Protein AF-0000000086880775 (afdb_homodimer)

Foldseek 3Di:
DPPPPPDPDAADEDDPVQWFKFWDDKAKDKAAWDKDDKFFWLWKKKKAWQAAKKWKQWPNDIDIDHHQKIFIHGGPTIMMMGRHDPGIIMIIMITMATRPQFDDDDPCRTIPDPVDGDPVSRGHFYDYPLADTLNVGGMARADPVLVVLSVVLNVLVVVVDPPSRVSNSVSVSVNVVRSRQRLQVPVPPCPPLQVVQVVVVLVVCLVQLQDPDDLCVSCVSSVHDSVVSQVVNCRRGVDGPVVSSLVSLLVQLLCCLLPHPDDLCVSCNRSRHNDSVVSQVSNCVVVVHGSVVSSVVSVVD/DPPPPPDPDAADEDAPVQWFKFWDDKAKDKAAWDKDDKFFWLWKKKKAWQAAKKWKQWPNDIDIDHHQKIFIHGGPTIMMMGRHDPGIIMIIMITMATRPQFDDDDPCRTIPDPVDGDPVSRGHFYDYPPADTLNVGGMARADPVLVVLSVVLNVLVVVVDPPSRVSNSVSVSVNVVRSRQVLQAPVCVCVPLQVVQVVVVLVVCLVQLQDPDDLCVSCVSSVHDSVVSQVVNCRRGVDGPVVSSLVSLLVQLLCCLLPHPDDLCVSCNRSRHNDSVVSQVSNCVVVVHGSVVSSVVSVVD

Radius of gyration: 26.54 Å; Cα contacts (8 Å, |Δi|>4): 1117; chains: 2; bounding box: 69×69×61 Å

Solvent-accessible surface area (backbone atoms only — not comparable to full-atom values): 31309 Å² total; per-residue (Å²): 128,80,70,78,84,72,74,54,47,44,75,38,82,40,60,60,77,65,56,34,45,36,72,76,44,48,39,76,45,75,37,55,55,45,72,50,74,74,42,33,27,22,34,30,33,44,43,31,28,69,37,47,31,32,36,37,40,41,89,94,36,78,44,78,34,46,51,54,24,30,36,50,44,50,13,57,36,59,34,28,47,27,28,63,23,84,77,43,17,31,33,39,42,36,30,30,40,36,59,55,78,73,78,74,63,51,50,73,54,38,40,58,46,86,90,64,69,60,79,87,57,46,38,45,43,69,25,44,87,90,50,80,48,71,67,77,62,33,68,44,70,63,50,72,67,52,50,49,43,53,53,51,36,25,49,40,63,47,52,50,55,93,59,30,60,33,44,38,29,17,40,49,34,44,47,52,42,48,58,70,45,29,54,38,60,56,47,55,78,77,32,41,83,54,41,59,50,46,53,53,48,50,52,50,43,68,75,42,43,41,53,88,83,38,66,63,56,53,10,55,75,64,72,42,53,51,65,57,35,43,51,48,35,27,55,26,61,61,44,47,61,68,58,51,52,48,43,47,17,51,23,45,30,54,50,41,45,60,74,46,85,66,50,70,57,54,36,20,38,64,18,43,26,84,44,53,68,57,33,41,51,50,42,20,71,73,63,64,33,40,60,67,57,48,27,51,35,53,71,72,102,127,78,70,80,81,71,74,53,48,44,74,38,83,40,58,59,76,66,55,35,43,36,71,77,43,47,40,75,45,76,36,56,56,44,73,51,73,73,44,32,27,22,32,29,33,44,43,31,28,70,36,47,31,34,37,37,41,39,90,94,35,80,44,76,35,46,51,54,25,30,37,49,44,49,12,58,37,59,34,28,46,26,28,63,22,83,77,42,16,30,32,38,42,37,30,30,40,35,59,55,79,73,80,75,60,50,52,72,52,38,41,58,47,84,91,64,69,60,80,87,56,46,37,46,43,68,25,44,86,93,49,80,50,69,66,79,62,32,68,44,71,63,51,73,68,52,50,49,42,53,53,50,35,27,48,40,65,50,52,50,56,91,58,29,61,31,44,38,29,17,41,47,34,44,47,53,43,49,59,69,46,31,61,20,58,58,48,47,77,71,36,38,83,56,40,60,49,46,53,53,47,50,52,49,42,68,76,41,41,40,53,88,83,38,64,62,56,51,8,55,75,65,72,41,52,52,66,56,34,44,52,48,35,26,45,28,64,59,43,46,59,67,58,49,52,50,42,48,16,50,24,45,31,53,50,41,46,60,72,46,85,65,51,71,57,54,38,21,39,64,18,43,26,84,43,51,68,58,30,42,52,53,43,20,68,76,63,66,35,41,59,67,57,48,29,51,34,55,71,71,102

Secondary structure (DSSP, 8-state):
-------SSPEEE--GGG---EEEEEEEEEE-SEEPPPB-BSSEEEEEEEESEEEEEETTEEEEEETT-EEEEPTT--EEEEE-SSS-EEEEEEEEESSS----SSGGGTB--GGG--GGGPPPEEE-TTS--GGGS-EE---HHHHHHHHHHHHHHHH--TTHHHHHHHHHHHHHHHHHHGGGT-TTTT--HHHHHHHHHHHHHHH-TTS---HHHHHHHTT--HHHHHHHHHHHHSS-HHHHHHHHHHHHHHHHHHH----HHHHHHHHT---HHHHHHHHHHHHSS-HHHHHHHHHH-/-------SSEEEE--GGG---EEEEEEEEEE-SEEPPPB-BSSEEEEEEEESEEEEEETTEEEEEETT-EEEEPTT--EEEEE-SSS-EEEEEEEEESSS----SSGGGTB--GGG--GGGPPEEEE-TTS--GGGS-EE---HHHHHHHHHHHHHHHH--TTHHHHHHHHHHHHHHHHHHGGGT-TTTT--HHHHHHHHHHHHHHH-TTS---HHHHHHHTT--HHHHHHHHHHHHSS-HHHHHHHHHHHHHHHHHHH----HHHHHHHHT---HHHHHHHHHHHHSS-HHHHHHHHHH-

Nearest PDB structures (foldseek):
  3lsg-assembly1_A  TM=9.256E-01  e=5.173E-08  Fusobacterium nucleatum subsp. nucleatum
  6swi-assembly1_A  TM=9.341E-01  e=2.905E-07  Geobacillus stearothermophilus
  3w6v-assembly1_A  TM=9.641E-01  e=1.830E-06  Streptomyces griseus
  6a55-assembly1_B  TM=7.209E-01  e=1.221E-05  Candidatus Pelagibacter ubique HTCC1062
  4e2g-assembly2_D  TM=6.888E-01  e=7.708E-06  Sphaerobacter thermophilus DSM 20745

Sequence (602 aa):
MSLPQTDYPVKRTASFREWSPTVHYAQFQTLPPGKLPRRRLYDFELLYVCEGEAATYMHDTRYTLKAGQLIMLPSGVYHQNEAVSHPKTRFIGIHFDFFNELTIQTEADMVVNEDHVQLHKFAAEACAEGMTPLSANPVYTPSSAAVQLMEQLVHEFTMRPPGYELICKALMLQLLTYLLRSPYLSSSRHVSVHGDKLRELMKQIEAAPSEPWTNSGIAKHLNLSVDHMAKLFKQMVGIPPNEYIQSIRLSEARKLLRETDCSIEVVGIRSGYPDIHYFSRTFRKHEGISPREYRKLSRMLMSLPQTDYPVKRTASFREWSPTVHYAQFQTLPPGKLPRRRLYDFELLYVCEGEAATYMHDTRYTLKAGQLIMLPSGVYHQNEAVSHPKTRFIGIHFDFFNELTIQTEADMVVNEDHVQLHKFAAEACAEGMTPLSANPVYTPSSAAVQLMEQLVHEFTMRPPGYELICKALMLQLLTYLLRSPYLSSSRHVSVHGDKLRELMKQIEAAPSEPWTNSGIAKHLNLSVDHMAKLFKQMVGIPPNEYIQSIRLSEARKLLRETDCSIEVVGIRSGYPDIHYFSRTFRKHEGISPREYRKLSRML

Structure (mmCIF, N/CA/C/O backbone):
data_AF-0000000086880775-model_v1
#
loop_
_entity.id
_entity.type
_entity.pdbx_description
1 polymer 'AraC family transcriptional regulator'
#
loop_
_atom_site.group_PDB
_atom_site.id
_atom_site.type_symbol
_atom_site.label_atom_id
_atom_site.label_alt_id
_atom_site.label_comp_id
_atom_site.label_asym_id
_atom_site.label_entity_id
_atom_site.label_seq_id
_atom_site.pdbx_PDB_ins_code
_atom_site.Cartn_x
_atom_site.Cartn_y
_atom_site.Cartn_z
_atom_site.occupancy
_atom_site.B_iso_or_equiv
_atom_site.auth_seq_id
_atom_site.auth_comp_id
_atom_site.auth_asym_id
_atom_site.auth_atom_id
_atom_site.pdbx_PDB_model_num
ATOM 1 N N . MET A 1 1 ? 27.578 7.055 34.844 1 25.88 1 MET A N 1
ATOM 2 C CA . MET A 1 1 ? 27.438 5.742 34.219 1 25.88 1 MET A CA 1
ATOM 3 C C . MET A 1 1 ? 27.047 5.879 32.75 1 25.88 1 MET A C 1
ATOM 5 O O . MET A 1 1 ? 26.094 6.578 32.406 1 25.88 1 MET A O 1
ATOM 9 N N . SER A 1 2 ? 27.922 5.789 31.766 1 33.81 2 SER A N 1
ATOM 10 C CA . SER A 1 2 ? 27.75 5.988 30.328 1 33.81 2 SER A CA 1
ATOM 11 C C . SER A 1 2 ? 26.5 5.277 29.812 1 33.81 2 SER A C 1
ATOM 13 O O . SER A 1 2 ? 26.234 4.133 30.188 1 33.81 2 SER A O 1
ATOM 15 N N . LEU A 1 3 ? 25.391 5.879 29.703 1 37 3 LEU A N 1
ATOM 16 C CA . LEU A 1 3 ? 24.188 5.215 29.234 1 37 3 LEU A CA 1
ATOM 17 C C . LEU A 1 3 ? 24.531 4.113 28.234 1 37 3 LEU A C 1
ATOM 19 O O . LEU A 1 3 ? 25.469 4.258 27.438 1 37 3 LEU A O 1
ATOM 23 N N . PRO A 1 4 ? 24.375 2.877 28.484 1 39.31 4 PRO A N 1
ATOM 24 C CA . PRO A 1 4 ? 24.688 1.813 27.531 1 39.31 4 PRO A CA 1
ATOM 25 C C . PRO A 1 4 ? 24.438 2.229 26.078 1 39.31 4 PRO A C 1
ATOM 27 O O . PRO A 1 4 ? 23.484 2.945 25.797 1 39.31 4 PRO A O 1
ATOM 30 N N . GLN A 1 5 ? 25.391 2.621 25.203 1 46.09 5 GLN A N 1
ATOM 31 C CA . GLN A 1 5 ? 25.344 2.984 23.781 1 46.09 5 GLN A CA 1
ATOM 32 C C . GLN A 1 5 ? 24.375 2.104 23.016 1 46.09 5 GLN A C 1
ATOM 34 O O . GLN A 1 5 ? 24.703 0.972 22.656 1 46.09 5 GLN A O 1
ATOM 39 N N . THR A 1 6 ? 23.094 1.891 23.359 1 56.53 6 THR A N 1
ATOM 40 C CA . THR A 1 6 ? 22.094 1.073 22.656 1 56.53 6 THR A CA 1
ATOM 41 C C . THR A 1 6 ? 22.125 1.341 21.156 1 56.53 6 THR A C 1
ATOM 43 O O . THR A 1 6 ? 22.203 2.494 20.734 1 56.53 6 THR A O 1
ATOM 46 N N . ASP A 1 7 ? 22.484 0.365 20.328 1 83.94 7 ASP A N 1
ATOM 47 C CA . ASP A 1 7 ? 22.641 0.375 18.875 1 83.94 7 ASP A CA 1
ATOM 48 C C . ASP A 1 7 ? 21.328 0.708 18.172 1 83.94 7 ASP A C 1
ATOM 50 O O . ASP A 1 7 ? 20.312 0.045 18.406 1 83.94 7 ASP A O 1
ATOM 54 N N . TYR A 1 8 ? 21.109 1.874 17.953 1 92.94 8 TYR A N 1
ATOM 55 C CA . TYR A 1 8 ? 19.984 2.346 17.172 1 92.94 8 TYR A CA 1
ATOM 56 C C . TYR A 1 8 ? 20.328 2.396 15.688 1 92.94 8 TYR A C 1
ATOM 58 O O . TYR A 1 8 ? 21.484 2.631 15.32 1 92.94 8 TYR A O 1
ATOM 66 N N . PRO A 1 9 ? 19.297 2.174 14.828 1 96.44 9 PRO A N 1
ATOM 67 C CA . PRO A 1 9 ? 17.891 1.896 15.172 1 96.44 9 PRO A CA 1
ATOM 68 C C . PRO A 1 9 ? 17.688 0.475 15.695 1 96.44 9 PRO A C 1
ATOM 70 O O . PRO A 1 9 ? 18.469 -0.424 15.375 1 96.44 9 PRO A O 1
ATOM 73 N N . VAL A 1 10 ? 16.688 0.302 16.531 1 96.25 10 VAL A N 1
ATOM 74 C CA . VAL A 1 10 ? 16.234 -1.044 16.875 1 96.25 10 VAL A CA 1
ATOM 75 C C . VAL A 1 10 ? 15.797 -1.773 15.602 1 96.25 10 VAL A C 1
ATOM 77 O O . VAL A 1 10 ? 15.133 -1.194 14.734 1 96.25 10 VAL A O 1
ATOM 80 N N . LYS A 1 11 ? 16.297 -3.016 15.492 1 96.12 11 LYS A N 1
ATOM 81 C CA . LYS A 1 11 ? 15.953 -3.793 14.305 1 96.12 11 LYS A CA 1
ATOM 82 C C . LYS A 1 11 ? 15.023 -4.953 14.656 1 96.12 11 LYS A C 1
ATOM 84 O O . LYS A 1 11 ? 15.18 -5.586 15.695 1 96.12 11 LYS A O 1
ATOM 89 N N . ARG A 1 12 ? 14.008 -5.18 13.867 1 96.81 12 ARG A N 1
ATOM 90 C CA . ARG A 1 12 ? 13.094 -6.312 13.992 1 96.81 12 ARG A CA 1
ATOM 91 C C . ARG A 1 12 ? 13.078 -7.141 12.711 1 96.81 12 ARG A C 1
ATOM 93 O O . ARG A 1 12 ? 12.703 -6.645 11.648 1 96.81 12 ARG A O 1
ATOM 100 N N . THR A 1 13 ? 13.562 -8.359 12.82 1 95.75 13 THR A N 1
ATOM 101 C CA . THR A 1 13 ? 13.43 -9.281 11.695 1 95.75 13 THR A CA 1
ATOM 102 C C . THR A 1 13 ? 11.977 -9.68 11.492 1 95.75 13 THR A C 1
ATOM 104 O O . THR A 1 13 ? 11.312 -10.133 12.422 1 95.75 13 THR A O 1
ATOM 107 N N . ALA A 1 14 ? 11.469 -9.375 10.305 1 95.5 14 ALA A N 1
ATOM 108 C CA . ALA A 1 14 ? 10.062 -9.633 9.992 1 95.5 14 ALA A CA 1
ATOM 109 C C . ALA A 1 14 ? 9.883 -9.984 8.523 1 95.5 14 ALA A C 1
ATOM 111 O O . ALA A 1 14 ? 10.578 -9.445 7.66 1 95.5 14 ALA A O 1
ATOM 112 N N . SER A 1 15 ? 8.922 -10.969 8.258 1 93.38 15 SER A N 1
ATOM 113 C CA . SER A 1 15 ? 8.539 -11.211 6.871 1 93.38 15 SER A CA 1
ATOM 114 C C . SER A 1 15 ? 7.867 -9.984 6.266 1 93.38 15 SER A C 1
ATOM 116 O O . SER A 1 15 ? 7.328 -9.141 6.988 1 93.38 15 SER A O 1
ATOM 118 N N . PHE A 1 16 ? 7.926 -9.883 5.004 1 94.12 16 PHE A N 1
ATOM 119 C CA . PHE A 1 16 ? 7.344 -8.742 4.312 1 94.12 16 PHE A CA 1
ATOM 120 C C . PHE A 1 16 ? 5.859 -8.617 4.633 1 94.12 16 PHE A C 1
ATOM 122 O O . PHE A 1 16 ? 5.34 -7.504 4.762 1 94.12 16 PHE A O 1
ATOM 129 N N . ARG A 1 17 ? 5.164 -9.711 4.871 1 92.81 17 ARG A N 1
ATOM 130 C CA . ARG A 1 17 ? 3.729 -9.703 5.137 1 92.81 17 ARG A CA 1
ATOM 131 C C . ARG A 1 17 ? 3.416 -9 6.453 1 92.81 17 ARG A C 1
ATOM 133 O O . ARG A 1 17 ? 2.295 -8.531 6.66 1 92.81 17 ARG A O 1
ATOM 140 N N . GLU A 1 18 ? 4.418 -8.906 7.293 1 95.19 18 GLU A N 1
ATOM 141 C CA . GLU A 1 18 ? 4.219 -8.328 8.617 1 95.19 18 GLU A CA 1
ATOM 142 C C . GLU A 1 18 ? 4.367 -6.809 8.578 1 95.19 18 GLU A C 1
ATOM 144 O O . GLU A 1 18 ? 4 -6.121 9.539 1 95.19 18 GLU A O 1
ATOM 149 N N . TRP A 1 19 ? 5.004 -6.312 7.543 1 97.56 19 TRP A N 1
ATOM 150 C CA . TRP A 1 19 ? 5.176 -4.867 7.457 1 97.56 19 TRP A CA 1
ATOM 151 C C . TRP A 1 19 ? 3.832 -4.164 7.309 1 97.56 19 TRP A C 1
ATOM 153 O O . TRP 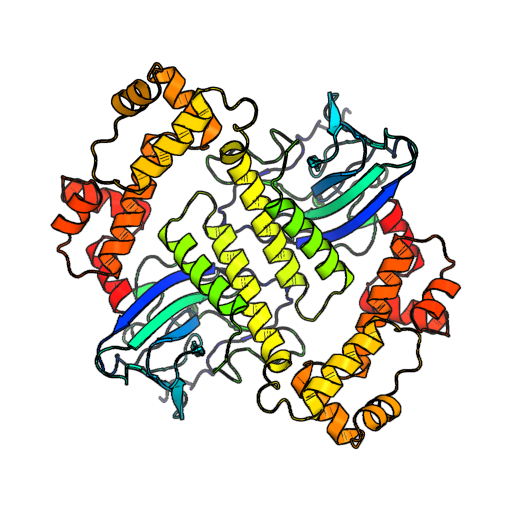A 1 19 ? 3.008 -4.555 6.48 1 97.56 19 TRP A O 1
ATOM 163 N N . SER A 1 20 ? 3.52 -3.207 8.094 1 97.75 20 SER A N 1
ATOM 164 C CA . SER A 1 20 ? 2.311 -2.389 8.078 1 97.75 20 SER A CA 1
ATOM 165 C C . SER A 1 20 ? 2.607 -0.957 8.508 1 97.75 20 SER A C 1
ATOM 167 O O . SER A 1 20 ? 2.174 -0.525 9.578 1 97.75 20 SER A O 1
ATOM 169 N N . PRO A 1 21 ? 3.314 -0.238 7.625 1 98.25 21 PRO A N 1
ATOM 170 C CA . PRO A 1 21 ? 3.766 1.093 8.039 1 98.25 21 PRO A CA 1
ATOM 171 C C . PRO A 1 21 ? 2.613 2.078 8.219 1 98.25 21 PRO A C 1
ATOM 173 O O . PRO A 1 21 ? 1.558 1.918 7.602 1 98.25 21 PRO A O 1
ATOM 176 N N . THR A 1 22 ? 2.82 3.008 9.062 1 97.56 22 THR A N 1
ATOM 177 C CA . THR A 1 22 ? 1.953 4.168 9.234 1 97.56 22 THR A CA 1
ATOM 178 C C . THR A 1 22 ? 2.719 5.461 8.977 1 97.56 22 THR A C 1
ATOM 180 O O . THR A 1 22 ? 3.83 5.645 9.477 1 97.56 22 THR A O 1
ATOM 183 N N . VAL A 1 23 ? 2.146 6.289 8.117 1 96.88 23 VAL A N 1
ATOM 184 C CA . VAL A 1 23 ? 2.721 7.605 7.871 1 96.88 23 VAL A CA 1
ATOM 185 C C . VAL A 1 23 ? 2.227 8.594 8.93 1 96.88 23 VAL A C 1
ATOM 187 O O . VAL A 1 23 ? 1.02 8.75 9.125 1 96.88 23 VAL A O 1
ATOM 190 N N . HIS A 1 24 ? 3.139 9.219 9.609 1 94.19 24 HIS A N 1
ATOM 191 C CA . HIS A 1 24 ? 2.809 10.117 10.711 1 94.19 24 HIS A CA 1
ATOM 192 C C . HIS A 1 24 ? 2.734 11.562 10.242 1 94.19 24 HIS A C 1
ATOM 194 O O . HIS A 1 24 ? 1.984 12.367 10.805 1 94.19 24 HIS A O 1
ATOM 200 N N . TYR A 1 25 ? 3.564 11.852 9.312 1 91.5 25 TYR A N 1
ATOM 201 C CA . TYR A 1 25 ? 3.654 13.203 8.781 1 91.5 25 TYR A CA 1
ATOM 202 C C . TYR A 1 25 ? 4.262 13.203 7.387 1 91.5 25 TYR A C 1
ATOM 204 O O . TYR A 1 25 ? 5.152 12.406 7.09 1 91.5 25 TYR A O 1
ATOM 212 N N . ALA A 1 26 ? 3.781 14.047 6.488 1 93.12 26 ALA A N 1
ATOM 213 C CA . ALA A 1 26 ? 4.309 14.211 5.137 1 93.12 26 ALA A CA 1
ATOM 214 C C . ALA A 1 26 ? 4.066 15.633 4.625 1 93.12 26 ALA A C 1
ATOM 216 O O . ALA A 1 26 ? 2.932 16.109 4.613 1 93.12 26 ALA A O 1
ATOM 217 N N . GLN A 1 27 ? 5.172 16.266 4.219 1 89.94 27 GLN A N 1
ATOM 218 C CA . GLN A 1 27 ? 4.988 17.641 3.783 1 89.94 27 GLN A CA 1
ATOM 219 C C . GLN A 1 27 ? 6.164 18.109 2.926 1 89.94 27 GLN A C 1
ATOM 221 O O . GLN A 1 27 ? 7.25 17.531 2.986 1 89.94 27 GLN A O 1
ATOM 226 N N . PHE A 1 28 ? 5.855 19.172 2.168 1 90.06 28 PHE A N 1
ATOM 227 C CA . PHE A 1 28 ? 6.914 19.984 1.576 1 90.06 28 PHE A CA 1
ATOM 228 C C . PHE A 1 28 ? 7.438 21 2.578 1 90.06 28 PHE A C 1
ATOM 230 O O . PHE A 1 28 ? 6.684 21.5 3.422 1 90.06 28 PHE A O 1
ATOM 237 N N . GLN A 1 29 ? 8.695 21.25 2.488 1 87.5 29 GLN A N 1
ATOM 238 C CA . GLN A 1 29 ? 9.289 22.281 3.33 1 87.5 29 GLN A CA 1
ATOM 239 C C . GLN A 1 29 ? 10.32 23.094 2.559 1 87.5 29 GLN A C 1
ATOM 241 O O . GLN A 1 29 ? 11.086 22.547 1.767 1 87.5 29 GLN A O 1
ATOM 246 N N . THR A 1 30 ? 10.305 24.328 2.771 1 88.94 30 THR A N 1
ATOM 247 C CA . THR A 1 30 ? 11.312 25.234 2.248 1 88.94 30 THR A CA 1
ATOM 248 C C . THR A 1 30 ? 12.047 25.938 3.387 1 88.94 30 THR A C 1
ATOM 250 O O . THR A 1 30 ? 11.414 26.562 4.242 1 88.94 30 THR A O 1
ATOM 253 N N . LEU A 1 31 ? 13.312 25.828 3.406 1 89.75 31 LEU A N 1
ATOM 254 C CA . LEU A 1 31 ? 14.102 26.391 4.504 1 89.75 31 LEU A CA 1
ATOM 255 C C . LEU A 1 31 ? 15.188 27.312 3.979 1 89.75 31 LEU A C 1
ATOM 257 O O . LEU A 1 31 ? 15.805 27.031 2.953 1 89.75 31 LEU A O 1
ATOM 261 N N . PRO A 1 32 ? 15.352 28.438 4.668 1 91.75 32 PRO A N 1
ATOM 262 C CA . PRO A 1 32 ? 16.562 29.219 4.387 1 91.75 32 PRO A CA 1
ATOM 263 C C . PRO A 1 32 ? 17.844 28.516 4.836 1 91.75 32 PRO A C 1
ATOM 265 O O . PRO A 1 32 ? 17.781 27.531 5.566 1 91.75 32 PRO A O 1
ATOM 268 N N . PRO A 1 33 ? 18.969 29 4.324 1 96.12 33 PRO A N 1
ATOM 269 C CA . PRO A 1 33 ? 20.219 28.359 4.742 1 96.12 33 PRO A CA 1
ATOM 270 C C . PRO A 1 33 ? 20.391 28.359 6.262 1 96.12 33 PRO A C 1
ATOM 272 O O . PRO A 1 33 ? 20.047 29.344 6.922 1 96.12 33 PRO A O 1
ATOM 275 N N . GLY A 1 34 ? 20.844 27.203 6.824 1 95.69 34 GLY A N 1
ATOM 276 C CA . GLY A 1 34 ? 21.078 27.109 8.258 1 95.69 34 GLY A CA 1
ATOM 277 C C . GLY A 1 34 ? 20.984 25.688 8.773 1 95.69 34 GLY A C 1
ATOM 278 O O . GLY A 1 34 ? 20.562 24.781 8.055 1 95.69 34 GLY A O 1
ATOM 279 N N . LYS A 1 35 ? 21.484 25.531 10 1 95.19 35 LYS A N 1
ATOM 280 C CA . LYS A 1 35 ? 21.438 24.234 10.664 1 95.19 35 LYS A CA 1
ATOM 281 C C . LYS A 1 35 ? 20.203 24.109 11.547 1 95.19 35 LYS A C 1
ATOM 283 O O . LYS A 1 35 ? 19.812 25.062 12.227 1 95.19 35 LYS A O 1
ATOM 288 N N . LEU A 1 36 ? 19.562 23.031 11.422 1 92.94 36 LEU A N 1
ATOM 289 C CA . LEU A 1 36 ? 18.5 22.688 12.359 1 92.94 36 LEU A CA 1
ATOM 290 C C . LEU A 1 36 ? 19.062 22.078 13.633 1 92.94 36 LEU A C 1
ATOM 292 O O . LEU A 1 36 ? 20.219 21.625 13.648 1 92.94 36 LEU A O 1
ATOM 296 N N . PRO A 1 37 ? 18.344 22.062 14.68 1 91.88 37 PRO A N 1
ATOM 297 C CA . PRO A 1 37 ? 18.828 21.453 15.914 1 91.88 37 PRO A CA 1
ATOM 298 C C . PRO A 1 37 ? 19.125 19.969 15.766 1 91.88 37 PRO A C 1
ATOM 300 O O . PRO A 1 37 ? 18.391 19.266 15.055 1 91.88 37 PRO A O 1
ATOM 303 N N . ARG A 1 38 ? 20.203 19.562 16.453 1 95.06 38 ARG A N 1
ATOM 304 C CA . ARG A 1 38 ? 20.453 18.125 16.562 1 95.06 38 ARG A CA 1
ATOM 305 C C . ARG A 1 38 ? 19.312 17.422 17.312 1 95.06 38 ARG A C 1
ATOM 307 O O . ARG A 1 38 ? 18.844 17.922 18.328 1 95.06 38 ARG A O 1
ATOM 314 N N . ARG A 1 39 ? 18.859 16.297 16.797 1 94.25 39 ARG A N 1
ATOM 315 C CA . ARG A 1 39 ? 17.703 15.625 17.391 1 94.25 39 ARG A CA 1
ATOM 316 C C . ARG A 1 39 ? 17.734 14.125 17.109 1 94.25 39 ARG A C 1
ATOM 318 O O . ARG A 1 39 ? 18.594 13.641 16.375 1 94.25 39 ARG A O 1
ATOM 325 N N . ARG A 1 40 ? 16.891 13.406 17.828 1 95 40 ARG A N 1
ATOM 326 C CA . ARG A 1 40 ? 16.516 12.031 17.531 1 95 40 ARG A CA 1
ATOM 327 C C . ARG A 1 40 ? 15 11.898 17.375 1 95 40 ARG A C 1
ATOM 329 O O . ARG A 1 40 ? 14.242 12.703 17.922 1 95 40 ARG A O 1
ATOM 336 N N . LEU A 1 41 ? 14.641 10.977 16.625 1 96 41 LEU A N 1
ATOM 337 C CA . LEU A 1 41 ? 13.227 10.703 16.391 1 96 41 LEU A CA 1
ATOM 338 C C . LEU A 1 41 ? 12.812 9.367 16.984 1 96 41 LEU A C 1
ATOM 340 O O . LEU A 1 41 ? 13.625 8.438 17.062 1 96 41 LEU A O 1
ATOM 344 N N . TYR A 1 42 ? 11.586 9.281 17.406 1 96.62 42 TYR A N 1
ATOM 345 C CA . TYR A 1 42 ? 11.031 7.988 17.812 1 96.62 42 TYR A CA 1
ATOM 346 C C . TYR A 1 42 ? 10.664 7.156 16.594 1 96.62 42 TYR A C 1
ATOM 348 O O . TYR A 1 42 ? 10.617 5.926 16.672 1 96.62 42 TYR A O 1
ATOM 356 N N . ASP A 1 43 ? 10.328 7.812 15.5 1 97.12 43 ASP A N 1
ATOM 357 C CA . ASP A 1 43 ? 10.008 7.137 14.242 1 97.12 43 ASP A CA 1
ATOM 358 C C . ASP A 1 43 ? 11.109 7.344 13.211 1 97.12 43 ASP A C 1
ATOM 360 O O . ASP A 1 43 ? 12.273 7.551 13.57 1 97.12 43 ASP A O 1
ATOM 364 N N . PHE A 1 44 ? 10.875 7.059 11.914 1 97.88 44 PHE A N 1
ATOM 365 C CA . PHE A 1 44 ? 11.797 7.219 10.797 1 97.88 44 PHE A CA 1
ATOM 366 C C . PHE A 1 44 ? 11.398 8.406 9.93 1 97.88 44 PHE A C 1
ATOM 368 O O . PHE A 1 44 ? 10.242 8.82 9.938 1 97.88 44 PHE A O 1
ATOM 375 N N . GLU A 1 45 ? 12.391 8.898 9.211 1 97.56 45 GLU A N 1
ATOM 376 C CA . GLU A 1 45 ? 12.094 9.984 8.281 1 97.56 45 GLU A CA 1
ATOM 377 C C . GLU A 1 45 ? 12.789 9.758 6.938 1 97.56 45 GLU A C 1
ATOM 379 O O . GLU A 1 45 ? 13.969 9.406 6.895 1 97.56 45 GLU A O 1
ATOM 384 N N . LEU A 1 46 ? 12.078 9.828 5.871 1 98.25 46 LEU A N 1
ATOM 385 C CA . LEU A 1 46 ? 12.648 10.039 4.543 1 98.25 46 LEU A CA 1
ATOM 386 C C . LEU A 1 46 ? 12.711 11.523 4.207 1 98.25 46 LEU A C 1
ATOM 388 O O . LEU A 1 46 ? 11.68 12.203 4.176 1 98.25 46 LEU A O 1
ATOM 392 N N . LEU A 1 47 ? 13.875 12.047 4.016 1 97.94 47 LEU A N 1
ATOM 393 C CA . LEU A 1 47 ? 14.086 13.453 3.684 1 97.94 47 LEU A CA 1
ATOM 394 C C . LEU A 1 47 ? 14.648 13.594 2.271 1 97.94 47 LEU A C 1
ATOM 396 O O . LEU A 1 47 ? 15.789 13.203 2.012 1 97.94 47 LEU A O 1
ATOM 400 N N . TYR A 1 48 ? 13.844 14.109 1.388 1 98.38 48 TYR A N 1
ATOM 401 C CA . TYR A 1 48 ? 14.188 14.258 -0.023 1 98.38 48 TYR A CA 1
ATOM 402 C C . TYR A 1 48 ? 14.477 15.719 -0.363 1 98.38 48 TYR A C 1
ATOM 404 O O . TYR A 1 48 ? 13.695 16.609 -0.027 1 98.38 48 TYR A O 1
ATOM 412 N N . VAL A 1 49 ? 15.609 16 -1.062 1 98.19 49 VAL A N 1
ATOM 413 C CA . VAL A 1 49 ? 15.961 17.344 -1.499 1 98.19 49 VAL A CA 1
ATOM 414 C C . VAL A 1 49 ? 15.367 17.609 -2.883 1 98.19 49 VAL A C 1
ATOM 416 O O . VAL A 1 49 ? 15.867 17.094 -3.885 1 98.19 49 VAL A O 1
ATOM 419 N N . CYS A 1 50 ? 14.359 18.438 -2.891 1 97.19 50 CYS A N 1
ATOM 420 C CA . CYS A 1 50 ? 13.703 18.781 -4.148 1 97.19 50 CYS A CA 1
ATOM 421 C C . CYS A 1 50 ? 14.523 19.797 -4.938 1 97.19 50 CYS A C 1
ATOM 423 O O . CYS A 1 50 ? 14.625 19.703 -6.16 1 97.19 50 CYS A O 1
ATOM 425 N N . GLU A 1 51 ? 14.977 20.75 -4.23 1 97.31 51 GLU A N 1
ATOM 426 C CA . GLU A 1 51 ? 15.758 21.844 -4.793 1 97.31 51 GLU A CA 1
ATOM 427 C C . GLU A 1 51 ? 16.875 22.266 -3.844 1 97.31 51 GLU A C 1
ATOM 429 O O . GLU A 1 51 ? 16.688 22.297 -2.627 1 97.31 51 GLU A O 1
ATOM 434 N N . GLY A 1 52 ? 18.062 22.562 -4.48 1 97.75 52 GLY A N 1
ATOM 435 C CA . GLY A 1 52 ? 19.188 23.016 -3.684 1 97.75 52 GLY A CA 1
ATOM 436 C C . GLY A 1 52 ? 20.047 21.891 -3.162 1 97.75 52 GLY A C 1
ATOM 437 O O . GLY A 1 52 ? 20.188 20.859 -3.812 1 97.75 52 GLY A O 1
ATOM 438 N N . GLU A 1 53 ? 20.766 22.266 -2.062 1 98.12 53 GLU A N 1
ATOM 439 C CA . GLU A 1 53 ? 21.703 21.344 -1.422 1 98.12 53 GLU A CA 1
ATOM 440 C C . GLU A 1 53 ? 21.484 21.297 0.089 1 98.12 53 GLU A C 1
ATOM 442 O O . GLU A 1 53 ? 21.156 22.328 0.697 1 98.12 53 GLU A O 1
ATOM 447 N N . ALA A 1 54 ? 21.656 20.125 0.617 1 98.12 54 ALA A N 1
ATOM 448 C CA . ALA A 1 54 ? 21.531 19.953 2.061 1 98.12 54 ALA A CA 1
ATOM 449 C C . ALA A 1 54 ? 22.656 19.062 2.6 1 98.12 54 ALA A C 1
ATOM 451 O O . ALA A 1 54 ? 23.438 18.5 1.829 1 98.12 54 ALA A O 1
ATOM 452 N N . ALA A 1 55 ? 22.828 19.078 3.861 1 98.38 55 ALA A N 1
ATOM 453 C CA . ALA A 1 55 ? 23.734 18.172 4.543 1 98.38 55 ALA A CA 1
ATOM 454 C C . ALA A 1 55 ? 23.094 17.578 5.793 1 98.38 55 ALA A C 1
ATOM 456 O O . ALA A 1 55 ? 22.266 18.219 6.434 1 98.38 55 ALA A O 1
ATOM 457 N N . THR A 1 56 ? 23.406 16.375 6.074 1 98.25 56 THR A N 1
ATOM 458 C CA . THR A 1 56 ? 23 15.719 7.305 1 98.25 56 THR A CA 1
ATOM 459 C C . THR A 1 56 ? 24.203 15.164 8.055 1 98.25 56 THR A C 1
ATOM 461 O O . THR A 1 56 ? 25.047 14.484 7.465 1 98.25 56 THR A O 1
ATOM 464 N N . TYR A 1 57 ? 24.312 15.547 9.297 1 97.81 57 TYR A N 1
ATOM 465 C CA . TYR A 1 57 ? 25.328 15 10.18 1 97.81 57 TYR A CA 1
ATOM 466 C C . TYR A 1 57 ? 24.781 13.852 11.016 1 97.81 57 TYR A C 1
ATOM 468 O O . TYR A 1 57 ? 23.875 14.039 11.82 1 97.81 57 TYR A O 1
ATOM 476 N N . MET A 1 58 ? 25.297 12.695 10.789 1 96.5 58 MET A N 1
ATOM 477 C CA . MET A 1 58 ? 24.828 11.461 11.414 1 96.5 58 MET A CA 1
ATOM 478 C C . MET A 1 58 ? 25.953 10.445 11.523 1 96.5 58 MET A C 1
ATOM 480 O O . MET A 1 58 ? 26.734 10.266 10.578 1 96.5 58 MET A O 1
ATOM 484 N N . HIS A 1 59 ? 26.094 9.719 12.68 1 92.25 59 HIS A N 1
ATOM 485 C CA . HIS A 1 59 ? 27.172 8.766 12.922 1 92.25 59 HIS A CA 1
ATOM 486 C C . HIS A 1 59 ? 28.531 9.391 12.656 1 92.25 59 HIS A C 1
ATOM 488 O O . HIS A 1 59 ? 29.375 8.789 11.984 1 92.25 59 HIS A O 1
ATOM 494 N N . ASP A 1 60 ? 28.703 10.562 13.008 1 89.69 60 ASP A N 1
ATOM 495 C CA . ASP A 1 60 ? 29.953 11.297 12.867 1 89.69 60 ASP A CA 1
ATOM 496 C C . ASP A 1 60 ? 30.344 11.445 11.398 1 89.69 60 ASP A C 1
ATOM 498 O O . ASP A 1 60 ? 31.531 11.492 11.078 1 89.69 60 ASP A O 1
ATOM 502 N N . THR A 1 61 ? 29.438 11.312 10.555 1 95.81 61 THR A N 1
ATOM 503 C CA . THR A 1 61 ? 29.625 11.477 9.117 1 95.81 61 THR A CA 1
ATOM 504 C C . THR A 1 61 ? 28.75 12.602 8.578 1 95.81 61 THR A C 1
ATOM 506 O O . THR A 1 61 ? 27.594 12.75 8.984 1 95.81 61 THR A O 1
ATOM 509 N N . ARG A 1 62 ? 29.344 13.359 7.688 1 97.44 62 ARG A N 1
ATOM 510 C CA . ARG A 1 62 ? 28.594 14.383 6.973 1 97.44 62 ARG A CA 1
ATOM 511 C C . ARG A 1 62 ? 28.109 13.859 5.617 1 97.44 62 ARG A C 1
ATOM 513 O O . ARG A 1 62 ? 28.922 13.586 4.734 1 97.44 62 ARG A O 1
ATOM 520 N N . TYR A 1 63 ? 26.844 13.781 5.406 1 97.75 63 TYR A N 1
ATOM 521 C CA . TYR A 1 63 ? 26.234 13.398 4.133 1 97.75 63 TYR A CA 1
ATOM 522 C C . TYR A 1 63 ? 25.781 14.633 3.352 1 97.75 63 TYR A C 1
ATOM 524 O O . TYR A 1 63 ? 24.891 15.359 3.787 1 97.75 63 TYR A O 1
ATOM 532 N N . THR A 1 64 ? 26.406 14.836 2.287 1 97.88 64 THR A N 1
ATOM 533 C CA . THR A 1 64 ? 25.953 15.898 1.401 1 97.88 64 THR A CA 1
ATOM 534 C C . THR A 1 64 ? 24.859 15.398 0.473 1 97.88 64 THR A C 1
ATOM 536 O O . THR A 1 64 ? 24.984 14.336 -0.147 1 97.88 64 THR A O 1
ATOM 539 N N . LEU A 1 65 ? 23.781 16.141 0.415 1 97.94 65 LEU A N 1
ATOM 540 C CA . LEU A 1 65 ? 22.641 15.781 -0.414 1 97.94 65 LEU A CA 1
ATOM 541 C C . LEU A 1 65 ? 22.375 16.844 -1.476 1 97.94 65 LEU A C 1
ATOM 543 O O . LEU A 1 65 ? 22.109 18 -1.147 1 97.94 65 LEU A O 1
ATOM 547 N N . LYS A 1 66 ? 22.438 16.422 -2.695 1 97.5 66 LYS A N 1
ATOM 548 C CA . LYS A 1 66 ? 22.062 17.297 -3.807 1 97.5 66 LYS A CA 1
ATOM 549 C C . LYS A 1 66 ? 20.594 17.109 -4.18 1 97.5 66 LYS A C 1
ATOM 551 O O . LYS A 1 66 ? 19.969 16.141 -3.762 1 97.5 66 LYS A O 1
ATOM 556 N N . ALA A 1 67 ? 20.078 18.109 -4.969 1 97.69 67 ALA A N 1
ATOM 557 C CA . ALA A 1 67 ? 18.734 17.953 -5.484 1 97.69 67 ALA A CA 1
ATOM 558 C C . ALA A 1 67 ? 18.547 16.594 -6.148 1 97.69 67 ALA A C 1
ATOM 560 O O . ALA A 1 67 ? 19.406 16.156 -6.922 1 97.69 67 ALA A O 1
ATOM 561 N N . GLY A 1 68 ? 17.484 15.93 -5.742 1 97.38 68 GLY A N 1
ATOM 562 C CA . GLY A 1 68 ? 17.234 14.617 -6.312 1 97.38 68 GLY A CA 1
ATOM 563 C C . GLY A 1 68 ? 17.688 13.477 -5.418 1 97.38 68 GLY A C 1
ATOM 564 O O . GLY A 1 68 ? 17.438 12.305 -5.727 1 97.38 68 GLY A O 1
ATOM 565 N N . GLN A 1 69 ? 18.312 13.766 -4.348 1 97.12 69 GLN A N 1
ATOM 566 C CA . GLN A 1 69 ? 18.766 12.719 -3.434 1 97.12 69 GLN A CA 1
ATOM 567 C C . GLN A 1 69 ? 17.906 12.68 -2.172 1 97.12 69 GLN A C 1
ATOM 569 O O . GLN A 1 69 ? 17.281 13.68 -1.815 1 97.12 69 GLN A O 1
ATOM 574 N N . LEU A 1 70 ? 17.859 11.453 -1.581 1 97.31 70 LEU A N 1
ATOM 575 C CA . LEU A 1 70 ? 17.031 11.133 -0.42 1 97.31 70 LEU A CA 1
ATOM 576 C C . LEU A 1 70 ? 17.875 10.492 0.682 1 97.31 70 LEU A C 1
ATOM 578 O O . LEU A 1 70 ? 18.734 9.656 0.407 1 97.31 70 LEU A O 1
ATOM 582 N N . ILE A 1 71 ? 17.672 10.945 1.925 1 97.81 71 ILE A N 1
ATOM 583 C CA . ILE A 1 71 ? 18.344 10.281 3.033 1 97.81 71 ILE A CA 1
ATOM 584 C C . ILE A 1 71 ? 17.312 9.695 3.992 1 97.81 71 ILE A C 1
ATOM 586 O O . ILE A 1 71 ? 16.281 10.328 4.266 1 97.81 71 ILE A O 1
ATOM 590 N N . MET A 1 72 ? 17.516 8.484 4.414 1 97.69 72 MET A N 1
ATOM 591 C CA . MET A 1 72 ? 16.688 7.871 5.453 1 97.69 72 MET A CA 1
ATOM 592 C C . MET A 1 72 ? 17.281 8.125 6.836 1 97.69 72 MET A C 1
ATOM 594 O O . MET A 1 72 ? 18.438 7.766 7.105 1 97.69 72 MET A O 1
ATOM 598 N N . LEU A 1 73 ? 16.547 8.758 7.707 1 97.94 73 LEU A N 1
ATOM 599 C CA . LEU A 1 73 ? 16.938 9.023 9.086 1 97.94 73 LEU A CA 1
ATOM 600 C C . LEU A 1 73 ? 16.312 8.008 10.039 1 97.94 73 LEU A C 1
ATOM 602 O O . LEU A 1 73 ? 15.094 7.973 10.195 1 97.94 73 LEU A O 1
ATOM 606 N N . PRO A 1 74 ? 17.125 7.242 10.695 1 98.06 74 PRO A N 1
ATOM 607 C CA . PRO A 1 74 ? 16.594 6.129 11.484 1 98.06 74 PRO A CA 1
ATOM 608 C C . PRO A 1 74 ? 16.125 6.562 12.875 1 98.06 74 PRO A C 1
ATOM 610 O O . PRO A 1 74 ? 16.656 7.523 13.438 1 98.06 74 PRO A O 1
ATOM 613 N N . SER A 1 75 ? 15.141 5.84 13.375 1 97.94 75 SER A N 1
ATOM 614 C CA . SER A 1 75 ? 14.664 5.996 14.75 1 97.94 75 SER A CA 1
ATOM 615 C C . SER A 1 75 ? 15.805 5.844 15.75 1 97.94 75 SER A C 1
ATOM 617 O O . SER A 1 75 ? 16.625 4.93 15.625 1 97.94 75 SER A O 1
ATOM 619 N N . GLY A 1 76 ? 15.883 6.758 16.641 1 97.06 76 GLY A N 1
ATOM 620 C CA . GLY A 1 76 ? 16.797 6.641 17.766 1 97.06 76 GLY A CA 1
ATOM 621 C C . GLY A 1 76 ? 18.188 7.145 17.453 1 97.06 76 GLY A C 1
ATOM 622 O O . GLY A 1 76 ? 19.031 7.234 18.344 1 97.06 76 GLY A O 1
ATOM 623 N N . VAL A 1 77 ? 18.484 7.488 16.281 1 97.06 77 VAL A N 1
ATOM 624 C CA . VAL A 1 77 ? 19.828 7.914 15.883 1 97.06 77 VAL A CA 1
ATOM 625 C C . VAL A 1 77 ? 19.906 9.438 15.859 1 97.06 77 VAL A C 1
ATOM 627 O O . VAL A 1 77 ? 19.062 10.094 15.25 1 97.06 77 VAL A O 1
ATOM 630 N N . TYR A 1 78 ? 20.906 9.961 16.531 1 96.75 78 TYR A N 1
ATOM 631 C CA . TYR A 1 78 ? 21.125 11.398 16.5 1 96.75 78 TYR A CA 1
ATOM 632 C C . TYR A 1 78 ? 21.5 11.867 15.094 1 96.75 78 TYR A C 1
ATOM 634 O O . TYR A 1 78 ? 22.312 11.234 14.414 1 96.75 78 TYR A O 1
ATOM 642 N N . HIS A 1 79 ? 20.828 12.961 14.672 1 97.31 79 HIS A N 1
ATOM 643 C CA . HIS A 1 79 ? 21.172 13.578 13.398 1 97.31 79 HIS A CA 1
ATOM 644 C C . HIS A 1 79 ? 20.938 15.078 13.422 1 97.31 79 HIS A C 1
ATOM 646 O O . HIS A 1 79 ? 20.188 15.578 14.273 1 97.31 79 HIS A O 1
ATOM 652 N N . GLN A 1 80 ? 21.625 15.797 12.617 1 97.19 80 GLN A N 1
ATOM 653 C CA . GLN A 1 80 ? 21.453 17.234 12.406 1 97.19 80 GLN A CA 1
ATOM 654 C C . GLN A 1 80 ? 21.391 17.562 10.922 1 97.19 80 GLN A C 1
ATOM 656 O O . GLN A 1 80 ? 22.312 17.234 10.164 1 97.19 80 GLN A O 1
ATOM 661 N N . ASN A 1 81 ? 20.25 18.141 10.508 1 96.75 81 ASN A N 1
ATOM 662 C CA . ASN A 1 81 ? 20.078 18.562 9.117 1 96.75 81 ASN A CA 1
ATOM 663 C C . ASN A 1 81 ? 20.469 20.016 8.914 1 96.75 81 ASN A C 1
ATOM 665 O O . ASN A 1 81 ? 20.344 20.828 9.82 1 96.75 81 ASN A O 1
ATOM 669 N N . GLU A 1 82 ? 20.938 20.281 7.738 1 96.94 82 GLU A N 1
ATOM 670 C CA . GLU A 1 82 ? 21.359 21.625 7.352 1 96.94 82 GLU A CA 1
ATOM 671 C C . GLU A 1 82 ? 20.891 21.969 5.938 1 96.94 82 GLU A C 1
ATOM 673 O O . GLU A 1 82 ? 21.109 21.203 5 1 96.94 82 GLU A O 1
ATOM 678 N N . ALA A 1 83 ? 20.125 23.094 5.801 1 96.56 83 ALA A N 1
ATOM 679 C CA . ALA A 1 83 ? 19.938 23.688 4.484 1 96.56 83 ALA A CA 1
ATOM 680 C C . ALA A 1 83 ? 21.156 24.5 4.055 1 96.56 83 ALA A C 1
ATOM 682 O O . ALA A 1 83 ? 21.516 25.484 4.695 1 96.56 83 ALA A O 1
ATOM 683 N N . VAL A 1 84 ? 21.734 24.078 2.971 1 96.81 84 VAL A N 1
ATOM 684 C CA . VAL A 1 84 ? 23.047 24.641 2.609 1 96.81 84 VAL A CA 1
ATOM 685 C C . VAL A 1 84 ? 22.859 25.734 1.567 1 96.81 84 VAL A C 1
ATOM 687 O O . VAL A 1 84 ? 23.531 26.781 1.636 1 96.81 84 VAL A O 1
ATOM 690 N N . SER A 1 85 ? 21.953 25.531 0.623 1 93.94 85 SER A N 1
ATOM 691 C CA . SER A 1 85 ? 21.844 26.375 -0.557 1 93.94 85 SER A CA 1
ATOM 692 C C . SER A 1 85 ? 21.219 27.719 -0.211 1 93.94 85 SER A C 1
ATOM 694 O O . SER A 1 85 ? 20.344 27.797 0.65 1 93.94 85 SER A O 1
ATOM 696 N N . HIS A 1 86 ? 21.672 28.812 -0.908 1 92.25 86 HIS A N 1
ATOM 697 C CA . HIS A 1 86 ? 21.047 30.125 -0.951 1 92.25 86 HIS A CA 1
ATOM 698 C C . HIS A 1 86 ? 20.234 30.312 -2.23 1 92.25 86 HIS A C 1
ATOM 700 O O . HIS A 1 86 ? 20.672 29.906 -3.311 1 92.25 86 HIS A O 1
ATOM 706 N N . PRO A 1 87 ? 19.047 30.859 -2.027 1 93.62 87 PRO A N 1
ATOM 707 C CA . PRO A 1 87 ? 18.391 31.484 -0.868 1 93.62 87 PRO A CA 1
ATOM 708 C C . PRO A 1 87 ? 17.594 30.484 -0.038 1 93.62 87 PRO A C 1
ATOM 710 O O . PRO A 1 87 ? 17.188 30.797 1.085 1 93.62 87 PRO A O 1
ATOM 713 N N . LYS A 1 88 ? 17.375 29.297 -0.664 1 93.62 88 LYS A N 1
ATOM 714 C CA . LYS A 1 88 ? 16.531 28.328 0.049 1 93.62 88 LYS A CA 1
ATOM 715 C C . LYS A 1 88 ? 16.828 26.906 -0.41 1 93.62 88 LYS A C 1
ATOM 717 O O . LYS A 1 88 ? 17.406 26.703 -1.475 1 93.62 88 LYS A O 1
ATOM 722 N N . THR A 1 89 ? 16.578 25.984 0.374 1 95.69 89 THR A N 1
ATOM 723 C CA . THR A 1 89 ? 16.516 24.562 0.047 1 95.69 89 THR A CA 1
ATOM 724 C C . THR A 1 89 ? 15.094 24.031 0.237 1 95.69 89 THR A C 1
ATOM 726 O O . THR A 1 89 ? 14.422 24.359 1.221 1 95.69 89 THR A O 1
ATOM 729 N N . ARG A 1 90 ? 14.609 23.25 -0.728 1 95.12 90 ARG A N 1
ATOM 730 C CA . ARG A 1 90 ? 13.266 22.688 -0.652 1 95.12 90 ARG A CA 1
ATOM 731 C C . ARG A 1 90 ? 13.32 21.188 -0.428 1 95.12 90 ARG A C 1
ATOM 733 O O . ARG A 1 90 ? 14.094 20.484 -1.079 1 95.12 90 ARG A O 1
ATOM 740 N N . PHE A 1 91 ? 12.453 20.719 0.495 1 95.88 91 PHE A N 1
ATOM 741 C CA . PHE A 1 91 ? 12.484 19.312 0.906 1 95.88 91 PHE A CA 1
ATOM 742 C C . PHE A 1 91 ? 11.094 18.703 0.815 1 95.88 91 PHE A C 1
ATOM 744 O O . PHE A 1 91 ? 10.094 19.422 0.789 1 95.88 91 PHE A O 1
ATOM 751 N N . ILE A 1 92 ? 11.031 17.422 0.644 1 96.44 92 ILE A N 1
ATOM 752 C CA . ILE A 1 92 ? 9.914 16.594 1.103 1 96.44 92 ILE A CA 1
ATOM 753 C C . ILE A 1 92 ? 10.344 15.781 2.324 1 96.44 92 ILE A C 1
ATOM 755 O O . ILE A 1 92 ? 11.367 15.094 2.295 1 96.44 92 ILE A O 1
ATOM 759 N N . GLY A 1 93 ? 9.68 15.922 3.4 1 96.25 93 GLY A N 1
ATOM 760 C CA . GLY A 1 93 ? 9.867 15.102 4.586 1 96.25 93 GLY A CA 1
ATOM 761 C C . GLY A 1 93 ? 8.711 14.164 4.859 1 96.25 93 GLY A C 1
ATOM 762 O O . GLY A 1 93 ? 7.551 14.586 4.879 1 96.25 93 GLY A O 1
ATOM 763 N N . ILE A 1 94 ? 8.977 12.906 5.039 1 97.19 94 ILE A N 1
ATOM 764 C CA . ILE A 1 94 ? 7.961 11.898 5.34 1 97.19 94 ILE A CA 1
ATOM 765 C C . ILE A 1 94 ? 8.352 11.133 6.602 1 97.19 94 ILE A C 1
ATOM 767 O O . ILE A 1 94 ? 9.398 10.484 6.641 1 97.19 94 ILE A O 1
ATOM 771 N N . HIS A 1 95 ? 7.551 11.188 7.676 1 96.5 95 HIS A N 1
ATOM 772 C CA . HIS A 1 95 ? 7.742 10.461 8.93 1 96.5 95 HIS A CA 1
ATOM 773 C C . HIS A 1 95 ? 6.863 9.219 8.984 1 96.5 95 HIS A C 1
ATOM 775 O O . HIS A 1 95 ? 5.668 9.281 8.68 1 96.5 95 HIS A O 1
ATOM 781 N N . PHE A 1 96 ? 7.426 8.133 9.375 1 97.56 96 PHE A N 1
ATOM 782 C CA . PHE A 1 96 ? 6.676 6.879 9.344 1 97.56 96 PHE A CA 1
ATOM 783 C C . PHE A 1 96 ? 7.281 5.863 10.305 1 97.56 96 PHE A C 1
ATOM 785 O O . PHE A 1 96 ? 8.359 6.09 10.859 1 97.56 96 PHE A O 1
ATOM 792 N N . ASP A 1 97 ? 6.605 4.828 10.594 1 98.06 97 ASP A N 1
ATOM 793 C CA . ASP A 1 97 ? 7.137 3.621 11.219 1 98.06 97 ASP A CA 1
ATOM 794 C C . ASP A 1 97 ? 6.852 2.389 10.367 1 98.06 97 ASP A C 1
ATOM 796 O O . ASP A 1 97 ? 6.246 2.494 9.297 1 98.06 97 ASP A O 1
ATOM 800 N N . PHE A 1 98 ? 7.363 1.242 10.766 1 98.25 98 PHE A N 1
ATOM 801 C CA . PHE A 1 98 ? 7.281 0.068 9.906 1 98.25 98 PHE A CA 1
ATOM 802 C C . PHE A 1 98 ? 6.113 -0.822 10.312 1 98.25 98 PHE A C 1
ATOM 804 O O . PHE A 1 98 ? 5.652 -1.65 9.523 1 98.25 98 PHE A O 1
ATOM 811 N N . PHE A 1 99 ? 5.57 -0.672 11.547 1 97.38 99 PHE A N 1
ATOM 812 C CA . PHE A 1 99 ? 4.695 -1.721 12.047 1 97.38 99 PHE A CA 1
ATOM 813 C C . PHE A 1 99 ? 3.479 -1.119 12.75 1 97.38 99 PHE A C 1
ATOM 815 O O . PHE A 1 99 ? 2.859 -1.767 13.594 1 97.38 99 PHE A O 1
ATOM 822 N N . ASN A 1 100 ? 3.133 0.139 12.43 1 95.81 100 ASN A N 1
ATOM 823 C CA . ASN A 1 100 ? 2.025 0.799 13.109 1 95.81 100 ASN A CA 1
ATOM 824 C C . ASN A 1 100 ? 2.209 0.78 14.625 1 95.81 100 ASN A C 1
ATOM 826 O O . ASN A 1 100 ? 1.278 0.451 15.367 1 95.81 100 ASN A O 1
ATOM 830 N N . GLU A 1 101 ? 3.379 1.131 15.094 1 93.56 101 GLU A N 1
ATOM 831 C CA . GLU A 1 101 ? 3.701 0.934 16.5 1 93.56 101 GLU A CA 1
ATOM 832 C C . GLU A 1 101 ? 3.562 2.234 17.297 1 93.56 101 GLU A C 1
ATOM 834 O O . GLU A 1 101 ? 3.555 2.225 18.516 1 93.56 101 GLU A O 1
ATOM 839 N N . LEU A 1 102 ? 3.455 3.354 16.594 1 92 102 LEU A N 1
ATOM 840 C CA . LEU A 1 102 ? 3.445 4.637 17.281 1 92 102 LEU A CA 1
ATOM 841 C C . LEU A 1 102 ? 2.107 5.344 17.094 1 92 102 LEU A C 1
ATOM 843 O O . LEU A 1 102 ? 1.526 5.309 16.016 1 92 102 LEU A O 1
ATOM 847 N N . THR A 1 103 ? 1.634 5.871 18.094 1 84.31 103 THR A N 1
ATOM 848 C CA . THR A 1 103 ? 0.514 6.805 18.062 1 84.31 103 THR A CA 1
ATOM 849 C C . THR A 1 103 ? 1.001 8.242 18.25 1 84.31 103 THR A C 1
ATOM 851 O O . THR A 1 103 ? 1.573 8.578 19.281 1 84.31 103 THR A O 1
ATOM 854 N N . ILE A 1 104 ? 0.842 9.016 17.203 1 80.81 104 ILE A N 1
ATOM 855 C CA . ILE A 1 104 ? 1.355 10.375 17.219 1 80.81 104 ILE A CA 1
ATOM 856 C C . ILE A 1 104 ? 0.222 11.352 17.531 1 80.81 104 ILE A C 1
ATOM 858 O O . ILE A 1 104 ? -0.757 11.438 16.797 1 80.81 104 ILE A O 1
ATOM 862 N N . GLN A 1 105 ? 0.322 12 18.609 1 72.12 105 GLN A N 1
ATOM 863 C CA . GLN A 1 105 ? -0.65 13.016 18.984 1 72.12 105 GLN A CA 1
ATOM 864 C C . GLN A 1 105 ? -0.031 14.406 18.953 1 72.12 105 GLN A C 1
ATOM 866 O O . GLN A 1 105 ? -0.704 15.383 18.609 1 72.12 105 GLN A O 1
ATOM 871 N N . THR A 1 106 ? 1.247 14.5 19.328 1 70.62 106 THR A N 1
ATOM 872 C CA . THR A 1 106 ? 1.987 15.758 19.359 1 70.62 106 THR A CA 1
ATOM 873 C C . THR A 1 106 ? 3.395 15.57 18.797 1 70.62 106 THR A C 1
ATOM 875 O O . THR A 1 106 ? 3.801 14.445 18.484 1 70.62 106 THR A O 1
ATOM 878 N N . GLU A 1 107 ? 4.09 16.688 18.656 1 71.88 107 GLU A N 1
ATOM 879 C CA . GLU A 1 107 ? 5.484 16.641 18.219 1 71.88 107 GLU A CA 1
ATOM 880 C C . GLU A 1 107 ? 6.328 15.805 19.172 1 71.88 107 GLU A C 1
ATOM 882 O O . GLU A 1 107 ? 7.293 15.164 18.75 1 71.88 107 GLU A O 1
ATOM 887 N N . ALA A 1 108 ? 5.906 15.859 20.391 1 72.44 108 ALA A N 1
ATOM 888 C CA . ALA A 1 108 ? 6.66 15.148 21.422 1 72.44 108 ALA A CA 1
ATOM 889 C C . ALA A 1 108 ? 6.578 13.641 21.219 1 72.44 108 ALA A C 1
ATOM 891 O O . ALA A 1 108 ? 7.367 12.883 21.797 1 72.44 108 ALA A O 1
ATOM 892 N N . ASP A 1 109 ? 5.676 13.266 20.375 1 82.94 109 ASP A N 1
ATOM 893 C CA . ASP A 1 109 ? 5.531 11.844 20.094 1 82.94 109 ASP A CA 1
ATOM 894 C C . ASP A 1 109 ? 6.457 11.406 18.953 1 82.94 109 ASP A C 1
ATOM 896 O O . ASP A 1 109 ? 6.656 10.211 18.734 1 82.94 109 ASP A O 1
ATOM 900 N N . MET A 1 110 ? 7.035 12.344 18.297 1 88.25 110 MET A N 1
ATOM 901 C CA . MET A 1 110 ? 7.891 12.016 17.156 1 88.25 110 MET A CA 1
ATOM 902 C C . MET A 1 110 ? 9.336 12.414 17.438 1 88.25 110 MET A C 1
ATOM 904 O O . MET A 1 110 ? 10.258 11.641 17.172 1 88.25 110 MET A O 1
ATOM 908 N N . VAL A 1 111 ? 9.492 13.633 17.984 1 90.75 111 VAL A N 1
ATOM 909 C CA . VAL A 1 111 ? 10.82 14.148 18.312 1 90.75 111 VAL A CA 1
ATOM 910 C C . VAL A 1 111 ? 11.156 13.867 19.766 1 90.75 111 VAL A C 1
ATOM 912 O O . VAL A 1 111 ? 10.375 14.203 20.672 1 90.75 111 VAL A O 1
ATOM 915 N N . VAL A 1 112 ? 12.297 13.375 20.031 1 92.88 112 VAL A N 1
ATOM 916 C CA . VAL A 1 112 ? 12.695 12.938 21.359 1 92.88 112 VAL A CA 1
ATOM 917 C C . VAL A 1 112 ? 13.008 14.156 22.234 1 92.88 112 VAL A C 1
ATOM 919 O O . VAL A 1 112 ? 13.805 15.016 21.828 1 92.88 112 VAL A O 1
ATOM 922 N N . ASN A 1 113 ? 12.32 14.258 23.328 1 89.5 113 ASN A N 1
ATOM 923 C CA . ASN A 1 113 ? 12.75 15.156 24.391 1 89.5 113 ASN A CA 1
ATOM 924 C C . ASN A 1 113 ? 13.859 14.539 25.234 1 89.5 113 ASN A C 1
ATOM 926 O O . ASN A 1 113 ? 13.609 13.641 26.047 1 89.5 113 ASN A O 1
ATOM 930 N N . GLU A 1 114 ? 15.023 15.07 25.156 1 91.94 114 GLU A N 1
ATOM 931 C CA . GLU A 1 114 ? 16.203 14.445 25.734 1 91.94 114 GLU A CA 1
ATOM 932 C C . GLU A 1 114 ? 16.141 14.438 27.266 1 91.94 114 GLU A C 1
ATOM 934 O O . GLU A 1 114 ? 16.797 13.625 27.922 1 91.94 114 GLU A O 1
ATOM 939 N N . ASP A 1 115 ? 15.344 15.312 27.828 1 91.88 115 ASP A N 1
ATOM 940 C CA . ASP A 1 115 ? 15.18 15.352 29.266 1 91.88 115 ASP A CA 1
ATOM 941 C C . ASP A 1 115 ? 14.234 14.25 29.75 1 91.88 115 ASP A C 1
ATOM 943 O O . ASP A 1 115 ? 14.211 13.914 30.938 1 91.88 115 ASP A O 1
ATOM 947 N N . HIS A 1 116 ? 13.414 13.75 28.812 1 91.62 116 HIS A N 1
ATOM 948 C CA . HIS A 1 116 ? 12.43 12.727 29.156 1 91.62 116 HIS A CA 1
ATOM 949 C C . HIS A 1 116 ? 12.336 11.672 28.062 1 91.62 116 HIS A C 1
ATOM 951 O O . HIS A 1 116 ? 11.266 11.453 27.5 1 91.62 116 HIS A O 1
ATOM 957 N N . VAL A 1 117 ? 13.414 10.938 27.922 1 92.88 117 VAL A N 1
ATOM 958 C CA . VAL A 1 117 ? 13.484 9.945 26.859 1 92.88 117 VAL A CA 1
ATOM 959 C C . VAL A 1 117 ? 12.594 8.75 27.203 1 92.88 117 VAL A C 1
ATOM 961 O O . VAL A 1 117 ? 12.656 8.227 28.328 1 92.88 117 VAL A O 1
ATOM 964 N N . GLN A 1 118 ? 11.758 8.383 26.359 1 92.81 118 GLN A N 1
ATOM 965 C CA . GLN A 1 118 ? 10.953 7.172 26.5 1 92.81 118 GLN A CA 1
ATOM 966 C C . GLN A 1 118 ? 11.5 6.051 25.609 1 92.81 118 GLN A C 1
ATOM 968 O O . GLN A 1 118 ? 11.117 5.926 24.453 1 92.81 118 GLN A O 1
ATOM 973 N N . LEU A 1 119 ? 12.25 5.172 26.156 1 92.31 119 LEU A N 1
ATOM 974 C CA . LEU A 1 119 ? 13.031 4.184 25.422 1 92.31 119 LEU A CA 1
ATOM 975 C C . LEU A 1 119 ? 12.117 3.219 24.672 1 92.31 119 LEU A C 1
ATOM 977 O O . LEU A 1 119 ? 12.453 2.768 23.578 1 92.31 119 LEU A O 1
ATOM 981 N N . HIS A 1 120 ? 10.945 2.967 25.172 1 91.88 120 HIS A N 1
ATOM 982 C CA . HIS A 1 120 ? 10.047 1.97 24.609 1 91.88 120 HIS A CA 1
ATOM 983 C C . HIS A 1 120 ? 9.344 2.506 23.375 1 91.88 120 HIS A C 1
ATOM 985 O O . HIS A 1 120 ? 8.711 1.744 22.625 1 91.88 120 HIS A O 1
ATOM 991 N N . LYS A 1 121 ? 9.531 3.771 23.062 1 94.19 121 LYS A N 1
ATOM 992 C CA . LYS A 1 121 ? 8.789 4.41 21.984 1 94.19 121 LYS A CA 1
ATOM 993 C C . LYS A 1 121 ? 9.578 4.379 20.672 1 94.19 121 LYS A C 1
ATOM 995 O O . LYS A 1 121 ? 9.039 4.664 19.609 1 94.19 121 LYS A O 1
ATOM 1000 N N . PHE A 1 122 ? 10.836 3.955 20.766 1 96.75 122 PHE A N 1
ATOM 1001 C CA . PHE A 1 122 ? 11.625 3.938 19.531 1 96.75 122 PHE A CA 1
ATOM 1002 C C . PHE A 1 122 ? 11.125 2.848 18.594 1 96.75 122 PHE A C 1
ATOM 1004 O O . PHE A 1 122 ? 11.125 1.666 18.953 1 96.75 122 PHE A O 1
ATOM 1011 N N . ALA A 1 123 ? 10.695 3.254 17.422 1 97.75 123 ALA A N 1
ATOM 1012 C CA . ALA A 1 123 ? 10.188 2.316 16.422 1 97.75 123 ALA A CA 1
ATOM 1013 C C . ALA A 1 123 ? 11.297 1.411 15.906 1 97.75 123 ALA A C 1
ATOM 1015 O O . ALA A 1 123 ? 12.461 1.808 15.867 1 97.75 123 ALA A O 1
ATOM 1016 N N . ALA A 1 124 ? 10.969 0.228 15.492 1 97.81 124 ALA A N 1
ATOM 1017 C CA . ALA A 1 124 ? 11.938 -0.738 14.969 1 97.81 124 ALA A CA 1
ATOM 1018 C C . ALA A 1 124 ? 12.008 -0.674 13.445 1 97.81 124 ALA A C 1
ATOM 1020 O O . ALA A 1 124 ? 10.984 -0.487 12.773 1 97.81 124 ALA A O 1
ATOM 1021 N N . GLU A 1 125 ? 13.188 -0.805 12.977 1 97.94 125 GLU A N 1
ATOM 1022 C CA . GLU A 1 125 ? 13.344 -0.98 11.539 1 97.94 125 GLU A CA 1
ATOM 1023 C C . GLU A 1 125 ? 13.008 -2.408 11.109 1 97.94 125 GLU A C 1
ATOM 1025 O O . GLU A 1 125 ? 13.516 -3.369 11.695 1 97.94 125 GLU A O 1
ATOM 1030 N N . ALA A 1 126 ? 12.133 -2.49 10.125 1 97.44 126 ALA A N 1
ATOM 1031 C CA . ALA A 1 126 ? 11.82 -3.809 9.578 1 97.44 126 ALA A CA 1
ATOM 1032 C C . ALA A 1 126 ? 12.984 -4.344 8.742 1 97.44 126 ALA A C 1
ATOM 1034 O O . ALA A 1 126 ? 13.445 -3.68 7.812 1 97.44 126 ALA A O 1
ATOM 1035 N N . CYS A 1 127 ? 13.43 -5.508 9.07 1 94 127 CYS A N 1
ATOM 1036 C CA . CYS A 1 127 ? 14.508 -6.172 8.352 1 94 127 CYS A CA 1
ATOM 1037 C C . CYS A 1 127 ? 14.055 -7.523 7.812 1 94 127 CYS A C 1
ATOM 1039 O O . CYS A 1 127 ? 13.742 -8.43 8.586 1 94 127 CYS A O 1
ATOM 1041 N N . ALA A 1 128 ? 14 -7.594 6.504 1 87.81 128 ALA A N 1
ATOM 1042 C CA . ALA A 1 128 ? 13.688 -8.891 5.902 1 87.81 128 ALA A CA 1
ATOM 1043 C C . ALA A 1 128 ? 14.906 -9.797 5.891 1 87.81 128 ALA A C 1
ATOM 1045 O O . ALA A 1 128 ? 16.047 -9.328 5.746 1 87.81 128 ALA A O 1
ATOM 1046 N N . GLU A 1 129 ? 14.625 -11.047 6.012 1 82.25 129 GLU A N 1
ATOM 1047 C CA . GLU A 1 129 ? 15.734 -12.008 6.02 1 82.25 129 GLU A CA 1
ATOM 1048 C C . GLU A 1 129 ? 16.531 -11.93 4.723 1 82.25 129 GLU A C 1
ATOM 1050 O O . GLU A 1 129 ? 15.961 -11.906 3.633 1 82.25 129 GLU A O 1
ATOM 1055 N N . GLY A 1 130 ? 17.797 -11.82 4.922 1 75.25 130 GLY A N 1
ATOM 1056 C CA . GLY A 1 130 ? 18.688 -11.859 3.775 1 75.25 130 GLY A CA 1
ATOM 1057 C C . GLY A 1 130 ? 18.844 -10.508 3.094 1 75.25 130 GLY A C 1
ATOM 1058 O O . GLY A 1 130 ? 19.531 -10.398 2.076 1 75.25 130 GLY A O 1
ATOM 1059 N N . MET A 1 131 ? 18.266 -9.578 3.596 1 79.88 131 MET A N 1
ATOM 1060 C CA . MET A 1 131 ? 18.359 -8.266 2.959 1 79.88 131 MET A CA 1
ATOM 1061 C C . MET A 1 131 ? 19.078 -7.266 3.863 1 79.88 131 MET A C 1
ATOM 1063 O O . MET A 1 131 ? 18.984 -7.355 5.09 1 79.88 131 MET A O 1
ATOM 1067 N N . THR A 1 132 ? 19.766 -6.387 3.258 1 83.19 132 THR A N 1
ATOM 1068 C CA . THR A 1 132 ? 20.406 -5.297 3.984 1 83.19 132 THR A CA 1
ATOM 1069 C C . THR A 1 132 ? 19.375 -4.289 4.477 1 83.19 132 THR A C 1
ATOM 1071 O O . THR A 1 132 ? 18.5 -3.883 3.721 1 83.19 132 THR A O 1
ATOM 1074 N N . PRO A 1 133 ? 19.484 -3.896 5.723 1 91 133 PRO A N 1
ATOM 1075 C CA . PRO A 1 133 ? 18.547 -2.873 6.215 1 91 133 PRO A CA 1
ATOM 1076 C C . PRO A 1 133 ? 18.641 -1.568 5.426 1 91 133 PRO A C 1
ATOM 1078 O O . PRO A 1 133 ? 19.719 -1.205 4.945 1 91 133 PRO A O 1
ATOM 1081 N N . LEU A 1 134 ? 17.594 -0.894 5.34 1 91.88 134 LEU A N 1
ATOM 1082 C CA . LEU A 1 134 ? 17.531 0.335 4.555 1 91.88 134 LEU A CA 1
ATOM 1083 C C . LEU A 1 134 ? 18.438 1.405 5.152 1 91.88 134 LEU A C 1
ATOM 1085 O O . LEU A 1 134 ? 18.984 2.234 4.426 1 91.88 134 LEU A O 1
ATOM 1089 N N . SER A 1 135 ? 18.625 1.362 6.469 1 93.38 135 SER A N 1
ATOM 1090 C CA . SER A 1 135 ? 19.391 2.391 7.164 1 93.38 135 SER A CA 1
ATOM 1091 C C . SER A 1 135 ? 20.891 2.17 6.988 1 93.38 135 SER A C 1
ATOM 1093 O O . SER A 1 135 ? 21.688 3.045 7.32 1 93.38 135 SER A O 1
ATOM 1095 N N . ALA A 1 136 ? 21.281 1.005 6.461 1 88.81 136 ALA A N 1
ATOM 1096 C CA . ALA A 1 136 ? 22.703 0.681 6.312 1 88.81 136 ALA A CA 1
ATOM 1097 C C . ALA A 1 136 ? 23.391 1.643 5.348 1 88.81 136 ALA A C 1
ATOM 1099 O O . ALA A 1 136 ? 24.516 2.074 5.59 1 88.81 136 ALA A O 1
ATOM 1100 N N . ASN A 1 137 ? 22.812 1.979 4.227 1 87.19 137 ASN A N 1
ATOM 1101 C CA . ASN A 1 137 ? 23.219 3.008 3.27 1 87.19 137 ASN A CA 1
ATOM 1102 C C . ASN A 1 137 ? 22.141 4.078 3.121 1 87.19 137 ASN A C 1
ATOM 1104 O O . ASN A 1 137 ? 21.297 4.008 2.217 1 87.19 137 ASN A O 1
ATOM 1108 N N . PRO A 1 138 ? 22.266 5.078 3.93 1 93.38 138 PRO A N 1
ATOM 1109 C CA . PRO A 1 138 ? 21.078 5.906 4.168 1 93.38 138 PRO A CA 1
ATOM 1110 C C . PRO A 1 138 ? 20.797 6.871 3.021 1 93.38 138 PRO A C 1
ATOM 1112 O O . PRO A 1 138 ? 19.734 7.504 2.99 1 93.38 138 PRO A O 1
ATOM 1115 N N . VAL A 1 139 ? 21.719 7.043 2.045 1 95.31 139 VAL A N 1
ATOM 1116 C CA . VAL A 1 139 ? 21.5 8 0.963 1 95.31 139 VAL A CA 1
ATOM 1117 C C . VAL A 1 139 ? 21.062 7.262 -0.3 1 95.31 139 VAL A C 1
ATOM 1119 O O . VAL A 1 139 ? 21.672 6.27 -0.693 1 95.31 139 VAL A O 1
ATOM 1122 N N . TYR A 1 140 ? 20.016 7.758 -0.96 1 93.06 140 TYR A N 1
ATOM 1123 C CA . TYR A 1 140 ? 19.438 7.176 -2.17 1 93.06 140 TYR A CA 1
ATOM 1124 C C . TYR A 1 140 ? 19.266 8.234 -3.25 1 93.06 140 TYR A C 1
ATOM 1126 O O . TYR A 1 140 ? 19.234 9.438 -2.955 1 93.06 140 TYR A O 1
ATOM 1134 N N . THR A 1 141 ? 19.266 7.777 -4.477 1 92.81 141 THR A N 1
ATOM 1135 C CA . THR A 1 141 ? 18.844 8.586 -5.617 1 92.81 141 THR A CA 1
ATOM 1136 C C . THR A 1 141 ? 17.594 7.996 -6.266 1 92.81 141 THR A C 1
ATOM 1138 O O . THR A 1 141 ? 17.688 7.176 -7.18 1 92.81 141 THR A O 1
ATOM 1141 N N . PRO A 1 142 ? 16.469 8.422 -5.773 1 92.75 142 PRO A N 1
ATOM 1142 C CA . PRO A 1 142 ? 15.234 7.816 -6.273 1 92.75 142 PRO A CA 1
ATOM 1143 C C . PRO A 1 142 ? 14.953 8.164 -7.734 1 92.75 142 PRO A C 1
ATOM 1145 O O . PRO A 1 142 ? 15.359 9.227 -8.203 1 92.75 142 PRO A O 1
ATOM 1148 N N . SER A 1 143 ? 14.305 7.273 -8.398 1 88.62 143 SER A N 1
ATOM 1149 C CA . SER A 1 143 ? 13.82 7.531 -9.75 1 88.62 143 SER A CA 1
ATOM 1150 C C . SER A 1 143 ? 12.688 8.547 -9.75 1 88.62 143 SER A C 1
ATOM 1152 O O . SER A 1 143 ? 12.156 8.891 -8.688 1 88.62 143 SER A O 1
ATOM 1154 N N . SER A 1 144 ? 12.305 8.984 -10.961 1 91.06 144 SER A N 1
ATOM 1155 C CA . SER A 1 144 ? 11.172 9.898 -11.094 1 91.06 144 SER A CA 1
ATOM 1156 C C . SER A 1 144 ? 9.891 9.258 -10.578 1 91.06 144 SER A C 1
ATOM 1158 O O . SER A 1 144 ? 9.047 9.938 -9.984 1 91.06 144 SER A O 1
ATOM 1160 N N . ALA A 1 145 ? 9.766 8.008 -10.773 1 89.62 145 ALA A N 1
ATOM 1161 C CA . ALA A 1 145 ? 8.586 7.289 -10.305 1 89.62 145 ALA A CA 1
ATOM 1162 C C . ALA A 1 145 ? 8.492 7.312 -8.781 1 89.62 145 ALA A C 1
ATOM 1164 O O . ALA A 1 145 ? 7.418 7.516 -8.219 1 89.62 145 ALA A O 1
ATOM 1165 N N . ALA A 1 146 ? 9.625 7.09 -8.164 1 94.31 146 ALA A N 1
ATOM 1166 C CA . ALA A 1 146 ? 9.656 7.125 -6.707 1 94.31 146 ALA A CA 1
ATOM 1167 C C . ALA A 1 146 ? 9.359 8.523 -6.18 1 94.31 146 ALA A C 1
ATOM 1169 O O . ALA A 1 146 ? 8.664 8.688 -5.172 1 94.31 146 ALA A O 1
ATOM 1170 N N . VAL A 1 147 ? 9.844 9.523 -6.863 1 96.12 147 VAL A N 1
ATOM 1171 C CA . VAL A 1 147 ? 9.578 10.906 -6.484 1 96.12 147 VAL A CA 1
ATOM 1172 C C . VAL A 1 147 ? 8.086 11.195 -6.609 1 96.12 147 VAL A C 1
ATOM 1174 O O . VAL A 1 147 ? 7.504 11.859 -5.746 1 96.12 147 VAL A O 1
ATOM 1177 N N . GLN A 1 148 ? 7.496 10.711 -7.637 1 95.31 148 GLN A N 1
ATOM 1178 C CA . GLN A 1 148 ? 6.062 10.891 -7.828 1 95.31 148 GLN A CA 1
ATOM 1179 C C . GLN A 1 148 ? 5.273 10.242 -6.695 1 95.31 148 GLN A C 1
ATOM 1181 O O . GLN A 1 148 ? 4.25 10.781 -6.258 1 95.31 148 GLN A O 1
ATOM 1186 N N . LEU A 1 149 ? 5.707 9.094 -6.262 1 97.5 149 LEU A N 1
ATOM 1187 C CA . LEU A 1 149 ? 5.062 8.453 -5.117 1 97.5 149 LEU A CA 1
ATOM 1188 C C . LEU A 1 149 ? 5.113 9.359 -3.891 1 97.5 149 LEU A C 1
ATOM 1190 O O . LEU A 1 149 ? 4.121 9.484 -3.166 1 97.5 149 LEU A O 1
ATOM 1194 N N . MET A 1 150 ? 6.277 9.969 -3.648 1 98.06 150 MET A N 1
ATOM 1195 C CA . MET A 1 150 ? 6.426 10.867 -2.502 1 98.06 150 MET A CA 1
ATOM 1196 C C . MET A 1 150 ? 5.48 12.055 -2.613 1 98.06 150 MET A C 1
ATOM 1198 O O . MET A 1 150 ? 4.84 12.438 -1.633 1 98.06 150 MET A O 1
ATOM 1202 N N . GLU A 1 151 ? 5.406 12.625 -3.77 1 96.31 151 GLU A N 1
ATOM 1203 C CA . GLU A 1 151 ? 4.527 13.766 -3.988 1 96.31 151 GLU A CA 1
ATOM 1204 C C . GLU A 1 151 ? 3.062 13.383 -3.785 1 96.31 151 GLU A C 1
ATOM 1206 O O . GLU A 1 151 ? 2.299 14.141 -3.178 1 96.31 151 GLU A O 1
ATOM 1211 N N . GLN A 1 152 ? 2.672 12.258 -4.316 1 96.12 152 GLN A N 1
ATOM 1212 C CA . GLN A 1 152 ? 1.313 11.766 -4.121 1 96.12 152 GLN A CA 1
ATOM 1213 C C . GLN A 1 152 ? 1.017 11.539 -2.641 1 96.12 152 GLN A C 1
ATOM 1215 O O . GLN A 1 152 ? -0.093 11.812 -2.176 1 96.12 152 GLN A O 1
ATOM 1220 N N . LEU A 1 153 ? 1.995 11 -1.952 1 97.75 153 LEU A N 1
ATOM 1221 C CA . LEU A 1 153 ? 1.844 10.75 -0.523 1 97.75 153 LEU A CA 1
ATOM 1222 C C . LEU A 1 153 ? 1.595 12.055 0.231 1 97.75 153 LEU A C 1
ATOM 1224 O O . LEU A 1 153 ? 0.681 12.133 1.055 1 97.75 153 LEU A O 1
ATOM 1228 N N . VAL A 1 154 ? 2.387 13.102 -0.099 1 93.19 154 VAL A N 1
ATOM 1229 C CA . VAL A 1 154 ? 2.207 14.406 0.531 1 93.19 154 VAL A CA 1
ATOM 1230 C C . VAL A 1 154 ? 0.813 14.945 0.217 1 93.19 154 VAL A C 1
ATOM 1232 O O . VAL A 1 154 ? 0.119 15.445 1.105 1 93.19 154 VAL A O 1
ATOM 1235 N N . HIS A 1 155 ? 0.425 14.789 -0.995 1 91.38 155 HIS A N 1
ATOM 1236 C CA . HIS A 1 155 ? -0.89 15.258 -1.409 1 91.38 155 HIS A CA 1
ATOM 1237 C C . HIS A 1 155 ? -2 14.539 -0.652 1 91.38 155 HIS A C 1
ATOM 1239 O O . HIS A 1 155 ? -2.895 15.18 -0.094 1 91.38 155 HIS A O 1
ATOM 1245 N N . GLU A 1 156 ? -1.965 13.219 -0.653 1 92.56 156 GLU A N 1
ATOM 1246 C CA . GLU A 1 156 ? -2.967 12.414 0.039 1 92.56 156 GLU A CA 1
ATOM 1247 C C . GLU A 1 156 ? -3.033 12.766 1.521 1 92.56 156 GLU A C 1
ATOM 1249 O O . GLU A 1 156 ? -4.121 12.922 2.08 1 92.56 156 GLU A O 1
ATOM 1254 N N . PHE A 1 157 ? -1.913 12.938 2.131 1 91.62 157 PHE A N 1
ATOM 1255 C CA . PHE A 1 157 ? -1.822 13.227 3.557 1 91.62 157 PHE A CA 1
ATOM 1256 C C . PHE A 1 157 ? -2.383 14.609 3.867 1 91.62 157 PHE A C 1
ATOM 1258 O O . PHE A 1 157 ? -2.957 14.828 4.938 1 91.62 157 PHE A O 1
ATOM 1265 N N . THR A 1 158 ? -2.16 15.508 2.959 1 86.12 158 THR A N 1
ATOM 1266 C CA . THR A 1 158 ? -2.629 16.875 3.137 1 86.12 158 THR A CA 1
ATOM 1267 C C . THR A 1 158 ? -4.141 16.969 2.955 1 86.12 158 THR A C 1
ATOM 1269 O O . THR A 1 158 ? -4.84 17.562 3.773 1 86.12 158 THR A O 1
ATOM 1272 N N . MET A 1 159 ? -4.641 16.266 1.931 1 82.94 159 MET A N 1
ATOM 1273 C CA . MET A 1 159 ? -6.047 16.391 1.556 1 82.94 159 MET A CA 1
ATOM 1274 C C . MET A 1 159 ? -6.926 15.508 2.43 1 82.94 159 MET A C 1
ATOM 1276 O O . MET A 1 159 ? -8.07 15.859 2.721 1 82.94 159 MET A O 1
ATOM 1280 N N . ARG A 1 160 ? -6.5 14.297 2.703 1 88.25 160 ARG A N 1
ATOM 1281 C CA . ARG A 1 160 ? -7.09 13.32 3.613 1 88.25 160 ARG A CA 1
ATOM 1282 C C . ARG A 1 160 ? -8.5 12.945 3.18 1 88.25 160 ARG A C 1
ATOM 1284 O O . ARG A 1 160 ? -9.43 12.977 3.986 1 88.25 160 ARG A O 1
ATOM 1291 N N . PRO A 1 161 ? -8.742 12.633 1.942 1 82.56 161 PRO A N 1
ATOM 1292 C CA . PRO A 1 161 ? -10.031 12.047 1.572 1 82.56 161 PRO A CA 1
ATOM 1293 C C . PRO A 1 161 ? -10.328 10.742 2.318 1 82.56 161 PRO A C 1
ATOM 1295 O O . PRO A 1 161 ? -9.438 10.195 2.982 1 82.56 161 PRO A O 1
ATOM 1298 N N . PRO A 1 162 ? -11.531 10.266 2.326 1 82.75 162 PRO A N 1
ATOM 1299 C CA . PRO A 1 162 ? -11.859 9.039 3.051 1 82.75 162 PRO A CA 1
ATOM 1300 C C . PRO A 1 162 ? -10.914 7.883 2.717 1 82.75 162 PRO A C 1
ATOM 1302 O O . PRO A 1 162 ? -10.711 7.574 1.542 1 82.75 162 PRO A O 1
ATOM 1305 N N . GLY A 1 163 ? -10.359 7.316 3.738 1 90.44 163 GLY A N 1
ATOM 1306 C CA . GLY A 1 163 ? -9.453 6.195 3.545 1 90.44 163 GLY A CA 1
ATOM 1307 C C . GLY A 1 163 ? -8.031 6.629 3.223 1 90.44 163 GLY A C 1
ATOM 1308 O O . GLY A 1 163 ? -7.223 5.824 2.76 1 90.44 163 GLY A O 1
ATOM 1309 N N . TYR A 1 164 ? -7.691 7.887 3.424 1 92.12 164 TYR A N 1
ATOM 1310 C CA . TYR A 1 164 ? -6.383 8.398 3.027 1 92.12 164 TYR A CA 1
ATOM 1311 C C . TYR A 1 164 ? -5.266 7.621 3.721 1 92.12 164 TYR A C 1
ATOM 1313 O O . TYR A 1 164 ? -4.176 7.461 3.164 1 92.12 164 TYR A O 1
ATOM 1321 N N . GLU A 1 165 ? -5.547 7.109 4.934 1 95.75 165 GLU A N 1
ATOM 1322 C CA . GLU A 1 165 ? -4.531 6.355 5.66 1 95.75 165 GLU A CA 1
ATOM 1323 C C . GLU A 1 165 ? -4.129 5.098 4.898 1 95.75 165 GLU A C 1
ATOM 1325 O O . GLU A 1 165 ? -2.961 4.699 4.918 1 95.75 165 GLU A O 1
ATOM 1330 N N . LEU A 1 166 ? -5.094 4.465 4.223 1 97.69 166 LEU A N 1
ATOM 1331 C CA . LEU A 1 166 ? -4.816 3.277 3.422 1 97.69 166 LEU A CA 1
ATOM 1332 C C . LEU A 1 166 ? -3.922 3.621 2.234 1 97.69 166 LEU A C 1
ATOM 1334 O O . LEU A 1 166 ? -2.979 2.889 1.931 1 97.69 166 LEU A O 1
ATOM 1338 N N . ILE A 1 167 ? -4.238 4.734 1.612 1 97.62 167 ILE A N 1
ATOM 1339 C CA . ILE A 1 167 ? -3.455 5.145 0.452 1 97.62 167 ILE A CA 1
ATOM 1340 C C . ILE A 1 167 ? -2.053 5.559 0.895 1 97.62 167 ILE A C 1
ATOM 1342 O O . ILE A 1 167 ? -1.063 5.219 0.242 1 97.62 167 ILE A O 1
ATOM 1346 N N . CYS A 1 168 ? -1.974 6.297 1.971 1 98.19 168 CYS A N 1
ATOM 1347 C CA . CYS A 1 168 ? -0.657 6.652 2.488 1 98.19 168 CYS A CA 1
ATOM 1348 C C . CYS A 1 168 ? 0.161 5.406 2.805 1 98.19 168 CYS A C 1
ATOM 1350 O O . CYS A 1 168 ? 1.349 5.34 2.484 1 98.19 168 CYS A O 1
ATOM 1352 N N . LYS A 1 169 ? -0.443 4.434 3.449 1 98.69 169 LYS A N 1
ATOM 1353 C CA . LYS A 1 169 ? 0.219 3.16 3.725 1 98.69 169 LYS A CA 1
ATOM 1354 C C . LYS A 1 169 ? 0.68 2.488 2.436 1 98.69 169 LYS A C 1
ATOM 1356 O O . LYS A 1 169 ? 1.814 2.014 2.348 1 98.69 169 LYS A O 1
ATOM 1361 N N . ALA A 1 170 ? -0.21 2.471 1.466 1 98.75 170 ALA A N 1
ATOM 1362 C CA . ALA A 1 170 ? 0.096 1.852 0.178 1 98.75 170 ALA A CA 1
ATOM 1363 C C . ALA A 1 170 ? 1.292 2.529 -0.486 1 98.75 170 ALA A C 1
ATOM 1365 O O . ALA A 1 170 ? 2.223 1.856 -0.935 1 98.75 170 ALA A O 1
ATOM 1366 N N . LEU A 1 171 ? 1.262 3.842 -0.524 1 98.69 171 LEU A N 1
ATOM 1367 C CA . LEU A 1 171 ? 2.336 4.605 -1.147 1 98.69 171 LEU A CA 1
ATOM 1368 C C . LEU A 1 171 ? 3.646 4.422 -0.388 1 98.69 171 LEU A C 1
ATOM 1370 O O . LEU A 1 171 ? 4.715 4.32 -0.998 1 98.69 171 LEU A O 1
ATOM 1374 N N . MET A 1 172 ? 3.582 4.344 0.886 1 98.75 172 MET A N 1
ATOM 1375 C CA . MET A 1 172 ? 4.77 4.113 1.701 1 98.75 172 MET A CA 1
ATOM 1376 C C . MET A 1 172 ? 5.367 2.74 1.415 1 98.75 172 MET A C 1
ATOM 1378 O O . MET A 1 172 ? 6.586 2.602 1.294 1 98.75 172 MET A O 1
ATOM 1382 N N . LEU A 1 173 ? 4.531 1.739 1.317 1 98.75 173 LEU A N 1
ATOM 1383 C CA . LEU A 1 173 ? 5 0.392 1.007 1 98.75 173 LEU A CA 1
ATOM 1384 C C . LEU A 1 173 ? 5.695 0.357 -0.351 1 98.75 173 LEU A C 1
ATOM 1386 O O . LEU A 1 173 ? 6.727 -0.297 -0.507 1 98.75 173 LEU A O 1
ATOM 1390 N N . GLN A 1 174 ? 5.133 1.022 -1.308 1 97.94 174 GLN A N 1
ATOM 1391 C CA . GLN A 1 174 ? 5.762 1.1 -2.621 1 97.94 174 GLN A CA 1
ATOM 1392 C C . GLN A 1 174 ? 7.121 1.787 -2.539 1 97.94 174 GLN A C 1
ATOM 1394 O O . GLN A 1 174 ? 8.094 1.327 -3.143 1 97.94 174 GLN A O 1
ATOM 1399 N N . LEU A 1 175 ? 7.191 2.83 -1.772 1 97.62 175 LEU A N 1
ATOM 1400 C CA . LEU A 1 175 ? 8.438 3.564 -1.613 1 97.62 175 LEU A CA 1
ATOM 1401 C C . LEU A 1 175 ? 9.5 2.695 -0.947 1 97.62 175 LEU A C 1
ATOM 1403 O O . LEU A 1 175 ? 10.641 2.641 -1.407 1 97.62 175 LEU A O 1
ATOM 1407 N N . LEU A 1 176 ? 9.141 2.055 0.114 1 97.25 176 LEU A N 1
ATOM 1408 C CA . LEU A 1 176 ? 10.078 1.19 0.825 1 97.25 176 LEU A CA 1
ATOM 1409 C C . LEU A 1 176 ? 10.578 0.074 -0.082 1 97.25 176 LEU A C 1
ATOM 1411 O O . LEU A 1 176 ? 11.766 -0.274 -0.045 1 97.25 176 LEU A O 1
ATOM 1415 N N . THR A 1 177 ? 9.688 -0.476 -0.877 1 95.06 177 THR A N 1
ATOM 1416 C CA . THR A 1 177 ? 10.094 -1.529 -1.802 1 95.06 177 THR A CA 1
ATOM 1417 C C . THR A 1 177 ? 11.055 -0.988 -2.85 1 95.06 177 THR A C 1
ATOM 1419 O O . THR A 1 177 ? 12.031 -1.653 -3.203 1 95.06 177 THR A O 1
ATOM 1422 N N . TYR A 1 178 ? 10.727 0.197 -3.342 1 91.19 178 TYR A N 1
ATOM 1423 C CA . TYR A 1 178 ? 11.641 0.841 -4.281 1 91.19 178 TYR A CA 1
ATOM 1424 C C . TYR A 1 178 ? 13.039 0.972 -3.688 1 91.19 178 TYR A C 1
ATOM 1426 O O . TYR A 1 178 ? 14.031 0.641 -4.34 1 91.19 178 TYR A O 1
ATOM 1434 N N . LEU A 1 179 ? 13.125 1.435 -2.482 1 91.75 179 LEU A N 1
ATOM 1435 C CA . LEU A 1 179 ? 14.414 1.615 -1.815 1 91.75 179 LEU A CA 1
ATOM 1436 C C . LEU A 1 179 ? 15.109 0.274 -1.602 1 91.75 179 LEU A C 1
ATOM 1438 O O . LEU A 1 179 ? 16.328 0.165 -1.781 1 91.75 179 LEU A O 1
ATOM 1442 N N . LEU A 1 180 ? 14.305 -0.67 -1.269 1 88.75 180 LEU A N 1
ATOM 1443 C CA . LEU A 1 180 ? 14.852 -2.008 -1.06 1 88.75 180 LEU A CA 1
ATOM 1444 C C . LEU A 1 180 ? 15.461 -2.555 -2.346 1 88.75 180 LEU A C 1
ATOM 1446 O O . LEU A 1 180 ? 16.469 -3.25 -2.311 1 88.75 180 LEU A O 1
ATOM 1450 N N . ARG A 1 181 ? 14.773 -2.193 -3.469 1 83.06 181 ARG A N 1
ATOM 1451 C CA . ARG A 1 181 ? 15.18 -2.727 -4.762 1 83.06 181 ARG A CA 1
ATOM 1452 C C . ARG A 1 181 ? 16.281 -1.873 -5.383 1 83.06 181 ARG A C 1
ATOM 1454 O O . ARG A 1 181 ? 16.953 -2.301 -6.324 1 83.06 181 ARG A O 1
ATOM 1461 N N . SER A 1 182 ? 16.469 -0.567 -4.922 1 78.69 182 SER A N 1
ATOM 1462 C CA . SER A 1 182 ? 17.312 0.445 -5.539 1 78.69 182 SER A CA 1
ATOM 1463 C C . SER A 1 182 ? 18.75 -0.057 -5.703 1 78.69 182 SER A C 1
ATOM 1465 O O . SER A 1 182 ? 19.375 0.176 -6.734 1 78.69 182 SER A O 1
ATOM 1467 N N . PRO A 1 183 ? 19.281 -0.604 -4.617 1 63.66 183 PRO A N 1
ATOM 1468 C CA . PRO A 1 183 ? 20.641 -1.098 -4.879 1 63.66 183 PRO A CA 1
ATOM 1469 C C . PRO A 1 183 ? 20.719 -1.966 -6.133 1 63.66 183 PRO A C 1
ATOM 1471 O O . PRO A 1 183 ? 21.781 -2.074 -6.75 1 63.66 183 PRO A O 1
ATOM 1474 N N . TYR A 1 184 ? 19.484 -2.344 -6.41 1 59.06 184 TYR A N 1
ATOM 1475 C CA . TYR A 1 184 ? 19.422 -3.23 -7.566 1 59.06 184 TYR A CA 1
ATOM 1476 C C . TYR A 1 184 ? 19.25 -2.436 -8.859 1 59.06 184 TYR A C 1
ATOM 1478 O O . TYR A 1 184 ? 19.594 -2.922 -9.945 1 59.06 184 TYR A O 1
ATOM 1486 N N . LEU A 1 185 ? 18.734 -1.127 -8.609 1 54.09 185 LEU A N 1
ATOM 1487 C CA . LEU A 1 185 ? 18.422 -0.287 -9.758 1 54.09 185 LEU A CA 1
ATOM 1488 C C . LEU A 1 185 ? 19.562 0.669 -10.062 1 54.09 185 LEU A C 1
ATOM 1490 O O . LEU A 1 185 ? 19.766 1.045 -11.219 1 54.09 185 LEU A O 1
ATOM 1494 N N . SER A 1 186 ? 20.094 1.54 -9.117 1 49.59 186 SER A N 1
ATOM 1495 C CA . SER A 1 186 ? 21.031 2.65 -9.219 1 49.59 186 SER A CA 1
ATOM 1496 C C . SER A 1 186 ? 22.344 2.203 -9.844 1 49.59 186 SER A C 1
ATOM 1498 O O . SER A 1 186 ? 23.234 3.025 -10.094 1 49.59 186 SER A O 1
ATOM 1500 N N . SER A 1 187 ? 22.688 1.091 -9.82 1 44.97 187 SER A N 1
ATOM 1501 C CA . SER A 1 187 ? 24.062 0.963 -10.312 1 44.97 187 SER A CA 1
ATOM 1502 C C . SER A 1 187 ? 24.219 1.618 -11.68 1 44.97 187 SER A C 1
ATOM 1504 O O . SER A 1 187 ? 25.188 1.35 -12.391 1 44.97 187 SER A O 1
ATOM 1506 N N . SER A 1 188 ? 23.297 2.357 -11.961 1 39.59 188 SER A N 1
ATOM 1507 C CA . SER A 1 188 ? 23.453 2.941 -13.289 1 39.59 188 SER A CA 1
ATOM 1508 C C . SER A 1 188 ? 24.578 3.971 -13.312 1 39.59 188 SER A C 1
ATOM 1510 O O . SER A 1 188 ? 25.109 4.297 -14.375 1 39.59 188 SER A O 1
ATOM 1512 N N . ARG A 1 189 ? 24.688 4.836 -12.305 1 40.75 189 ARG A N 1
ATOM 1513 C CA . ARG A 1 189 ? 25.688 5.844 -12.602 1 40.75 189 ARG A CA 1
ATOM 1514 C C . ARG A 1 189 ? 27.047 5.195 -12.859 1 40.75 189 ARG A C 1
ATOM 1516 O O . ARG A 1 189 ? 27.828 5.691 -13.672 1 40.75 189 ARG A O 1
ATOM 1523 N N . HIS A 1 190 ? 27.578 4.668 -11.844 1 39.22 190 HIS A N 1
ATOM 1524 C CA . HIS A 1 190 ? 28.797 3.975 -12.266 1 39.22 190 HIS A CA 1
ATOM 1525 C C . HIS A 1 190 ? 28.469 2.725 -13.07 1 39.22 190 HIS A C 1
ATOM 1527 O O . HIS A 1 190 ? 28.688 1.604 -12.609 1 39.22 190 HIS A O 1
ATOM 1533 N N . VAL A 1 191 ? 27.266 2.766 -13.609 1 46.41 191 VAL A N 1
ATOM 1534 C CA . VAL A 1 191 ? 27.125 1.766 -14.664 1 46.41 191 VAL A CA 1
ATOM 1535 C C . VAL A 1 191 ? 28.453 1.599 -15.398 1 46.41 191 VAL A C 1
ATOM 1537 O O . VAL A 1 191 ? 28.844 2.471 -16.172 1 46.41 191 VAL A O 1
ATOM 1540 N N . SER A 1 192 ? 29.172 1.126 -14.719 1 52.25 192 SER A N 1
ATOM 1541 C CA . SER A 1 192 ? 30.328 0.593 -15.453 1 52.25 192 SER A CA 1
ATOM 1542 C C . SER A 1 192 ? 29.875 -0.201 -16.672 1 52.25 192 SER A C 1
ATOM 1544 O O . SER A 1 192 ? 28.703 -0.583 -16.781 1 52.25 192 SER A O 1
ATOM 1546 N N . VAL A 1 193 ? 30.406 -0.071 -17.625 1 62.16 193 VAL A N 1
ATOM 1547 C CA . VAL A 1 193 ? 30.266 -0.92 -18.797 1 62.16 193 VAL A CA 1
ATOM 1548 C C . VAL A 1 193 ? 29.641 -2.254 -18.406 1 62.16 193 VAL A C 1
ATOM 1550 O O . VAL A 1 193 ? 28.766 -2.77 -19.109 1 62.16 193 VAL A O 1
ATOM 1553 N N . HIS A 1 194 ? 29.641 -2.428 -17.109 1 73.06 194 HIS A N 1
ATOM 1554 C CA . HIS A 1 194 ? 29.203 -3.756 -16.688 1 73.06 194 HIS A CA 1
ATOM 1555 C C . HIS A 1 194 ? 27.766 -3.729 -16.203 1 73.06 194 HIS A C 1
ATOM 1557 O O . HIS A 1 194 ? 27.047 -4.734 -16.281 1 73.06 194 HIS A O 1
ATOM 1563 N N . GLY A 1 195 ? 27.312 -2.557 -15.812 1 71.75 195 GLY A N 1
ATOM 1564 C CA . GLY A 1 195 ? 25.938 -2.451 -15.359 1 71.75 195 GLY A CA 1
ATOM 1565 C C . GLY A 1 195 ? 24.922 -2.57 -16.484 1 71.75 195 GLY A C 1
ATOM 1566 O O . GLY A 1 195 ? 23.938 -3.293 -16.359 1 71.75 195 GLY A O 1
ATOM 1567 N N . ASP A 1 196 ? 25.156 -1.874 -17.516 1 74.44 196 ASP A N 1
ATOM 1568 C CA . ASP A 1 196 ? 24.281 -1.937 -18.688 1 74.44 196 ASP A CA 1
ATOM 1569 C C . ASP A 1 196 ? 24.266 -3.342 -19.281 1 74.44 196 ASP A C 1
ATOM 1571 O O . ASP A 1 196 ? 23.203 -3.838 -19.688 1 74.44 196 ASP A O 1
ATOM 1575 N N . LYS A 1 197 ? 25.422 -3.904 -19.359 1 81.19 197 LYS A N 1
ATOM 1576 C CA . LYS A 1 197 ? 25.516 -5.266 -19.875 1 81.19 197 LYS A CA 1
ATOM 1577 C C . LYS A 1 197 ? 24.734 -6.242 -19 1 81.19 197 LYS A C 1
ATOM 1579 O O . LYS A 1 197 ? 24.078 -7.148 -19.516 1 81.19 197 LYS A O 1
ATOM 1584 N N . LEU A 1 198 ? 24.812 -5.965 -17.781 1 82.62 198 LEU A N 1
ATOM 1585 C CA . LEU A 1 198 ? 24.109 -6.844 -16.859 1 82.62 198 LEU A CA 1
ATOM 1586 C C . LEU A 1 198 ? 22.609 -6.695 -17 1 82.62 198 LEU A C 1
ATOM 1588 O O . LEU A 1 198 ? 21.875 -7.688 -16.984 1 82.62 198 LEU A O 1
ATOM 1592 N N . ARG A 1 199 ? 22.109 -5.504 -17.156 1 77.06 199 ARG A N 1
ATOM 1593 C CA . ARG A 1 199 ? 20.688 -5.266 -17.375 1 77.06 199 ARG A CA 1
ATOM 1594 C C . ARG A 1 199 ? 20.203 -5.953 -18.641 1 77.06 199 ARG A C 1
ATOM 1596 O O . ARG A 1 199 ? 19.125 -6.535 -18.672 1 77.06 199 ARG A O 1
ATOM 1603 N N . GLU A 1 200 ? 20.938 -5.797 -19.641 1 83 200 GLU A N 1
ATOM 1604 C CA . GLU A 1 200 ? 20.625 -6.48 -20.891 1 83 200 GLU A CA 1
ATOM 1605 C C . GLU A 1 200 ? 20.578 -7.996 -20.688 1 83 200 GLU A C 1
ATOM 1607 O O . GLU A 1 200 ? 19.719 -8.672 -21.25 1 83 200 GLU A O 1
ATOM 1612 N N . LEU A 1 201 ? 21.547 -8.469 -19.969 1 87.44 201 LEU A N 1
ATOM 1613 C CA . LEU A 1 201 ? 21.609 -9.898 -19.703 1 87.44 201 LEU A CA 1
ATOM 1614 C C . LEU A 1 201 ? 20.375 -10.344 -18.906 1 87.44 201 LEU A C 1
ATOM 1616 O O . LEU A 1 201 ? 19.828 -11.414 -19.172 1 87.44 201 LEU A O 1
ATOM 1620 N N . MET A 1 202 ? 19.969 -9.609 -18.016 1 86.44 202 MET A N 1
ATOM 1621 C CA . MET A 1 202 ? 18.797 -9.922 -17.234 1 86.44 202 MET A CA 1
ATOM 1622 C C . MET A 1 202 ? 17.562 -10.039 -18.125 1 86.44 202 MET A C 1
ATOM 1624 O O . MET A 1 202 ? 16.734 -10.945 -17.953 1 86.44 202 MET A O 1
ATOM 1628 N N . LYS A 1 203 ? 17.438 -9.164 -19.016 1 85.5 203 LYS A N 1
ATOM 1629 C CA . LYS A 1 203 ? 16.328 -9.234 -19.984 1 85.5 203 LYS A CA 1
ATOM 1630 C C . LYS A 1 203 ? 16.391 -10.516 -20.797 1 85.5 203 LYS A C 1
ATOM 1632 O O . LYS A 1 203 ? 15.359 -11.125 -21.078 1 85.5 203 LYS A O 1
ATOM 1637 N N . GLN A 1 204 ? 17.547 -10.859 -21.156 1 89.62 204 GLN A N 1
ATOM 1638 C CA . GLN A 1 204 ? 17.734 -12.086 -21.922 1 89.62 204 GLN A CA 1
ATOM 1639 C C . GLN A 1 204 ? 17.328 -13.312 -21.094 1 89.62 204 GLN A C 1
ATOM 1641 O O . GLN A 1 204 ? 16.688 -14.234 -21.609 1 89.62 204 GLN A O 1
ATOM 1646 N N . ILE A 1 205 ? 17.688 -13.312 -19.891 1 90.19 205 ILE A N 1
ATOM 1647 C CA . ILE A 1 205 ? 17.359 -14.422 -19 1 90.19 205 ILE A CA 1
ATOM 1648 C C . ILE A 1 205 ? 15.844 -14.523 -18.859 1 90.19 205 ILE A C 1
ATOM 1650 O O . ILE A 1 205 ? 15.273 -15.617 -18.922 1 90.19 205 ILE A O 1
ATOM 1654 N N . GLU A 1 206 ? 15.195 -13.406 -18.688 1 87.38 206 GLU A N 1
ATOM 1655 C CA . GLU A 1 206 ? 13.742 -13.359 -18.547 1 87.38 206 GLU A CA 1
ATOM 1656 C C . GLU A 1 206 ? 13.039 -13.852 -19.797 1 87.38 206 GLU A C 1
ATOM 1658 O O . GLU A 1 206 ? 12.008 -14.516 -19.719 1 87.38 206 GLU A O 1
ATOM 1663 N N . ALA A 1 207 ? 13.609 -13.578 -20.922 1 89.88 207 ALA A N 1
ATOM 1664 C CA . ALA A 1 207 ? 13.023 -13.938 -22.203 1 89.88 207 ALA A CA 1
ATOM 1665 C C . ALA A 1 207 ? 13.234 -15.414 -22.516 1 89.88 207 ALA A C 1
ATOM 1667 O O . ALA A 1 207 ?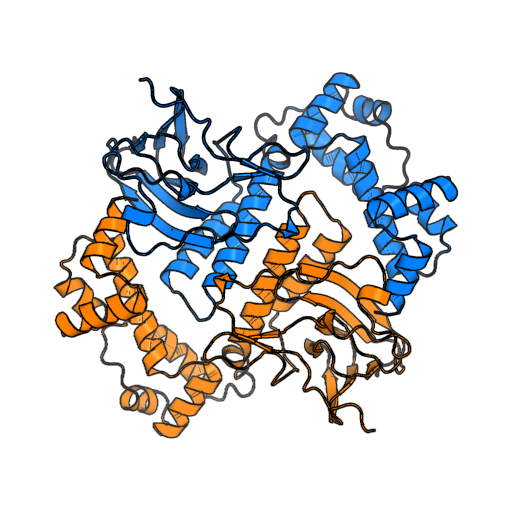 12.484 -16 -23.297 1 89.88 207 ALA A O 1
ATOM 1668 N N . ALA A 1 208 ? 14.305 -15.953 -21.953 1 93.44 208 ALA A N 1
ATOM 1669 C CA . ALA A 1 208 ? 14.648 -17.344 -22.266 1 93.44 208 ALA A CA 1
ATOM 1670 C C . ALA A 1 208 ? 15.086 -18.078 -21 1 93.44 208 ALA A C 1
ATOM 1672 O O . ALA A 1 208 ? 16.234 -18.547 -20.906 1 93.44 208 ALA A O 1
ATOM 1673 N N . PRO A 1 209 ? 14.18 -18.328 -20.141 1 92.5 209 PRO A N 1
ATOM 1674 C CA . PRO A 1 209 ? 14.539 -18.906 -18.844 1 92.5 209 PRO A CA 1
ATOM 1675 C C . PRO A 1 209 ? 15.055 -20.344 -18.984 1 92.5 209 PRO A C 1
ATOM 1677 O O . PRO A 1 209 ? 15.766 -20.828 -18.094 1 92.5 209 PRO A O 1
ATOM 1680 N N . SER A 1 210 ? 14.719 -21 -20.047 1 94.06 210 SER A N 1
ATOM 1681 C CA . SER A 1 210 ? 15.062 -22.406 -20.203 1 94.06 210 SER A CA 1
ATOM 1682 C C . SER A 1 210 ? 16.5 -22.578 -20.688 1 94.06 210 SER A C 1
ATOM 1684 O O . SER A 1 210 ? 17.047 -23.688 -20.672 1 94.06 210 SER A O 1
ATOM 1686 N N . GLU A 1 211 ? 17.125 -21.5 -21.125 1 93.12 211 GLU A N 1
ATOM 1687 C CA . GLU A 1 211 ? 18.5 -21.594 -21.562 1 93.12 211 GLU A CA 1
ATOM 1688 C C . GLU A 1 211 ? 19.438 -21.953 -20.406 1 93.12 211 GLU A C 1
ATOM 1690 O O . GLU A 1 211 ? 19.094 -21.75 -19.234 1 93.12 211 GLU A O 1
ATOM 1695 N N . PRO A 1 212 ? 20.547 -22.562 -20.734 1 91.62 212 PRO A N 1
ATOM 1696 C CA . PRO A 1 212 ? 21.453 -22.984 -19.672 1 91.62 212 PRO A CA 1
ATOM 1697 C C . PRO A 1 212 ? 22.266 -21.812 -19.094 1 91.62 212 PRO A C 1
ATOM 1699 O O . PRO A 1 212 ? 23.484 -21.719 -19.328 1 91.62 212 PRO A O 1
ATOM 1702 N N . TRP A 1 213 ? 21.672 -21.031 -18.344 1 92.69 213 TRP A N 1
ATOM 1703 C CA . TRP A 1 213 ? 22.328 -19.891 -17.688 1 92.69 213 TRP A CA 1
ATOM 1704 C C . TRP A 1 213 ? 23.203 -20.375 -16.531 1 92.69 213 TRP A C 1
ATOM 1706 O O . TRP A 1 213 ? 22.703 -20.953 -15.57 1 92.69 213 TRP A O 1
ATOM 1716 N N . THR A 1 214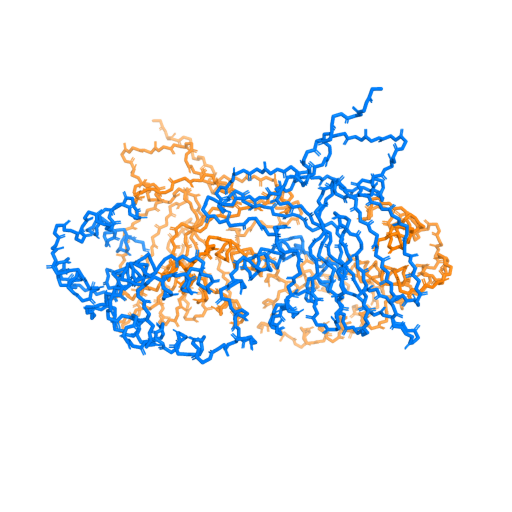 ? 24.516 -20.25 -16.703 1 90.75 214 THR A N 1
ATOM 1717 C CA . THR A 1 214 ? 25.469 -20.609 -15.656 1 90.75 214 THR A CA 1
ATOM 1718 C C . THR A 1 214 ? 26.281 -19.391 -15.227 1 90.75 214 THR A C 1
ATOM 1720 O O . THR A 1 214 ? 26.375 -18.406 -15.961 1 90.75 214 THR A O 1
ATOM 1723 N N . ASN A 1 215 ? 26.812 -19.5 -13.977 1 91 215 ASN A N 1
ATOM 1724 C CA . ASN A 1 215 ? 27.656 -18.406 -13.516 1 91 215 ASN A CA 1
ATOM 1725 C C . ASN A 1 215 ? 28.797 -18.141 -14.492 1 91 215 ASN A C 1
ATOM 1727 O O . ASN A 1 215 ? 29.109 -16.984 -14.781 1 91 215 ASN A O 1
ATOM 1731 N N . SER A 1 216 ? 29.406 -19.234 -14.961 1 92.38 216 SER A N 1
ATOM 1732 C CA . SER A 1 216 ? 30.5 -19.094 -15.914 1 92.38 216 SER A CA 1
ATOM 1733 C C . SER A 1 216 ? 30.016 -18.453 -17.219 1 92.38 216 SER A C 1
ATOM 1735 O O . SER A 1 216 ? 30.703 -17.594 -17.781 1 92.38 216 SER A O 1
ATOM 1737 N N . GLY A 1 217 ? 28.938 -18.922 -17.719 1 91.81 217 GLY A N 1
ATOM 1738 C CA . GLY A 1 217 ? 28.359 -18.344 -18.922 1 91.81 217 GLY A CA 1
ATOM 1739 C C . GLY A 1 217 ? 28.016 -16.875 -18.781 1 91.81 217 GLY A C 1
ATOM 1740 O O . GLY A 1 217 ? 28.312 -16.078 -19.688 1 91.81 217 GLY A O 1
ATOM 1741 N N . ILE A 1 218 ? 27.406 -16.531 -17.672 1 90.75 218 ILE A N 1
ATOM 1742 C CA . ILE A 1 218 ? 27.031 -15.141 -17.406 1 90.75 218 ILE A CA 1
ATOM 1743 C C . ILE A 1 218 ? 28.281 -14.281 -17.281 1 90.75 218 ILE A C 1
ATOM 1745 O O . ILE A 1 218 ? 28.344 -13.18 -17.844 1 90.75 218 ILE A O 1
ATOM 1749 N N . ALA A 1 219 ? 29.234 -14.773 -16.594 1 92.12 219 ALA A N 1
ATOM 1750 C CA . ALA A 1 219 ? 30.5 -14.062 -16.453 1 92.12 219 ALA A CA 1
ATOM 1751 C C . ALA A 1 219 ? 31.141 -13.805 -17.812 1 92.12 219 ALA A C 1
ATOM 1753 O O . ALA A 1 219 ? 31.625 -12.703 -18.078 1 92.12 219 ALA A O 1
ATOM 1754 N N . LYS A 1 220 ? 31.156 -14.805 -18.625 1 92.19 220 LYS A N 1
ATOM 1755 C CA . LYS A 1 220 ? 31.719 -14.688 -19.969 1 92.19 220 LYS A CA 1
ATOM 1756 C C . LYS A 1 220 ? 30.984 -13.625 -20.781 1 92.19 220 LYS A C 1
ATOM 1758 O O . LYS A 1 220 ? 31.609 -12.844 -21.5 1 92.19 220 LYS A O 1
ATOM 1763 N N . HIS A 1 221 ? 29.719 -13.656 -20.656 1 88.44 221 HIS A N 1
ATOM 1764 C CA . HIS A 1 221 ? 28.891 -12.68 -21.359 1 88.44 221 HIS A CA 1
ATOM 1765 C C . HIS A 1 221 ? 29.266 -11.258 -20.953 1 88.44 221 HIS A C 1
ATOM 1767 O O . HIS A 1 221 ? 29.188 -10.336 -21.766 1 88.44 221 HIS A O 1
ATOM 1773 N N . LEU A 1 222 ? 29.672 -11.078 -19.719 1 87.94 222 LEU A N 1
ATOM 1774 C CA . LEU A 1 222 ? 29.984 -9.758 -19.172 1 87.94 222 LEU A CA 1
ATOM 1775 C C . LEU A 1 222 ? 31.484 -9.484 -19.234 1 87.94 222 LEU A C 1
ATOM 1777 O O . LEU A 1 222 ? 31.938 -8.422 -18.812 1 87.94 222 LEU A O 1
ATOM 1781 N N . ASN A 1 223 ? 32.188 -10.484 -19.734 1 89.12 223 ASN A N 1
ATOM 1782 C CA . ASN A 1 223 ? 33.625 -10.414 -19.781 1 89.12 223 ASN A CA 1
ATOM 1783 C C . ASN A 1 223 ? 34.25 -10.164 -18.406 1 89.12 223 ASN A C 1
ATOM 1785 O O . ASN A 1 223 ? 35.062 -9.266 -18.234 1 89.12 223 ASN A O 1
ATOM 1789 N N . LEU A 1 224 ? 33.781 -10.875 -17.469 1 90.81 224 LEU A N 1
ATOM 1790 C CA . LEU A 1 224 ? 34.25 -10.805 -16.078 1 90.81 224 LEU A CA 1
ATOM 1791 C C . LEU A 1 224 ? 34.594 -12.188 -15.555 1 90.81 224 LEU A C 1
ATOM 1793 O O . LEU A 1 224 ? 34.25 -13.195 -16.156 1 90.81 224 LEU A O 1
ATOM 1797 N N . SER A 1 225 ? 35.438 -12.148 -14.445 1 92.69 225 SER A N 1
ATOM 1798 C CA . SER A 1 225 ? 35.562 -13.406 -13.711 1 92.69 225 SER A CA 1
ATOM 1799 C C . SER A 1 225 ? 34.281 -13.773 -12.992 1 92.69 225 SER A C 1
ATOM 1801 O O . SER A 1 225 ? 33.438 -12.922 -12.766 1 92.69 225 SER A O 1
ATOM 1803 N N . VAL A 1 226 ? 34.125 -15.055 -12.703 1 92.19 226 VAL A N 1
ATOM 1804 C CA . VAL A 1 226 ? 32.938 -15.547 -12.023 1 92.19 226 VAL A CA 1
ATOM 1805 C C . VAL A 1 226 ? 32.781 -14.836 -10.688 1 92.19 226 VAL A C 1
ATOM 1807 O O . VAL A 1 226 ? 31.656 -14.438 -10.328 1 92.19 226 VAL A O 1
ATOM 1810 N N . ASP A 1 227 ? 33.875 -14.617 -10.047 1 89.94 227 ASP A N 1
ATOM 1811 C CA . ASP A 1 227 ? 33.812 -13.977 -8.734 1 89.94 227 ASP A CA 1
ATOM 1812 C C . ASP A 1 227 ? 33.375 -12.523 -8.852 1 89.94 227 ASP A C 1
ATOM 1814 O O . ASP A 1 227 ? 32.5 -12.07 -8.086 1 89.94 227 ASP A O 1
ATOM 1818 N N . HIS A 1 228 ? 33.969 -11.852 -9.773 1 87.06 228 HIS A N 1
ATOM 1819 C CA . HIS A 1 228 ? 33.625 -10.453 -9.969 1 87.06 228 HIS A CA 1
ATOM 1820 C C . HIS A 1 228 ? 32.156 -10.305 -10.438 1 87.06 228 HIS A C 1
ATOM 1822 O O . HIS A 1 228 ? 31.469 -9.391 -10.008 1 87.06 228 HIS A O 1
ATOM 1828 N N . MET A 1 229 ? 31.781 -11.211 -11.289 1 87 229 MET A N 1
ATOM 1829 C CA . MET A 1 229 ? 30.406 -11.203 -11.773 1 87 229 MET A CA 1
ATOM 1830 C C . MET A 1 229 ? 29.438 -11.422 -10.617 1 87 229 MET A C 1
ATOM 1832 O O . MET A 1 229 ? 28.438 -10.703 -10.492 1 87 229 MET A O 1
ATOM 1836 N N . ALA A 1 230 ? 29.719 -12.422 -9.773 1 86.31 230 ALA A N 1
ATOM 1837 C CA . ALA A 1 230 ? 28.844 -12.742 -8.656 1 86.31 230 ALA A CA 1
ATOM 1838 C C . ALA A 1 230 ? 28.719 -11.555 -7.707 1 86.31 230 ALA A C 1
ATOM 1840 O O . ALA A 1 230 ? 27.609 -11.242 -7.25 1 86.31 230 ALA A O 1
ATOM 1841 N N . LYS A 1 231 ? 29.828 -10.914 -7.488 1 78.25 231 LYS A N 1
ATOM 1842 C CA . LYS A 1 231 ? 29.828 -9.734 -6.621 1 78.25 231 LYS A CA 1
ATOM 1843 C C . LYS A 1 231 ? 29.016 -8.602 -7.234 1 78.25 231 LYS A C 1
ATOM 1845 O O . LYS A 1 231 ? 28.203 -7.977 -6.551 1 78.25 231 LYS A O 1
ATOM 1850 N N . LEU A 1 232 ? 29.312 -8.461 -8.484 1 76.25 232 LEU A N 1
ATOM 1851 C CA . LEU A 1 232 ? 28.609 -7.41 -9.211 1 76.25 232 LEU A CA 1
ATOM 1852 C C . LEU A 1 232 ? 27.109 -7.676 -9.227 1 76.25 232 LEU A C 1
ATOM 1854 O O . LEU A 1 232 ? 26.312 -6.762 -9 1 76.25 232 LEU A O 1
ATOM 1858 N N . PHE A 1 233 ? 26.781 -8.875 -9.508 1 79.81 233 PHE A N 1
ATOM 1859 C CA . PHE A 1 233 ? 25.375 -9.273 -9.562 1 79.81 233 PHE A CA 1
ATOM 1860 C C . PHE A 1 233 ? 24.688 -9.039 -8.211 1 79.81 233 PHE A C 1
ATOM 1862 O O . PHE A 1 233 ? 23.609 -8.461 -8.156 1 79.81 233 PHE A O 1
ATOM 1869 N N . LYS A 1 234 ? 25.344 -9.477 -7.188 1 73.88 234 LYS A N 1
ATOM 1870 C CA . LYS A 1 234 ? 24.797 -9.312 -5.844 1 73.88 234 LYS A CA 1
ATOM 1871 C C . LYS A 1 234 ? 24.656 -7.84 -5.484 1 73.88 234 LYS A C 1
ATOM 1873 O O . LYS A 1 234 ? 23.656 -7.438 -4.879 1 73.88 234 LYS A O 1
ATOM 1878 N N . GLN A 1 235 ? 25.641 -7.168 -5.867 1 68 235 GLN A N 1
ATOM 1879 C CA . GLN A 1 235 ? 25.641 -5.734 -5.586 1 68 235 GLN A CA 1
ATOM 1880 C C . GLN A 1 235 ? 24.5 -5.035 -6.34 1 68 235 GLN A C 1
ATOM 1882 O O . GLN A 1 235 ? 23.844 -4.148 -5.797 1 68 235 GLN A O 1
ATOM 1887 N N . MET A 1 236 ? 24.281 -5.516 -7.52 1 68.38 236 MET A N 1
ATOM 1888 C CA . MET A 1 236 ? 23.344 -4.824 -8.391 1 68.38 236 MET A CA 1
ATOM 1889 C C . MET A 1 236 ? 21.938 -5.355 -8.195 1 68.38 236 MET A C 1
ATOM 1891 O O . MET A 1 236 ? 20.969 -4.594 -8.242 1 68.38 236 MET A O 1
ATOM 1895 N N . VAL A 1 237 ? 21.859 -6.621 -8.078 1 70.12 237 VAL A N 1
ATOM 1896 C CA . VAL A 1 237 ? 20.547 -7.25 -8.094 1 70.12 237 VAL A CA 1
ATOM 1897 C C . VAL A 1 237 ? 20.094 -7.543 -6.664 1 70.12 237 VAL A C 1
ATOM 1899 O O . VAL A 1 237 ? 18.906 -7.637 -6.387 1 70.12 237 VAL A O 1
ATOM 1902 N N . GLY A 1 238 ? 21.062 -7.617 -5.789 1 67.69 238 GLY A N 1
ATOM 1903 C CA . GLY A 1 238 ? 20.766 -7.867 -4.387 1 67.69 238 GLY A CA 1
ATOM 1904 C C . GLY A 1 238 ? 20.703 -9.344 -4.043 1 67.69 238 GLY A C 1
ATOM 1905 O O . GLY A 1 238 ? 20.594 -9.703 -2.869 1 67.69 238 GLY A O 1
ATOM 1906 N N . ILE A 1 239 ? 20.609 -10.133 -5.062 1 74 239 ILE A N 1
ATOM 1907 C CA . ILE A 1 239 ? 20.625 -11.578 -4.859 1 74 239 ILE A CA 1
ATOM 1908 C C . ILE A 1 239 ? 21.625 -12.227 -5.809 1 74 239 ILE A C 1
ATOM 1910 O O . ILE A 1 239 ? 21.969 -11.648 -6.84 1 74 239 ILE A O 1
ATOM 1914 N N . PRO A 1 240 ? 22.125 -13.359 -5.492 1 81.94 240 PRO A N 1
ATOM 1915 C CA . PRO A 1 240 ? 23.062 -14.055 -6.379 1 81.94 240 PRO A CA 1
ATOM 1916 C C . PRO A 1 240 ? 22.438 -14.43 -7.719 1 81.94 240 PRO A C 1
ATOM 1918 O O . PRO A 1 240 ? 21.219 -14.641 -7.801 1 81.94 240 PRO A O 1
ATOM 1921 N N . PRO A 1 241 ? 23.25 -14.562 -8.781 1 85.75 241 PRO A N 1
ATOM 1922 C CA . PRO A 1 241 ? 22.75 -14.883 -10.125 1 85.75 241 PRO A CA 1
ATOM 1923 C C . PRO A 1 241 ? 21.906 -16.156 -10.148 1 85.75 241 PRO A C 1
ATOM 1925 O O . PRO A 1 241 ? 20.844 -16.188 -10.789 1 85.75 241 PRO A O 1
ATOM 1928 N N . ASN A 1 242 ? 22.328 -17.094 -9.43 1 87.88 242 ASN A N 1
ATOM 1929 C CA . ASN A 1 242 ? 21.609 -18.359 -9.43 1 87.88 242 ASN A CA 1
ATOM 1930 C C . ASN A 1 242 ? 20.219 -18.203 -8.836 1 87.88 242 ASN A C 1
ATOM 1932 O O . ASN A 1 242 ? 19.25 -18.797 -9.328 1 87.88 242 ASN A O 1
ATOM 1936 N N . GLU A 1 243 ? 20.125 -17.469 -7.805 1 86.62 243 GLU A N 1
ATOM 1937 C CA . GLU A 1 243 ? 18.844 -17.219 -7.176 1 86.62 243 GLU A CA 1
ATOM 1938 C C . GLU A 1 243 ? 17.922 -16.438 -8.102 1 86.62 243 GLU A C 1
ATOM 1940 O O . GLU A 1 243 ? 16.719 -16.703 -8.156 1 86.62 243 GLU A O 1
ATOM 1945 N N . TYR A 1 244 ? 18.531 -15.539 -8.734 1 86.69 244 TYR A N 1
ATOM 1946 C CA . TYR A 1 244 ? 17.766 -14.75 -9.695 1 86.69 244 TYR A CA 1
ATOM 1947 C C . TYR A 1 244 ? 17.219 -15.617 -10.812 1 86.69 244 TYR A C 1
ATOM 1949 O O . TYR A 1 244 ? 16.031 -15.555 -11.133 1 86.69 244 TYR A O 1
ATOM 1957 N N . ILE A 1 245 ? 18.031 -16.406 -11.43 1 90.94 245 ILE A N 1
ATOM 1958 C CA . ILE A 1 245 ? 17.625 -17.312 -12.508 1 90.94 245 ILE A CA 1
ATOM 1959 C C . ILE A 1 245 ? 16.516 -18.234 -12.016 1 90.94 245 ILE A C 1
ATOM 1961 O O . ILE A 1 245 ? 15.523 -18.453 -12.719 1 90.94 245 ILE A O 1
ATOM 1965 N N . GLN A 1 246 ? 16.672 -18.703 -10.852 1 90.56 246 GLN A N 1
ATOM 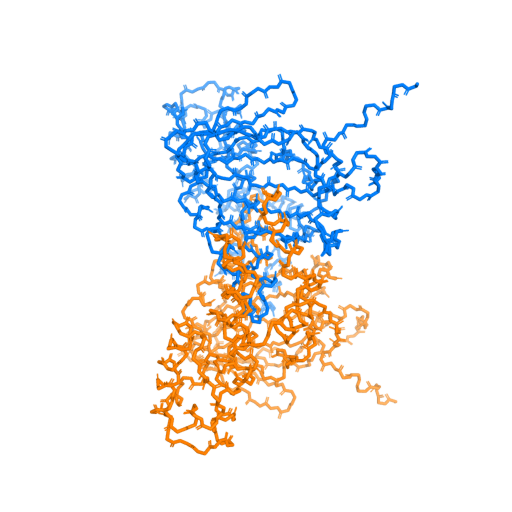1966 C CA . GLN A 1 246 ? 15.672 -19.594 -10.273 1 90.56 246 GLN A CA 1
ATOM 1967 C C . GLN A 1 246 ? 14.32 -18.891 -10.148 1 90.56 246 GLN A C 1
ATOM 1969 O O . GLN A 1 246 ? 13.281 -19.469 -10.453 1 90.56 246 GLN A O 1
ATOM 1974 N N . SER A 1 247 ? 14.359 -17.719 -9.734 1 88.94 247 SER A N 1
ATOM 1975 C CA . SER A 1 247 ? 13.125 -16.953 -9.586 1 88.94 247 SER A CA 1
ATOM 1976 C C . SER A 1 247 ? 12.406 -16.797 -10.922 1 88.94 247 SER A C 1
ATOM 1978 O O . SER A 1 247 ? 11.18 -16.906 -10.992 1 88.94 247 SER A O 1
ATOM 1980 N N . ILE A 1 248 ? 13.141 -16.516 -11.922 1 91.12 248 ILE A N 1
ATOM 1981 C CA . ILE A 1 248 ? 12.578 -16.344 -13.258 1 91.12 248 ILE A CA 1
ATOM 1982 C C . ILE A 1 248 ? 11.992 -17.672 -13.742 1 91.12 248 ILE A C 1
ATOM 1984 O O . ILE A 1 248 ? 10.898 -17.703 -14.312 1 91.12 248 ILE A O 1
ATOM 1988 N N . ARG A 1 249 ? 12.727 -18.656 -13.523 1 94.12 249 ARG A N 1
ATOM 1989 C CA . ARG A 1 249 ? 12.266 -19.984 -13.945 1 94.12 249 ARG A CA 1
ATOM 1990 C C . ARG A 1 249 ? 10.984 -20.375 -13.219 1 94.12 249 ARG A C 1
ATOM 1992 O O . ARG A 1 249 ? 10.055 -20.906 -13.828 1 94.12 249 ARG A O 1
ATOM 1999 N N . LEU A 1 250 ? 10.945 -20.109 -11.992 1 93.12 250 LEU A N 1
ATOM 2000 C CA . LEU A 1 250 ? 9.75 -20.406 -11.211 1 93.12 250 LEU A CA 1
ATOM 2001 C C . LEU A 1 250 ? 8.57 -19.562 -11.664 1 93.12 250 LEU A C 1
ATOM 2003 O O . LEU A 1 250 ? 7.438 -20.031 -11.703 1 93.12 250 LEU A O 1
ATOM 2007 N N . SER A 1 251 ? 8.852 -18.359 -12 1 91.75 251 SER A N 1
ATOM 2008 C CA . SER A 1 251 ? 7.805 -17.5 -12.531 1 91.75 251 SER A CA 1
ATOM 2009 C C . SER A 1 251 ? 7.227 -18.062 -13.828 1 91.75 251 SER A C 1
ATOM 2011 O O . SER A 1 251 ? 6.008 -18.062 -14.016 1 91.75 251 SER A O 1
ATOM 2013 N N . GLU A 1 252 ? 8.047 -18.5 -14.633 1 92.94 252 GLU A N 1
ATOM 2014 C CA . GLU A 1 252 ? 7.609 -19.125 -15.875 1 92.94 252 GLU A CA 1
ATOM 2015 C C . GLU A 1 252 ? 6.789 -20.391 -15.609 1 92.94 252 GLU A C 1
ATOM 2017 O O . GLU A 1 252 ? 5.766 -20.609 -16.25 1 92.94 252 GLU A O 1
ATOM 2022 N N . ALA A 1 253 ? 7.262 -21.094 -14.711 1 94.25 253 ALA A N 1
ATOM 2023 C CA . ALA A 1 253 ? 6.539 -22.312 -14.344 1 94.25 253 ALA A CA 1
ATOM 2024 C C . ALA A 1 253 ? 5.133 -21.984 -13.852 1 94.25 253 ALA A C 1
ATOM 2026 O O . ALA A 1 253 ? 4.16 -22.609 -14.266 1 94.25 253 ALA A O 1
ATOM 2027 N N . ARG A 1 254 ? 5.027 -21.016 -12.953 1 90.62 254 ARG A N 1
ATOM 2028 C CA . ARG A 1 254 ? 3.729 -20.594 -12.438 1 90.62 254 ARG A CA 1
ATOM 2029 C C . ARG A 1 254 ? 2.801 -20.172 -13.578 1 90.62 254 ARG A C 1
ATOM 2031 O O . ARG A 1 254 ? 1.637 -20.578 -13.617 1 90.62 254 ARG A O 1
ATOM 2038 N N . LYS A 1 255 ? 3.342 -19.438 -14.469 1 88.94 255 LYS A N 1
ATOM 2039 C CA . LYS A 1 255 ? 2.57 -18.969 -15.617 1 88.94 255 LYS A CA 1
ATOM 2040 C C . LYS A 1 255 ? 2.059 -20.141 -16.453 1 88.94 255 LYS A C 1
ATOM 2042 O O . LYS A 1 255 ? 0.872 -20.203 -16.781 1 88.94 255 LYS A O 1
ATOM 2047 N N . LEU A 1 256 ? 2.928 -21.047 -16.75 1 91.94 256 LEU A N 1
ATOM 2048 C CA . LEU A 1 256 ? 2.578 -22.188 -17.594 1 91.94 256 LEU A CA 1
ATOM 2049 C C . LEU A 1 256 ? 1.559 -23.078 -16.891 1 91.94 256 LEU A C 1
ATOM 2051 O O . LEU A 1 256 ? 0.627 -23.578 -17.531 1 91.94 256 LEU A O 1
ATOM 2055 N N . LEU A 1 257 ? 1.754 -23.266 -15.625 1 90.5 257 LEU A N 1
ATOM 2056 C CA . LEU A 1 257 ? 0.842 -24.094 -14.852 1 90.5 257 LEU A CA 1
ATOM 2057 C C . LEU A 1 257 ? -0.561 -23.5 -14.828 1 90.5 257 LEU A C 1
ATOM 2059 O O . LEU A 1 257 ? -1.553 -24.234 -14.844 1 90.5 257 LEU A O 1
ATOM 2063 N N . ARG A 1 258 ? -0.597 -22.234 -14.828 1 83.44 258 ARG A N 1
ATOM 2064 C CA . ARG A 1 258 ? -1.873 -21.531 -14.734 1 83.44 258 ARG A CA 1
ATOM 2065 C C . ARG A 1 258 ? -2.541 -21.422 -16.094 1 83.44 258 ARG A C 1
ATOM 2067 O O . ARG A 1 258 ? -3.768 -21.484 -16.203 1 83.44 258 ARG A O 1
ATOM 2074 N N . GLU A 1 259 ? -1.734 -21.312 -17.109 1 83.12 259 GLU A N 1
ATOM 2075 C CA . GLU A 1 259 ? -2.281 -20.828 -18.375 1 83.12 259 GLU A CA 1
ATOM 2076 C C . GLU A 1 259 ? -2.285 -21.922 -19.438 1 83.12 259 GLU A C 1
ATOM 2078 O O . GLU A 1 259 ? -2.863 -21.75 -20.516 1 83.12 259 GLU A O 1
ATOM 2083 N N . THR A 1 260 ? -1.665 -23.031 -19.156 1 88.25 260 THR A N 1
ATOM 2084 C CA . THR A 1 260 ? -1.576 -24.094 -20.156 1 88.25 260 THR A CA 1
ATOM 2085 C C . THR A 1 260 ? -1.959 -25.438 -19.562 1 88.25 260 THR A C 1
ATOM 2087 O O . THR A 1 260 ? -2.137 -25.562 -18.344 1 88.25 260 THR A O 1
ATOM 2090 N N . ASP A 1 261 ? -2.1 -26.406 -20.453 1 89.44 261 ASP A N 1
ATOM 2091 C CA . ASP A 1 261 ? -2.365 -27.781 -20.031 1 89.44 261 ASP A CA 1
ATOM 2092 C C . ASP A 1 261 ? -1.149 -28.672 -20.266 1 89.44 261 ASP A C 1
ATOM 2094 O O . ASP A 1 261 ? -1.279 -29.906 -20.359 1 89.44 261 ASP A O 1
ATOM 2098 N N . CYS A 1 262 ? -0.045 -28.062 -20.391 1 93.69 262 CYS A N 1
ATOM 2099 C CA . CYS A 1 262 ? 1.178 -28.844 -20.578 1 93.69 262 CYS A CA 1
ATOM 2100 C C . CYS A 1 262 ? 1.415 -29.781 -19.391 1 93.69 262 CYS A C 1
ATOM 2102 O O . CYS A 1 262 ? 1.049 -29.469 -18.266 1 93.69 262 CYS A O 1
ATOM 2104 N N . SER A 1 263 ? 1.991 -30.891 -19.766 1 95.75 263 SER A N 1
ATOM 2105 C CA . SER A 1 263 ? 2.35 -31.797 -18.672 1 95.75 263 SER A CA 1
ATOM 2106 C C . SER A 1 263 ? 3.35 -31.141 -17.734 1 95.75 263 SER A C 1
ATOM 2108 O O . SER A 1 263 ? 4.059 -30.203 -18.109 1 95.75 263 SER A O 1
ATOM 2110 N N . ILE A 1 264 ? 3.379 -31.641 -16.531 1 95.81 264 ILE A N 1
ATOM 2111 C CA . ILE A 1 264 ? 4.297 -31.109 -15.539 1 95.81 264 ILE A CA 1
ATOM 2112 C C . ILE A 1 264 ? 5.73 -31.203 -16.047 1 95.81 264 ILE A C 1
ATOM 2114 O O . ILE A 1 264 ? 6.547 -30.297 -15.805 1 95.81 264 ILE A O 1
ATOM 2118 N N . GLU A 1 265 ? 5.984 -32.281 -16.766 1 95.5 265 GLU A N 1
ATOM 2119 C CA . GLU A 1 265 ? 7.312 -32.469 -17.344 1 95.5 265 GLU A CA 1
ATOM 2120 C C . GLU A 1 265 ? 7.645 -31.375 -18.344 1 95.5 265 GLU A C 1
ATOM 2122 O O . GLU A 1 265 ? 8.742 -30.797 -18.312 1 95.5 265 GLU A O 1
ATOM 2127 N N . VAL A 1 266 ? 6.742 -31.094 -19.188 1 96.12 266 VAL A N 1
ATOM 2128 C CA . VAL A 1 266 ? 6.938 -30.078 -20.219 1 96.12 266 VAL A CA 1
ATOM 2129 C C . VAL A 1 266 ? 7.086 -28.703 -19.562 1 96.12 266 VAL A C 1
ATOM 2131 O O . VAL A 1 266 ? 7.914 -27.891 -19.984 1 96.12 266 VAL A O 1
ATOM 2134 N N . VAL A 1 267 ? 6.266 -28.406 -18.531 1 96.5 267 VAL A N 1
ATOM 2135 C CA . VAL A 1 267 ? 6.363 -27.156 -17.781 1 96.5 267 VAL A CA 1
ATOM 2136 C C . VAL A 1 267 ? 7.773 -27 -17.219 1 96.5 267 VAL A C 1
ATOM 2138 O O . VAL A 1 267 ? 8.383 -25.938 -17.328 1 96.5 267 VAL A O 1
ATOM 2141 N N . GLY A 1 268 ? 8.266 -28.109 -16.641 1 96.12 268 GLY A N 1
ATOM 2142 C CA . GLY A 1 268 ? 9.617 -28.078 -16.125 1 96.12 268 GLY A CA 1
ATOM 2143 C C . GLY A 1 268 ? 10.664 -27.75 -17.172 1 96.12 268 GLY A C 1
ATOM 2144 O O . GLY A 1 268 ? 11.469 -26.844 -16.984 1 96.12 268 GLY A O 1
ATOM 2145 N N . ILE A 1 269 ? 10.594 -28.422 -18.25 1 94.88 269 ILE A N 1
ATOM 2146 C CA . ILE A 1 269 ? 11.562 -28.266 -19.328 1 94.88 269 ILE A CA 1
ATOM 2147 C C . ILE A 1 269 ? 11.5 -26.844 -19.875 1 94.88 269 ILE A C 1
ATOM 2149 O O . ILE A 1 269 ? 12.539 -26.188 -20.016 1 94.88 269 ILE A O 1
ATOM 2153 N N . ARG A 1 270 ? 10.352 -26.344 -20.078 1 94.88 270 ARG A N 1
ATOM 2154 C CA . ARG A 1 270 ? 10.172 -25.016 -20.672 1 94.88 270 ARG A CA 1
ATOM 2155 C C . ARG A 1 270 ? 10.602 -23.922 -19.688 1 94.88 270 ARG A C 1
ATOM 2157 O O . ARG A 1 270 ? 10.945 -22.812 -20.094 1 94.88 270 ARG A O 1
ATOM 2164 N N . SER A 1 271 ? 10.531 -24.266 -18.438 1 95.31 271 SER A N 1
ATOM 2165 C CA . SER A 1 271 ? 10.922 -23.312 -17.406 1 95.31 271 SER A CA 1
ATOM 2166 C C . SER A 1 271 ? 12.414 -23.391 -17.125 1 95.31 271 SER A C 1
ATOM 2168 O O . SER A 1 271 ? 12.961 -22.531 -16.438 1 95.31 271 SER A O 1
ATOM 2170 N N . GLY A 1 272 ? 13.078 -24.469 -17.609 1 94.5 272 GLY A N 1
ATOM 2171 C CA . GLY A 1 272 ? 14.516 -24.562 -17.453 1 94.5 272 GLY A CA 1
ATOM 2172 C C . GLY A 1 272 ? 14.938 -25.672 -16.5 1 94.5 272 GLY A C 1
ATOM 2173 O O . GLY A 1 272 ? 16.078 -25.672 -16.016 1 94.5 272 GLY A O 1
ATOM 2174 N N . TYR A 1 273 ? 14.047 -26.531 -16.172 1 94.19 273 TYR A N 1
ATOM 2175 C CA . TYR A 1 273 ? 14.336 -27.672 -15.328 1 94.19 273 TYR A CA 1
ATOM 2176 C C . TYR A 1 273 ? 14.242 -28.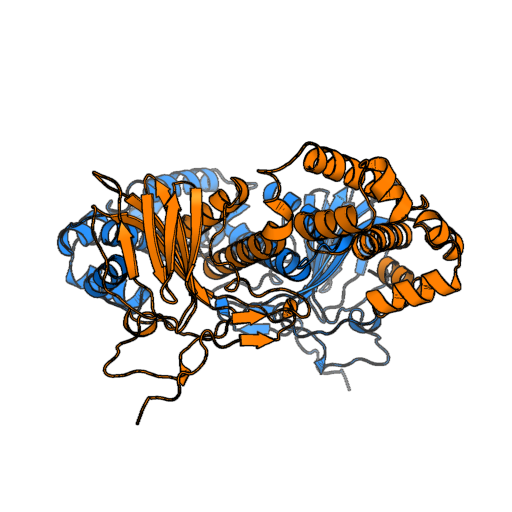969 -16.125 1 94.19 273 TYR A C 1
ATOM 2178 O O . TYR A 1 273 ? 13.18 -29.594 -16.188 1 94.19 273 TYR A O 1
ATOM 2186 N N . PRO A 1 274 ? 15.359 -29.422 -16.594 1 86.19 274 PRO A N 1
ATOM 2187 C CA . PRO A 1 274 ? 15.289 -30.625 -17.422 1 86.19 274 PRO A CA 1
ATOM 2188 C C . PRO A 1 274 ? 14.945 -31.875 -16.625 1 86.19 274 PRO A C 1
ATOM 2190 O O . PRO A 1 274 ? 14.484 -32.875 -17.188 1 86.19 274 PRO A O 1
ATOM 2193 N N . ASP A 1 275 ? 15.164 -31.828 -15.391 1 92.81 275 ASP A N 1
ATOM 2194 C CA . ASP A 1 275 ? 14.836 -32.938 -14.516 1 92.81 275 ASP A CA 1
ATOM 2195 C C . ASP A 1 275 ? 13.547 -32.688 -13.742 1 92.81 275 ASP A C 1
ATOM 2197 O O . ASP A 1 275 ? 13.484 -31.75 -12.945 1 92.81 275 ASP A O 1
ATOM 2201 N N . ILE A 1 276 ? 12.562 -33.562 -14.008 1 93.25 276 ILE A N 1
ATOM 2202 C CA . ILE A 1 276 ? 11.227 -33.375 -13.453 1 93.25 276 ILE A CA 1
ATOM 2203 C C . ILE A 1 276 ? 11.281 -33.469 -11.93 1 93.25 276 ILE A C 1
ATOM 2205 O O . ILE A 1 276 ? 10.555 -32.75 -11.227 1 93.25 276 ILE A O 1
ATOM 2209 N N . HIS A 1 277 ? 12.109 -34.375 -11.43 1 94.56 277 HIS A N 1
ATOM 2210 C CA . HIS A 1 277 ? 12.219 -34.531 -9.984 1 94.56 277 HIS A CA 1
ATOM 2211 C C . HIS A 1 277 ? 12.828 -33.281 -9.336 1 94.56 277 HIS A C 1
ATOM 2213 O O . HIS A 1 277 ? 12.367 -32.844 -8.281 1 94.56 277 HIS A O 1
ATOM 2219 N N . TYR A 1 278 ? 13.836 -32.844 -10.031 1 94.19 278 TYR A N 1
ATOM 2220 C CA . TYR A 1 278 ? 14.461 -31.625 -9.539 1 94.19 278 TYR A CA 1
ATOM 2221 C C . TYR A 1 278 ? 13.492 -30.453 -9.617 1 94.19 278 TYR A C 1
ATOM 2223 O O . TYR A 1 278 ? 13.406 -29.641 -8.68 1 94.19 278 TYR A O 1
ATOM 2231 N N . PHE A 1 279 ? 12.789 -30.375 -10.68 1 95.81 279 PHE A N 1
ATOM 2232 C CA . PHE A 1 279 ? 11.781 -29.328 -10.852 1 95.81 279 PHE A CA 1
ATOM 2233 C C . PHE A 1 279 ? 10.742 -29.391 -9.742 1 95.81 279 PHE A C 1
ATOM 2235 O O . PHE A 1 279 ? 10.484 -28.391 -9.062 1 95.81 279 PHE A O 1
ATOM 2242 N N . SER A 1 280 ? 10.18 -30.484 -9.531 1 95.5 280 SER A N 1
ATOM 2243 C CA . SER A 1 280 ? 9.109 -30.656 -8.562 1 95.5 280 SER A CA 1
ATOM 2244 C C . SER A 1 280 ? 9.57 -30.312 -7.152 1 95.5 280 SER A C 1
ATOM 2246 O O . SER A 1 280 ? 8.852 -29.641 -6.402 1 95.5 280 SER A O 1
ATOM 2248 N N . ARG A 1 281 ? 10.773 -30.734 -6.836 1 94.12 281 ARG A N 1
ATOM 2249 C CA . ARG A 1 281 ? 11.336 -30.453 -5.52 1 94.12 281 ARG A CA 1
ATOM 2250 C C . ARG A 1 281 ? 11.578 -28.969 -5.328 1 94.12 281 ARG A C 1
ATOM 2252 O O . ARG A 1 281 ? 11.25 -28.406 -4.277 1 94.12 281 ARG A O 1
ATOM 2259 N N . THR A 1 282 ? 12.117 -28.391 -6.34 1 93.44 282 THR A N 1
ATOM 2260 C CA . THR A 1 282 ? 12.43 -26.969 -6.277 1 93.44 282 THR A CA 1
ATOM 2261 C C . THR A 1 282 ? 11.156 -26.141 -6.188 1 93.44 282 THR A C 1
ATOM 2263 O O . THR A 1 282 ? 11.062 -25.219 -5.375 1 93.44 282 THR A O 1
ATOM 2266 N N . PHE A 1 283 ? 10.227 -26.469 -7.012 1 93.62 283 PHE A N 1
ATOM 2267 C CA . PHE A 1 283 ? 8.961 -25.75 -7.016 1 93.62 283 PHE A CA 1
ATOM 2268 C C . PHE A 1 283 ? 8.281 -25.859 -5.656 1 93.62 283 PHE A C 1
ATOM 2270 O O . PHE A 1 283 ? 7.84 -24.844 -5.102 1 93.62 283 PHE A O 1
ATOM 2277 N N . ARG A 1 284 ? 8.312 -27.016 -5.102 1 90.31 284 ARG A N 1
ATOM 2278 C CA . ARG A 1 284 ? 7.688 -27.219 -3.801 1 90.31 284 ARG A CA 1
ATOM 2279 C C . ARG A 1 284 ? 8.414 -26.453 -2.709 1 90.31 284 ARG A C 1
ATOM 2281 O O . ARG A 1 284 ? 7.789 -25.906 -1.803 1 90.31 284 ARG A O 1
ATOM 2288 N N . LYS A 1 285 ? 9.633 -26.453 -2.797 1 88.38 285 LYS A N 1
ATOM 2289 C CA . LYS A 1 285 ? 10.438 -25.734 -1.821 1 88.38 285 LYS A CA 1
ATOM 2290 C C . LYS A 1 285 ? 10.078 -24.25 -1.805 1 88.38 285 LYS A C 1
ATOM 2292 O O . LYS A 1 285 ? 9.984 -23.641 -0.738 1 88.38 285 LYS A O 1
ATOM 2297 N N . HIS A 1 286 ? 9.812 -23.75 -2.896 1 84.69 286 HIS A N 1
ATOM 2298 C CA . HIS A 1 286 ? 9.602 -22.312 -3.008 1 84.69 286 HIS A CA 1
ATOM 2299 C C . HIS A 1 286 ? 8.125 -21.953 -2.869 1 84.69 286 HIS A C 1
ATOM 2301 O O . HIS A 1 286 ? 7.785 -20.891 -2.336 1 84.69 286 HIS A O 1
ATOM 2307 N N . GLU A 1 287 ? 7.238 -22.828 -3.35 1 82.88 287 GLU A N 1
ATOM 2308 C CA . GLU A 1 287 ? 5.809 -22.547 -3.369 1 82.88 287 GLU A CA 1
ATOM 2309 C C . GLU A 1 287 ? 5.105 -23.156 -2.166 1 82.88 287 GLU A C 1
ATOM 2311 O O . GLU A 1 287 ? 3.961 -22.812 -1.862 1 82.88 287 GLU A O 1
ATOM 2316 N N . GLY A 1 288 ? 5.809 -24.125 -1.543 1 80.88 288 GLY A N 1
ATOM 2317 C CA . GLY A 1 288 ? 5.195 -24.844 -0.446 1 80.88 288 GLY A CA 1
ATOM 2318 C C . GLY A 1 288 ? 4.312 -26 -0.909 1 80.88 288 GLY A C 1
ATOM 2319 O O . GLY A 1 288 ? 3.938 -26.859 -0.113 1 80.88 288 GLY A O 1
ATOM 2320 N N . ILE A 1 289 ? 3.953 -26.016 -2.172 1 83.81 289 ILE A N 1
ATOM 2321 C CA . ILE A 1 289 ? 3.129 -27.062 -2.746 1 83.81 289 ILE A CA 1
ATOM 2322 C C . ILE A 1 289 ? 3.74 -27.547 -4.062 1 83.81 289 ILE A C 1
ATOM 2324 O O . ILE A 1 289 ? 4.566 -26.844 -4.656 1 83.81 289 ILE A O 1
ATOM 2328 N N . SER A 1 290 ? 3.312 -28.719 -4.492 1 90.81 290 SER A N 1
ATOM 2329 C CA . SER A 1 290 ? 3.848 -29.281 -5.723 1 90.81 290 SER A CA 1
ATOM 2330 C C . SER A 1 290 ? 3.281 -28.578 -6.949 1 90.81 290 SER A C 1
ATOM 2332 O O . SER A 1 290 ? 2.248 -27.906 -6.867 1 90.81 290 SER A O 1
ATOM 2334 N N . PRO A 1 291 ? 4 -28.75 -8.094 1 93.12 291 PRO A N 1
ATOM 2335 C CA . PRO A 1 291 ? 3.457 -28.188 -9.336 1 93.12 291 PRO A CA 1
ATOM 2336 C C . PRO A 1 291 ? 2.039 -28.688 -9.625 1 93.12 291 PRO A C 1
ATOM 2338 O O . PRO A 1 291 ? 1.185 -27.891 -10.039 1 93.12 291 PRO A O 1
ATOM 2341 N N . ARG A 1 292 ? 1.814 -29.922 -9.438 1 90.38 292 ARG A N 1
ATOM 2342 C CA . ARG A 1 292 ? 0.495 -30.5 -9.68 1 90.38 292 ARG A CA 1
ATOM 2343 C C . ARG A 1 292 ? -0.559 -29.844 -8.789 1 90.38 292 ARG A C 1
ATOM 2345 O O . ARG A 1 292 ? -1.646 -29.5 -9.258 1 90.38 292 ARG A O 1
ATOM 2352 N N . GLU A 1 293 ? -0.225 -29.75 -7.547 1 84.31 293 GLU A N 1
ATOM 2353 C CA . GLU A 1 293 ? -1.137 -29.125 -6.598 1 84.31 293 GLU A CA 1
ATOM 2354 C C . GLU A 1 293 ? -1.382 -27.656 -6.965 1 84.31 293 GLU A C 1
ATOM 2356 O O . GLU A 1 293 ? -2.502 -27.156 -6.832 1 84.31 293 GLU A O 1
ATOM 2361 N N . TYR A 1 294 ? -0.332 -27.031 -7.434 1 86.94 294 TYR A N 1
ATOM 2362 C CA . TYR A 1 294 ? -0.448 -25.625 -7.832 1 86.94 294 TYR A CA 1
ATOM 2363 C C . TYR A 1 294 ? -1.409 -25.484 -9.008 1 86.94 294 TYR A C 1
ATOM 2365 O O . TYR A 1 294 ? -2.244 -24.578 -9.016 1 86.94 294 TYR A O 1
ATOM 2373 N N . ARG A 1 295 ? -1.275 -26.297 -9.914 1 86.69 295 ARG A N 1
ATOM 2374 C CA . ARG A 1 295 ? -2.18 -26.281 -11.055 1 86.69 295 ARG A CA 1
ATOM 2375 C C . ARG A 1 295 ? -3.623 -26.516 -10.617 1 86.69 295 ARG A C 1
ATOM 2377 O O . ARG A 1 295 ? -4.535 -25.828 -11.086 1 86.69 295 ARG A O 1
ATOM 2384 N N . LYS A 1 296 ? -3.828 -27.484 -9.789 1 81.25 296 LYS A N 1
ATOM 2385 C CA . LYS A 1 296 ? -5.172 -27.766 -9.289 1 81.25 296 LYS A CA 1
ATOM 2386 C C . LYS A 1 296 ? -5.773 -26.531 -8.617 1 81.25 296 LYS A C 1
ATOM 2388 O O . LYS A 1 296 ? -6.945 -26.219 -8.828 1 81.25 296 LYS A O 1
ATOM 2393 N N . LEU A 1 297 ? -4.953 -25.938 -7.859 1 76.5 297 LEU A N 1
ATOM 2394 C CA . LEU A 1 297 ? -5.383 -24.719 -7.176 1 76.5 297 LEU A CA 1
ATOM 2395 C C . LEU A 1 297 ? -5.781 -23.641 -8.18 1 76.5 297 LEU A C 1
ATOM 2397 O O . LEU A 1 297 ? -6.82 -23 -8.023 1 76.5 297 LEU A O 1
ATOM 2401 N N . SER A 1 298 ? -4.98 -23.484 -9.172 1 77.06 298 SER A N 1
ATOM 2402 C CA . SER A 1 298 ? -5.219 -22.453 -10.172 1 77.06 298 SER A CA 1
ATOM 2403 C C . SER A 1 298 ? -6.508 -22.719 -10.938 1 77.06 298 SER A C 1
ATOM 2405 O O . SER A 1 298 ? -7.199 -21.766 -11.344 1 77.06 298 SER A O 1
ATOM 2407 N N . ARG A 1 299 ? -6.828 -24 -11.039 1 76.31 299 ARG A N 1
ATOM 2408 C CA . ARG A 1 299 ? -8.008 -24.375 -11.812 1 76.31 299 ARG A CA 1
ATOM 2409 C C . ARG A 1 299 ? -9.273 -24.25 -10.969 1 76.31 299 ARG A C 1
ATOM 2411 O O . ARG A 1 299 ? -10.367 -24.078 -11.5 1 76.31 299 ARG A O 1
ATOM 2418 N N . MET A 1 300 ? -9.047 -24.469 -9.695 1 71.81 300 MET A N 1
ATOM 2419 C CA . MET A 1 300 ? -10.188 -24.391 -8.789 1 71.81 300 MET A CA 1
ATOM 2420 C C . MET A 1 300 ? -10.578 -22.938 -8.539 1 71.81 300 MET A C 1
ATOM 2422 O O . MET A 1 300 ? -11.734 -22.656 -8.227 1 71.81 300 MET A O 1
ATOM 2426 N N . LEU A 1 301 ? -9.617 -22.125 -8.648 1 73.31 301 LEU A N 1
ATOM 2427 C CA . LEU A 1 301 ? -9.867 -20.734 -8.32 1 73.31 301 LEU A CA 1
ATOM 2428 C C . LEU A 1 301 ? -10.336 -19.953 -9.547 1 73.31 301 LEU A C 1
ATOM 2430 O O . LEU A 1 301 ? -11.219 -19.094 -9.445 1 73.31 301 LEU A O 1
ATOM 2434 N N . MET B 1 1 ? -30.453 -30.453 13.633 1 26.44 1 MET B N 1
ATOM 2435 C CA . MET B 1 1 ? -30.297 -29.141 14.258 1 26.44 1 MET B CA 1
ATOM 2436 C C . MET B 1 1 ? -29.75 -28.125 13.266 1 26.44 1 MET B C 1
ATOM 2438 O O . MET B 1 1 ? -28.734 -28.375 12.617 1 26.44 1 MET B O 1
ATOM 2442 N N . SER B 1 2 ? -30.5 -27.281 12.664 1 34.31 2 SER B N 1
ATOM 2443 C CA . SER B 1 2 ? -30.156 -26.312 11.633 1 34.31 2 SER B CA 1
ATOM 2444 C C . SER B 1 2 ? -28.891 -25.547 11.992 1 34.31 2 SER B C 1
ATOM 2446 O O . SER B 1 2 ? -28.719 -25.125 13.133 1 34.31 2 SER B O 1
ATOM 2448 N N . LEU B 1 3 ? -27.75 -25.906 11.562 1 38 3 LEU B N 1
ATOM 2449 C CA . LEU B 1 3 ? -26.516 -25.188 11.898 1 38 3 LEU B CA 1
ATOM 2450 C C . LEU B 1 3 ? -26.797 -23.703 12.094 1 38 3 LEU B C 1
ATOM 2452 O O . LEU B 1 3 ? -27.625 -23.125 11.398 1 38 3 LEU B O 1
ATOM 2456 N N . PRO B 1 4 ? -26.703 -23.125 13.219 1 38.78 4 PRO B N 1
ATOM 2457 C CA . PRO B 1 4 ? -26.922 -21.688 13.414 1 38.78 4 PRO B CA 1
ATOM 2458 C C . PRO B 1 4 ? -26.516 -20.859 12.195 1 38.78 4 PRO B C 1
ATOM 2460 O O . PRO B 1 4 ? -25.5 -21.156 11.555 1 38.78 4 PRO B O 1
ATOM 2463 N N . GLN B 1 5 ? -27.312 -20.375 11.258 1 46.31 5 GLN B N 1
ATOM 2464 C CA . GLN B 1 5 ? -27.125 -19.531 10.086 1 46.31 5 GLN B CA 1
ATOM 2465 C C . GLN B 1 5 ? -26.094 -18.438 10.359 1 46.31 5 GLN B C 1
ATOM 2467 O O . GLN B 1 5 ? -26.422 -17.422 10.984 1 46.31 5 GLN B O 1
ATOM 2472 N N . THR B 1 6 ? -24.875 -18.609 10.859 1 56.66 6 THR B N 1
ATOM 2473 C CA . THR B 1 6 ? -23.859 -17.609 11.133 1 56.66 6 THR B CA 1
ATOM 2474 C C . THR B 1 6 ? -23.734 -16.625 9.969 1 56.66 6 THR B C 1
ATOM 2476 O O . THR B 1 6 ? -23.734 -17.031 8.805 1 56.66 6 THR B O 1
ATOM 2479 N N . ASP B 1 7 ? -24.047 -15.367 10.164 1 84.06 7 ASP B N 1
ATOM 2480 C CA . ASP B 1 7 ? -24.062 -14.25 9.219 1 84.06 7 ASP B CA 1
ATOM 2481 C C . ASP B 1 7 ? -22.672 -13.992 8.656 1 84.06 7 ASP B C 1
ATOM 2483 O O . ASP B 1 7 ? -21.719 -13.789 9.406 1 84.06 7 ASP B O 1
ATOM 2487 N N . TYR B 1 8 ? -22.391 -14.562 7.645 1 92.94 8 TYR B N 1
ATOM 2488 C CA . TYR B 1 8 ? -21.156 -14.312 6.895 1 92.94 8 TYR B CA 1
ATOM 2489 C C . TYR B 1 8 ? -21.359 -13.195 5.879 1 92.94 8 TYR B C 1
ATOM 2491 O O . TYR B 1 8 ? -22.469 -13.016 5.352 1 92.94 8 TYR B O 1
ATOM 2499 N N . PRO B 1 9 ? -20.266 -12.414 5.621 1 96.31 9 PRO B N 1
ATOM 2500 C CA . PRO B 1 9 ? -18.922 -12.555 6.195 1 96.31 9 PRO B CA 1
ATOM 2501 C C . PRO B 1 9 ? -18.844 -12.055 7.633 1 96.31 9 PRO B C 1
ATOM 2503 O O . PRO B 1 9 ? -19.641 -11.195 8.039 1 96.31 9 PRO B O 1
ATOM 2506 N N . VAL B 1 10 ? -17.938 -12.641 8.414 1 96.19 10 VAL B N 1
ATOM 2507 C CA . VAL B 1 10 ? -17.578 -12.047 9.695 1 96.19 10 VAL B CA 1
ATOM 2508 C C . VAL B 1 10 ? -17.062 -10.625 9.484 1 96.19 10 VAL B C 1
ATOM 2510 O O . VAL B 1 10 ? -16.281 -10.367 8.562 1 96.19 10 VAL B O 1
ATOM 2513 N N . LYS B 1 11 ? -17.609 -9.711 10.312 1 96.12 11 LYS B N 1
ATOM 2514 C CA . LYS B 1 11 ? -17.188 -8.32 10.188 1 96.12 11 LYS B CA 1
ATOM 2515 C C . LYS B 1 11 ? -16.359 -7.883 11.383 1 96.12 11 LYS B C 1
ATOM 2517 O O . LYS B 1 11 ? -16.641 -8.266 12.523 1 96.12 11 LYS B O 1
ATOM 2522 N N . ARG B 1 12 ? -15.266 -7.188 11.164 1 96.81 12 ARG B N 1
ATOM 2523 C CA . ARG B 1 12 ? -14.422 -6.59 12.195 1 96.81 12 ARG B CA 1
ATOM 2524 C C . ARG B 1 12 ? -14.32 -5.082 12.016 1 96.81 12 ARG B C 1
ATOM 2526 O O . ARG B 1 12 ? -13.82 -4.605 10.992 1 96.81 12 ARG B O 1
ATOM 2533 N N . THR B 1 13 ? -14.883 -4.359 12.961 1 95.69 13 THR B N 1
ATOM 2534 C CA . THR B 1 13 ? -14.68 -2.914 12.969 1 95.69 13 THR B CA 1
ATOM 2535 C C . THR B 1 13 ? -13.219 -2.572 13.273 1 95.69 13 THR B C 1
ATOM 2537 O O . THR B 1 13 ? -12.672 -3.023 14.281 1 95.69 13 THR B O 1
ATOM 2540 N N . ALA B 1 14 ? -12.586 -1.878 12.352 1 95.5 14 ALA B N 1
ATOM 2541 C CA . ALA B 1 14 ? -11.172 -1.541 12.484 1 95.5 14 ALA B CA 1
ATOM 2542 C C . ALA B 1 14 ? -10.867 -0.195 11.828 1 95.5 14 ALA B C 1
ATOM 2544 O O . ALA B 1 14 ? -11.445 0.145 10.797 1 95.5 14 ALA B O 1
ATOM 2545 N N . SER B 1 15 ? -9.938 0.593 12.508 1 93.38 15 SER B N 1
ATOM 2546 C CA . SER B 1 15 ? -9.438 1.791 11.844 1 93.38 15 SER B CA 1
ATOM 2547 C C . SER B 1 15 ? -8.648 1.438 10.586 1 93.38 15 SER B C 1
ATOM 2549 O O . SER B 1 15 ? -8.148 0.318 10.453 1 93.38 15 SER B O 1
ATOM 2551 N N . PHE B 1 16 ? -8.57 2.352 9.719 1 94.12 16 PHE B N 1
ATOM 2552 C CA . PHE B 1 16 ? -7.863 2.123 8.461 1 94.12 16 PHE B CA 1
ATOM 2553 C C . PHE B 1 16 ? -6.414 1.726 8.719 1 94.12 16 PHE B C 1
ATOM 2555 O O . PHE B 1 16 ? -5.859 0.89 8 1 94.12 16 PHE B O 1
ATOM 2562 N N . ARG B 1 17 ? -5.801 2.211 9.781 1 92.94 17 ARG B N 1
ATOM 2563 C CA . ARG B 1 17 ? -4.402 1.935 10.094 1 92.94 17 ARG B CA 1
ATOM 2564 C C . ARG B 1 17 ? -4.195 0.459 10.414 1 92.94 17 ARG B C 1
ATOM 2566 O O . ARG B 1 17 ? -3.08 -0.055 10.312 1 92.94 17 ARG B O 1
ATOM 2573 N N . GLU B 1 18 ? -5.262 -0.194 10.789 1 95.19 18 GLU B N 1
ATOM 2574 C CA . GLU B 1 18 ? -5.172 -1.59 11.203 1 95.19 18 GLU B CA 1
ATOM 2575 C C . GLU B 1 18 ? -5.246 -2.531 10.008 1 95.19 18 GLU B C 1
ATOM 2577 O O . GLU B 1 18 ? -4.945 -3.719 10.125 1 95.19 18 GLU B O 1
ATOM 2582 N N . TRP B 1 19 ? -5.75 -2.027 8.898 1 97.56 19 TRP B N 1
ATOM 2583 C CA . TRP B 1 19 ? -5.848 -2.883 7.723 1 97.56 19 TRP B CA 1
ATOM 2584 C C . TRP B 1 19 ? -4.465 -3.287 7.23 1 97.56 19 TRP B C 1
ATOM 2586 O O . TRP B 1 19 ? -3.578 -2.441 7.082 1 97.56 19 TRP B O 1
ATOM 2596 N N . SER B 1 20 ? -4.188 -4.512 7.023 1 97.75 20 SER B N 1
ATOM 2597 C CA . SER B 1 20 ? -2.945 -5.078 6.504 1 97.75 20 SER B CA 1
ATOM 2598 C C . SER B 1 20 ? -3.217 -6.316 5.656 1 97.75 20 SER B C 1
ATOM 2600 O O . SER B 1 20 ? -2.871 -7.434 6.047 1 97.75 20 SER B O 1
ATOM 2602 N N . PRO B 1 21 ? -3.795 -6.07 4.469 1 98.19 21 PRO B N 1
ATOM 2603 C CA . PRO B 1 21 ? -4.227 -7.215 3.664 1 98.19 21 PRO B CA 1
ATOM 2604 C C . PRO B 1 21 ? -3.053 -8.039 3.139 1 98.19 21 PRO B C 1
ATOM 2606 O O . PRO B 1 21 ? -1.949 -7.52 2.973 1 98.19 21 PRO B O 1
ATOM 2609 N N . THR B 1 22 ? -3.307 -9.281 2.943 1 97.5 22 THR B N 1
ATOM 2610 C CA . THR B 1 22 ? -2.406 -10.203 2.262 1 97.5 22 THR B CA 1
ATOM 2611 C C . THR B 1 22 ? -3.078 -10.797 1.029 1 97.5 22 THR B C 1
ATOM 2613 O O . THR B 1 22 ? -4.223 -11.258 1.099 1 97.5 22 THR B O 1
ATOM 2616 N N . VAL B 1 23 ? -2.381 -10.703 -0.095 1 96.81 23 VAL B N 1
ATOM 2617 C CA . VAL B 1 23 ? -2.863 -11.336 -1.315 1 96.81 23 VAL B CA 1
ATOM 2618 C C . VAL B 1 23 ? -2.426 -12.797 -1.344 1 96.81 23 VAL B C 1
ATOM 2620 O O . VAL B 1 23 ? -1.235 -13.102 -1.223 1 96.81 23 VAL B O 1
ATOM 2623 N N . HIS B 1 24 ? -3.365 -13.68 -1.477 1 94 24 HIS B N 1
ATOM 2624 C CA . HIS B 1 24 ? -3.098 -15.109 -1.431 1 94 24 HIS B CA 1
ATOM 2625 C C . HIS B 1 24 ? -2.906 -15.68 -2.832 1 94 24 HIS B C 1
ATOM 2627 O O . HIS B 1 24 ? -2.172 -16.656 -3.016 1 94 24 HIS B O 1
ATOM 2633 N N . TYR B 1 25 ? -3.633 -15.117 -3.723 1 91.25 25 TYR B N 1
ATOM 2634 C CA . TYR B 1 25 ? -3.607 -15.578 -5.109 1 91.25 25 TYR B CA 1
ATOM 2635 C C . TYR B 1 25 ? -4.074 -14.484 -6.055 1 91.25 25 TYR B C 1
ATOM 2637 O O . TYR B 1 25 ? -4.984 -13.711 -5.727 1 91.25 25 TYR B O 1
ATOM 2645 N N . ALA B 1 26 ? -3.469 -14.352 -7.223 1 93.19 26 ALA B N 1
ATOM 2646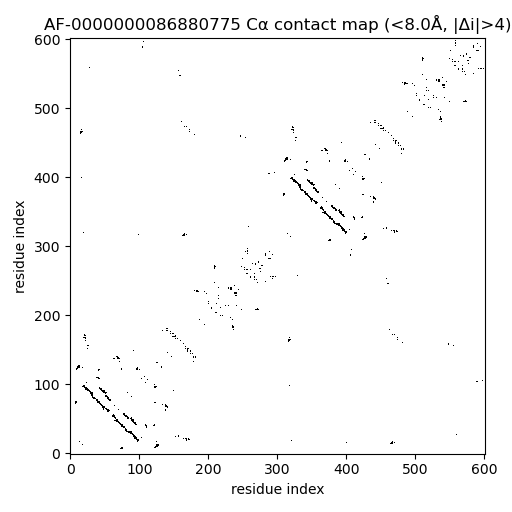 C CA . ALA B 1 26 ? -3.854 -13.398 -8.258 1 93.19 26 ALA B CA 1
ATOM 2647 C C . ALA B 1 26 ? -3.492 -13.922 -9.648 1 93.19 26 ALA B C 1
ATOM 2649 O O . ALA B 1 26 ? -2.336 -14.258 -9.906 1 93.19 26 ALA B O 1
ATOM 2650 N N . GLN B 1 27 ? -4.523 -13.977 -10.508 1 90.06 27 GLN B N 1
ATOM 2651 C CA . GLN B 1 27 ? -4.227 -14.531 -11.82 1 90.06 27 GLN B CA 1
ATOM 2652 C C . GLN B 1 27 ? -5.289 -14.133 -12.836 1 90.06 27 GLN B C 1
ATOM 2654 O O . GLN B 1 27 ? -6.41 -13.773 -12.469 1 90.06 27 GLN B O 1
ATOM 2659 N N . PHE B 1 28 ? -4.859 -14.258 -14.109 1 89.94 28 PHE B N 1
ATOM 2660 C CA . PHE B 1 28 ? -5.812 -14.281 -15.211 1 89.94 28 PHE B CA 1
ATOM 2661 C C . PHE B 1 28 ? -6.379 -15.68 -15.406 1 89.94 28 PHE B C 1
ATOM 2663 O O . PHE B 1 28 ? -5.688 -16.672 -15.172 1 89.94 28 PHE B O 1
ATOM 2670 N N . GLN B 1 29 ? -7.617 -15.711 -15.781 1 87.38 29 GLN B N 1
ATOM 2671 C CA . GLN B 1 29 ? -8.234 -16.984 -16.094 1 87.38 29 GLN B CA 1
ATOM 2672 C C . GLN B 1 29 ? -9.148 -16.875 -17.312 1 87.38 29 GLN B C 1
ATOM 2674 O O . GLN B 1 29 ? -9.859 -15.883 -17.469 1 87.38 29 GLN B O 1
ATOM 2679 N N . THR B 1 30 ? -9.086 -17.812 -18.125 1 89.06 30 THR B N 1
ATOM 2680 C CA . THR B 1 30 ? -9.992 -17.953 -19.25 1 89.06 30 THR B CA 1
ATOM 2681 C C . THR B 1 30 ? -10.797 -19.25 -19.141 1 89.06 30 THR B C 1
ATOM 2683 O O . THR B 1 30 ? -10.227 -20.344 -19.016 1 89.06 30 THR B O 1
ATOM 2686 N N . LEU B 1 31 ? -12.07 -19.141 -19.172 1 89.69 31 LEU B N 1
ATOM 2687 C CA . LEU B 1 31 ? -12.93 -20.297 -18.969 1 89.69 31 LEU B CA 1
ATOM 2688 C C . LEU B 1 31 ? -13.914 -20.453 -20.125 1 89.69 31 LEU B C 1
ATOM 2690 O O . LEU B 1 31 ? -14.445 -19.453 -20.625 1 89.69 31 LEU B O 1
ATOM 2694 N N . PRO B 1 32 ? -14.094 -21.688 -20.562 1 91.81 32 PRO B N 1
ATOM 2695 C CA . PRO B 1 32 ? -15.227 -21.922 -21.453 1 91.81 32 PRO B CA 1
ATOM 2696 C C . PRO B 1 32 ? -16.578 -21.766 -20.766 1 91.81 32 PRO B C 1
ATOM 2698 O O . PRO B 1 32 ? -16.625 -21.688 -19.531 1 91.81 32 PRO B O 1
ATOM 2701 N N . PRO B 1 33 ? -17.625 -21.625 -21.578 1 96.12 33 PRO B N 1
ATOM 2702 C CA . PRO B 1 33 ? -18.938 -21.484 -20.938 1 96.12 33 PRO B CA 1
ATOM 2703 C C . PRO B 1 33 ? -19.266 -22.641 -20 1 96.12 33 PRO B C 1
ATOM 2705 O O . PRO B 1 33 ? -18.938 -23.797 -20.297 1 96.12 33 PRO B O 1
ATOM 2708 N N . GLY B 1 34 ? -19.828 -22.312 -18.797 1 95.69 34 GLY B N 1
ATOM 2709 C CA . GLY B 1 34 ? -20.203 -23.328 -17.828 1 95.69 34 GLY B CA 1
ATOM 2710 C C . GLY B 1 34 ? -20.234 -22.812 -16.391 1 95.69 34 GLY B C 1
ATOM 2711 O O . GLY B 1 34 ? -19.781 -21.703 -16.125 1 95.69 34 GLY B O 1
ATOM 2712 N N . LYS B 1 35 ? -20.844 -23.641 -15.555 1 95.19 35 LYS B N 1
ATOM 2713 C CA . LYS B 1 35 ? -20.922 -23.312 -14.133 1 95.19 35 LYS B CA 1
ATOM 2714 C C . LYS B 1 35 ? -19.797 -23.969 -13.344 1 95.19 35 LYS B C 1
ATOM 2716 O O . LYS B 1 35 ? -19.438 -25.125 -13.602 1 95.19 35 LYS B O 1
ATOM 2721 N N . LEU B 1 36 ? -19.203 -23.203 -12.539 1 92.94 36 LEU B N 1
ATOM 2722 C CA . LEU B 1 36 ? -18.266 -23.766 -11.578 1 92.94 36 LEU B CA 1
ATOM 2723 C C . LEU B 1 36 ? -18.984 -24.297 -10.352 1 92.94 36 LEU B C 1
ATOM 2725 O O . LEU B 1 36 ? -20.156 -23.984 -10.117 1 92.94 36 LEU B O 1
ATOM 2729 N N . PRO B 1 37 ? -18.359 -25.125 -9.594 1 91.81 37 PRO B N 1
ATOM 2730 C CA . PRO B 1 37 ? -19 -25.656 -8.391 1 91.81 37 PRO B CA 1
ATOM 2731 C C . PRO B 1 37 ? -19.344 -24.562 -7.379 1 91.81 37 PRO B C 1
ATOM 2733 O O . PRO B 1 37 ? -18.594 -23.594 -7.23 1 91.81 37 PRO B O 1
ATOM 2736 N N . ARG B 1 38 ? -20.516 -24.797 -6.738 1 95 38 ARG B N 1
ATOM 2737 C CA . ARG B 1 38 ? -20.844 -23.938 -5.598 1 95 38 ARG B CA 1
ATOM 2738 C C . ARG B 1 38 ? -19.828 -24.125 -4.477 1 95 38 ARG B C 1
ATOM 2740 O O . ARG B 1 38 ? -19.438 -25.25 -4.16 1 95 38 ARG B O 1
ATOM 2747 N N . ARG B 1 39 ? -19.375 -23.031 -3.881 1 94 39 ARG B N 1
ATOM 2748 C CA . ARG B 1 39 ? -18.297 -23.109 -2.887 1 94 39 ARG B CA 1
ATOM 2749 C C . ARG B 1 39 ? -18.375 -21.922 -1.914 1 94 39 ARG B C 1
ATOM 2751 O O . ARG B 1 39 ? -19.188 -21.016 -2.096 1 94 39 ARG B O 1
ATOM 2758 N N . ARG B 1 40 ? -17.641 -22.047 -0.815 1 94.94 40 ARG B N 1
ATOM 2759 C CA . ARG B 1 40 ? -17.297 -20.953 0.082 1 94.94 40 ARG B CA 1
ATOM 2760 C C . ARG B 1 40 ? -15.789 -20.812 0.232 1 94.94 40 ARG B C 1
ATOM 2762 O O . ARG B 1 40 ? -15.047 -21.766 0.031 1 94.94 40 ARG B O 1
ATOM 2769 N N . LEU B 1 41 ? -15.398 -19.672 0.5 1 95.88 41 LEU B N 1
ATOM 2770 C CA . LEU B 1 41 ? -13.984 -19.375 0.692 1 95.88 41 LEU B CA 1
ATOM 2771 C C . LEU B 1 41 ? -13.703 -19 2.141 1 95.88 41 LEU B C 1
ATOM 2773 O O . LEU B 1 41 ? -14.562 -18.422 2.811 1 95.88 41 LEU B O 1
ATOM 2777 N N . TYR B 1 42 ? -12.523 -19.312 2.596 1 96.56 42 TYR B N 1
ATOM 2778 C CA . TYR B 1 42 ? -12.078 -18.812 3.891 1 96.56 42 TYR B CA 1
ATOM 2779 C C . TYR B 1 42 ? -11.641 -17.359 3.787 1 96.56 42 TYR B C 1
ATOM 2781 O O . TYR B 1 42 ? -11.664 -16.625 4.777 1 96.56 42 TYR B O 1
ATOM 2789 N N . ASP B 1 43 ? -11.156 -16.969 2.623 1 97.06 43 ASP B N 1
ATOM 2790 C CA . ASP B 1 43 ? -10.75 -15.586 2.375 1 97.06 43 ASP B CA 1
ATOM 2791 C C . ASP B 1 43 ? -11.734 -14.875 1.445 1 97.06 43 ASP B C 1
ATOM 2793 O O . ASP B 1 43 ? -12.914 -15.234 1.394 1 97.06 43 ASP B O 1
ATOM 2797 N N . PHE B 1 44 ? -11.391 -13.711 0.869 1 97.81 44 PHE B N 1
ATOM 2798 C CA . PHE B 1 44 ? -12.188 -12.922 -0.056 1 97.81 44 PHE B CA 1
ATOM 2799 C C . PHE B 1 44 ? -11.648 -13.039 -1.477 1 97.81 44 PHE B C 1
ATOM 2801 O O . PHE B 1 44 ? -10.477 -13.359 -1.677 1 97.81 44 PHE B O 1
ATOM 2808 N N . GLU B 1 45 ? -12.539 -12.75 -2.412 1 97.5 45 GLU B N 1
ATOM 2809 C CA . GLU B 1 45 ? -12.102 -12.75 -3.803 1 97.5 45 GLU B CA 1
ATOM 2810 C C . GLU B 1 45 ? -12.672 -11.547 -4.559 1 97.5 45 GLU B C 1
ATOM 2812 O O . GLU B 1 45 ? -13.852 -11.234 -4.426 1 97.5 45 GLU B O 1
ATOM 2817 N N . LEU B 1 46 ? -11.852 -10.812 -5.219 1 98.19 46 LEU B N 1
ATOM 2818 C CA . LEU B 1 46 ? -12.281 -9.906 -6.281 1 98.19 46 LEU B CA 1
ATOM 2819 C C . LEU B 1 46 ? -12.234 -10.602 -7.637 1 98.19 46 LEU B C 1
ATOM 2821 O O . LEU B 1 46 ? -11.18 -11.062 -8.07 1 98.19 46 LEU B O 1
ATOM 2825 N N . LEU B 1 47 ? -13.352 -10.734 -8.273 1 97.94 47 LEU B N 1
ATOM 2826 C CA . LEU B 1 47 ? -13.469 -11.375 -9.578 1 97.94 47 LEU B CA 1
ATOM 2827 C C . LEU B 1 47 ? -13.875 -10.359 -10.641 1 97.94 47 LEU B C 1
ATOM 2829 O O . LEU B 1 47 ? -15 -9.859 -10.625 1 97.94 47 LEU B O 1
ATOM 2833 N N . TYR B 1 48 ? -12.961 -10.055 -11.523 1 98.31 48 TYR B N 1
ATOM 2834 C CA . TYR B 1 48 ? -13.156 -9.055 -12.57 1 98.31 48 TYR B CA 1
ATOM 2835 C C . TYR B 1 48 ? -13.344 -9.719 -13.93 1 98.31 48 TYR B C 1
ATOM 2837 O O . TYR B 1 48 ? -12.555 -10.578 -14.32 1 98.31 48 TYR B O 1
ATOM 2845 N N . VAL B 1 49 ? -14.391 -9.312 -14.711 1 98.19 49 VAL B N 1
ATOM 2846 C CA . VAL B 1 49 ? -14.625 -9.828 -16.062 1 98.19 49 VAL B CA 1
ATOM 2847 C C . VAL B 1 49 ? -13.898 -8.961 -17.078 1 98.19 49 VAL B C 1
ATOM 2849 O O . VAL B 1 49 ? -14.312 -7.836 -17.359 1 98.19 49 VAL B O 1
ATOM 2852 N N . CYS B 1 50 ? -12.852 -9.539 -17.625 1 97.19 50 CYS B N 1
ATOM 2853 C CA . CYS B 1 50 ? -12.07 -8.82 -18.625 1 97.19 50 CYS B CA 1
ATOM 2854 C C . CYS B 1 50 ? -12.766 -8.836 -19.984 1 97.19 50 CYS B C 1
ATOM 2856 O O . CYS B 1 50 ? -12.758 -7.828 -20.688 1 97.19 50 CYS B O 1
ATOM 2858 N N . GLU B 1 51 ? -13.234 -9.961 -20.297 1 97.38 51 GLU B N 1
ATOM 2859 C CA . GLU B 1 51 ? -13.906 -10.203 -21.578 1 97.38 51 GLU B CA 1
ATOM 2860 C C . GLU B 1 51 ? -15.094 -11.148 -21.406 1 97.38 51 GLU B C 1
ATOM 2862 O O . GLU B 1 51 ? -15.016 -12.117 -20.641 1 97.38 51 GLU B O 1
ATOM 2867 N N . GLY B 1 52 ? -16.188 -10.805 -22.156 1 97.81 52 GLY B N 1
ATOM 2868 C CA . GLY B 1 52 ? -17.359 -11.664 -22.109 1 97.81 52 GLY B CA 1
ATOM 2869 C C . GLY B 1 52 ? -18.328 -11.297 -21 1 97.81 52 GLY B C 1
ATOM 2870 O O . GLY B 1 52 ? -18.453 -10.125 -20.641 1 97.81 52 GLY B O 1
ATOM 2871 N N . GLU B 1 53 ? -19.125 -12.352 -20.656 1 98.12 53 GLU B N 1
ATOM 2872 C CA . GLU B 1 53 ? -20.156 -12.203 -19.641 1 98.12 53 GLU B CA 1
ATOM 2873 C C . GLU B 1 53 ? -20.094 -13.344 -18.625 1 98.12 53 GLU B C 1
ATOM 2875 O O . GLU B 1 53 ? -19.766 -14.477 -18.984 1 98.12 53 GLU B O 1
ATOM 2880 N N . ALA B 1 54 ? -20.375 -12.977 -17.406 1 98.12 54 ALA B N 1
ATOM 2881 C CA . ALA B 1 54 ? -20.406 -13.969 -16.328 1 98.12 54 ALA B CA 1
ATOM 2882 C C . ALA B 1 54 ? -21.625 -13.773 -15.43 1 98.12 54 ALA B C 1
ATOM 2884 O O . ALA B 1 54 ? -22.344 -12.781 -15.562 1 98.12 54 ALA B O 1
ATOM 2885 N N . ALA B 1 55 ? -21.906 -14.734 -14.648 1 98.38 55 ALA B N 1
ATOM 2886 C CA . ALA B 1 55 ? -22.922 -14.641 -13.609 1 98.38 55 ALA B CA 1
ATOM 2887 C C . ALA B 1 55 ? -22.438 -15.242 -12.297 1 98.38 55 ALA B C 1
ATOM 2889 O O . ALA B 1 55 ? -21.641 -16.188 -12.297 1 98.38 55 ALA B O 1
ATOM 2890 N N . THR B 1 56 ? -22.828 -14.672 -11.234 1 98.25 56 THR B N 1
ATOM 2891 C CA . THR B 1 56 ? -22.578 -15.211 -9.898 1 98.25 56 THR B CA 1
ATOM 2892 C C . THR B 1 56 ? -23.875 -15.375 -9.125 1 98.25 56 THR B C 1
ATOM 2894 O O . THR B 1 56 ? -24.688 -14.453 -9.062 1 98.25 56 THR B O 1
ATOM 2897 N N . TYR B 1 57 ? -24.078 -16.562 -8.633 1 97.81 57 TYR B N 1
ATOM 2898 C CA . TYR B 1 57 ? -25.219 -16.844 -7.758 1 97.81 57 TYR B CA 1
ATOM 2899 C C . TYR B 1 57 ? -24.797 -16.766 -6.289 1 97.81 57 TYR B C 1
ATOM 2901 O O . TYR B 1 57 ? -23.953 -17.547 -5.832 1 97.81 57 TYR B O 1
ATOM 2909 N N . MET B 1 58 ? -25.344 -15.836 -5.594 1 96.44 58 MET B N 1
ATOM 2910 C CA . MET B 1 58 ? -24.984 -15.539 -4.207 1 96.44 58 MET B CA 1
ATOM 2911 C C . MET B 1 58 ? -26.172 -14.922 -3.471 1 96.44 58 MET B C 1
ATOM 2913 O O . MET B 1 58 ? -26.859 -14.047 -4.008 1 96.44 58 MET B O 1
ATOM 2917 N N . HIS B 1 59 ? -26.469 -15.328 -2.193 1 92.12 59 HIS B N 1
ATOM 2918 C CA . HIS B 1 59 ? -27.609 -14.859 -1.413 1 92.12 59 HIS B CA 1
ATOM 2919 C C . HIS B 1 59 ? -28.906 -14.992 -2.197 1 92.12 59 HIS B C 1
ATOM 2921 O O . HIS B 1 59 ? -29.703 -14.055 -2.248 1 92.12 59 HIS B O 1
ATOM 2927 N N . ASP B 1 60 ? -29.047 -16 -2.9 1 89.5 60 ASP B N 1
ATOM 2928 C CA . ASP B 1 60 ? -30.25 -16.312 -3.676 1 89.5 60 ASP B CA 1
ATOM 2929 C C . ASP B 1 60 ? -30.484 -15.266 -4.758 1 89.5 60 ASP B C 1
ATOM 2931 O O . ASP B 1 60 ? -31.625 -14.992 -5.121 1 89.5 60 ASP B O 1
ATOM 2935 N N . THR B 1 61 ? -29.484 -14.578 -5.105 1 95.81 61 THR B N 1
ATOM 2936 C CA . THR B 1 61 ? -29.531 -13.57 -6.164 1 95.81 61 THR B CA 1
ATOM 2937 C C . THR B 1 61 ? -28.547 -13.93 -7.281 1 95.81 61 THR B C 1
ATOM 2939 O O . THR B 1 61 ? -27.438 -14.383 -7.02 1 95.81 61 THR B O 1
ATOM 2942 N N . ARG B 1 62 ? -29.031 -13.711 -8.484 1 97.44 62 ARG B N 1
ATOM 2943 C CA . ARG B 1 62 ? -28.156 -13.852 -9.648 1 97.44 62 ARG B CA 1
ATOM 2944 C C . ARG B 1 62 ? -27.578 -12.508 -10.062 1 97.44 62 ARG B C 1
ATOM 2946 O O . ARG B 1 62 ? -28.312 -11.617 -10.5 1 97.44 62 ARG B O 1
ATOM 2953 N N . TYR B 1 63 ? -26.281 -12.344 -10 1 97.75 63 TYR B N 1
ATOM 2954 C CA . TYR B 1 63 ? -25.578 -11.156 -10.461 1 97.75 63 TYR B CA 1
ATOM 2955 C C . TYR B 1 63 ? -25 -11.367 -11.859 1 97.75 63 TYR B C 1
ATOM 2957 O O . TYR B 1 63 ? -24.125 -12.203 -12.047 1 97.75 63 TYR B O 1
ATOM 2965 N N . THR B 1 64 ? -25.516 -10.664 -12.75 1 97.88 64 THR B N 1
ATOM 2966 C CA . THR B 1 64 ? -24.922 -10.688 -14.086 1 97.88 64 THR B CA 1
ATOM 2967 C C . THR B 1 64 ? -23.766 -9.695 -14.188 1 97.88 64 THR B C 1
ATOM 2969 O O . THR B 1 64 ? -23.906 -8.539 -13.797 1 97.88 64 THR B O 1
ATOM 2972 N N . LEU B 1 65 ? -22.656 -10.172 -14.695 1 97.94 65 LEU B N 1
ATOM 2973 C CA . LEU B 1 65 ? -21.469 -9.359 -14.828 1 97.94 65 LEU B CA 1
ATOM 2974 C C . LEU B 1 65 ? -21.047 -9.234 -16.297 1 97.94 65 LEU B C 1
ATOM 2976 O O . LEU B 1 65 ? -20.766 -10.242 -16.938 1 97.94 65 LEU B O 1
ATOM 2980 N N . LYS B 1 66 ? -21 -8.031 -16.75 1 97.44 66 LYS B N 1
ATOM 2981 C CA . LYS B 1 66 ? -20.484 -7.758 -18.078 1 97.44 66 LYS B CA 1
ATOM 2982 C C . LYS B 1 66 ? -18.984 -7.422 -18.031 1 97.44 66 LYS B C 1
ATOM 2984 O O . LYS B 1 66 ? -18.453 -7.145 -16.953 1 97.44 66 LYS B O 1
ATOM 2989 N N . ALA B 1 67 ? -18.359 -7.5 -19.25 1 97.69 67 ALA B N 1
ATOM 2990 C CA . ALA B 1 67 ? -16.969 -7.062 -19.328 1 97.69 67 ALA B CA 1
ATOM 2991 C C . ALA B 1 67 ? -16.797 -5.688 -18.688 1 97.69 67 ALA B C 1
ATOM 2993 O O . ALA B 1 67 ? -17.594 -4.781 -18.922 1 97.69 67 ALA B O 1
ATOM 2994 N N . GLY B 1 68 ? -15.797 -5.609 -17.812 1 97.31 68 GLY B N 1
ATOM 2995 C CA . GLY B 1 68 ? -15.555 -4.34 -17.141 1 97.31 68 GLY B CA 1
ATOM 2996 C C . GLY B 1 68 ? -16.141 -4.273 -15.75 1 97.31 68 GLY B C 1
ATOM 2997 O O . GLY B 1 68 ? -15.938 -3.301 -15.023 1 97.31 68 GLY B O 1
ATOM 2998 N N . GLN B 1 69 ? -16.875 -5.254 -15.359 1 97.06 69 GLN B N 1
ATOM 2999 C CA . GLN B 1 69 ? -17.469 -5.258 -14.023 1 97.06 69 GLN B CA 1
ATOM 3000 C C . GLN B 1 69 ? -16.734 -6.238 -13.102 1 97.06 69 GLN B C 1
ATOM 3002 O O . GLN B 1 69 ? -16.094 -7.18 -13.578 1 97.06 69 GLN B O 1
ATOM 3007 N N . LEU B 1 70 ? -16.797 -5.898 -11.781 1 97.31 70 LEU B N 1
ATOM 3008 C CA . LEU B 1 70 ? -16.109 -6.613 -10.711 1 97.31 70 LEU B CA 1
ATOM 3009 C C . LEU B 1 70 ? -17.094 -7.012 -9.609 1 97.31 70 LEU B C 1
ATOM 3011 O O . LEU B 1 70 ? -17.953 -6.227 -9.227 1 97.31 70 LEU B O 1
ATOM 3015 N N . ILE B 1 71 ? -16.984 -8.266 -9.133 1 97.81 71 ILE B N 1
ATOM 3016 C CA . ILE B 1 71 ? -17.797 -8.656 -7.988 1 97.81 71 ILE B CA 1
ATOM 3017 C C . ILE B 1 71 ? -16.891 -9.062 -6.828 1 97.81 71 ILE B C 1
ATOM 3019 O O . ILE B 1 71 ? -15.867 -9.727 -7.035 1 97.81 71 ILE B O 1
ATOM 3023 N N . MET B 1 72 ? -17.188 -8.602 -5.66 1 97.69 72 MET B N 1
ATOM 3024 C CA . MET B 1 72 ? -16.5 -9.031 -4.445 1 97.69 72 MET B CA 1
ATOM 3025 C C . MET B 1 72 ? -17.219 -10.234 -3.824 1 97.69 72 MET B C 1
ATOM 3027 O O . MET B 1 72 ? -18.406 -10.148 -3.49 1 97.69 72 MET B O 1
ATOM 3031 N N . LEU B 1 73 ? -16.531 -11.328 -3.674 1 97.94 73 LEU B N 1
ATOM 3032 C CA . LEU B 1 73 ? -17.047 -12.531 -3.041 1 97.94 73 LEU B CA 1
ATOM 3033 C C . LEU B 1 73 ? -16.562 -12.641 -1.597 1 97.94 73 LEU B C 1
ATOM 3035 O O . LEU B 1 73 ? -15.367 -12.797 -1.343 1 97.94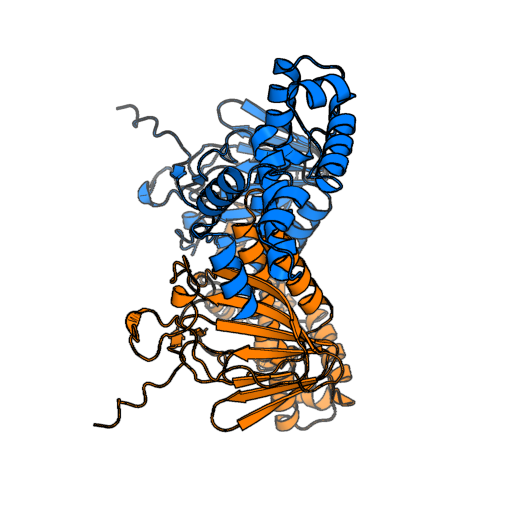 73 LEU B O 1
ATOM 3039 N N . PRO B 1 74 ? -17.469 -12.609 -0.674 1 98.06 74 PRO B N 1
ATOM 3040 C CA . PRO B 1 74 ? -17.062 -12.516 0.732 1 98.06 74 PRO B CA 1
ATOM 3041 C C . PRO B 1 74 ? -16.719 -13.883 1.334 1 98.06 74 PRO B C 1
ATOM 3043 O O . PRO B 1 74 ? -17.266 -14.906 0.906 1 98.06 74 PRO B O 1
ATOM 3046 N N . SER B 1 75 ? -15.82 -13.844 2.307 1 97.88 75 SER B N 1
ATOM 3047 C CA . SER B 1 75 ? -15.477 -15.016 3.104 1 97.88 75 SER B CA 1
ATOM 3048 C C . SER B 1 75 ? -16.719 -15.633 3.746 1 97.88 75 SER B C 1
ATOM 3050 O O . SER B 1 75 ? -17.562 -14.922 4.281 1 97.88 75 SER B O 1
ATOM 3052 N N . GLY B 1 76 ? -16.844 -16.906 3.604 1 97 76 GLY B N 1
ATOM 3053 C CA . GLY B 1 76 ? -17.875 -17.641 4.32 1 97 76 GLY B CA 1
ATOM 3054 C C . GLY B 1 76 ? -19.203 -17.672 3.598 1 97 76 GLY B C 1
ATOM 3055 O O . GLY B 1 76 ? -20.125 -18.375 4.012 1 97 76 GLY B O 1
ATOM 3056 N N . VAL B 1 77 ? -19.375 -16.984 2.559 1 97 77 VAL B N 1
ATOM 3057 C CA . VAL B 1 77 ? -20.641 -16.891 1.847 1 97 77 VAL B CA 1
ATOM 3058 C C . VAL B 1 77 ? -20.641 -17.844 0.657 1 97 77 VAL B C 1
ATOM 3060 O O . VAL B 1 77 ? -19.703 -17.844 -0.15 1 97 77 VAL B O 1
ATOM 3063 N N . TYR B 1 78 ? -21.656 -18.641 0.581 1 96.69 78 TYR B N 1
ATOM 3064 C CA . TYR B 1 78 ? -21.812 -19.531 -0.562 1 96.69 78 TYR B CA 1
ATOM 3065 C C . TYR B 1 78 ? -22.016 -18.75 -1.85 1 96.69 78 TYR B C 1
ATOM 3067 O O . TYR B 1 78 ? -22.781 -17.781 -1.881 1 96.69 78 TYR B O 1
ATOM 3075 N N . HIS B 1 79 ? -21.266 -19.172 -2.885 1 97.25 79 HIS B N 1
ATOM 3076 C CA . HIS B 1 79 ? -21.453 -18.578 -4.203 1 97.25 79 HIS B CA 1
ATOM 3077 C C . HIS B 1 79 ? -21.141 -19.578 -5.309 1 97.25 79 HIS B C 1
ATOM 3079 O O . HIS B 1 79 ? -20.469 -20.578 -5.07 1 97.25 79 HIS B O 1
ATOM 3085 N N . GLN B 1 80 ? -21.703 -19.391 -6.445 1 97.06 80 GLN B N 1
ATOM 3086 C CA . GLN B 1 80 ? -21.453 -20.156 -7.66 1 97.06 80 GLN B CA 1
ATOM 3087 C C . GLN B 1 80 ? -21.234 -19.234 -8.852 1 97.06 80 GLN B C 1
ATOM 3089 O O . GLN B 1 80 ? -22.078 -18.391 -9.164 1 97.06 80 GLN B O 1
ATOM 3094 N N . ASN B 1 81 ? -20.031 -19.344 -9.445 1 96.75 81 ASN B N 1
ATOM 3095 C CA . ASN B 1 81 ? -19.703 -18.562 -10.633 1 96.75 81 ASN B CA 1
ATOM 3096 C C . ASN B 1 81 ? -20.016 -19.312 -11.914 1 96.75 81 ASN B C 1
ATOM 3098 O O . ASN B 1 81 ? -19.938 -20.547 -11.953 1 96.75 81 ASN B O 1
ATOM 3102 N N . GLU B 1 82 ? -20.344 -18.562 -12.922 1 97 82 GLU B N 1
ATOM 3103 C CA . GLU B 1 82 ? -20.656 -19.109 -14.234 1 97 82 GLU B CA 1
ATOM 3104 C C . GLU B 1 82 ? -20.031 -18.266 -15.352 1 97 82 GLU B C 1
ATOM 3106 O O . GLU B 1 82 ? -20.203 -17.047 -15.375 1 97 82 GLU B O 1
ATOM 3111 N N . ALA B 1 83 ? -19.219 -18.922 -16.219 1 96.56 83 ALA B N 1
ATOM 3112 C CA . ALA B 1 83 ? -18.859 -18.312 -17.5 1 96.56 83 ALA B CA 1
ATOM 3113 C C . ALA B 1 83 ? -20 -18.438 -18.516 1 96.56 83 ALA B C 1
ATOM 3115 O O . ALA B 1 83 ? -20.359 -19.547 -18.891 1 96.56 83 ALA B O 1
ATOM 3116 N N . VAL B 1 84 ? -20.484 -17.312 -18.953 1 96.81 84 VAL B N 1
ATOM 3117 C CA . VAL B 1 84 ? -21.719 -17.344 -19.734 1 96.81 84 VAL B CA 1
ATOM 3118 C C . VAL B 1 84 ? -21.391 -17.266 -21.219 1 96.81 84 VAL B C 1
ATOM 3120 O O . VAL B 1 84 ? -22 -17.953 -22.047 1 96.81 84 VAL B O 1
ATOM 3123 N N . SER B 1 85 ? -20.391 -16.438 -21.562 1 93.81 85 SER B N 1
ATOM 3124 C CA . SER B 1 85 ? -20.141 -16.094 -22.969 1 93.81 85 SER B CA 1
ATOM 3125 C C . SER B 1 85 ? -19.469 -17.25 -23.703 1 93.81 85 SER B C 1
ATOM 3127 O O . SER B 1 85 ? -18.688 -18 -23.125 1 93.81 85 SER B O 1
ATOM 3129 N N . HIS B 1 86 ? -19.797 -17.375 -25.031 1 92.38 86 HIS B N 1
ATOM 3130 C CA . HIS B 1 86 ? -19.109 -18.219 -26 1 92.38 86 HIS B CA 1
ATOM 3131 C C . HIS B 1 86 ? -18.156 -17.391 -26.875 1 92.38 86 HIS B C 1
ATOM 3133 O O . HIS B 1 86 ? -18.516 -16.281 -27.297 1 92.38 86 HIS B O 1
ATOM 3139 N N . PRO B 1 87 ? -16.984 -17.969 -27.047 1 93.75 87 PRO B N 1
ATOM 3140 C CA . PRO B 1 87 ? -16.422 -19.281 -26.719 1 93.75 87 PRO B CA 1
ATOM 3141 C C . PRO B 1 87 ? -15.758 -19.312 -25.344 1 93.75 87 PRO B C 1
ATOM 3143 O O . PRO B 1 87 ? -15.445 -20.375 -24.812 1 93.75 87 PRO B O 1
ATOM 3146 N N . LYS B 1 88 ? -15.547 -18.078 -24.812 1 93.75 88 LYS B N 1
ATOM 3147 C CA . LYS B 1 88 ? -14.828 -18.047 -23.531 1 93.75 88 LYS B CA 1
ATOM 3148 C C . LYS B 1 88 ? -15.141 -16.766 -22.766 1 93.75 88 LYS B C 1
ATOM 3150 O O . LYS B 1 88 ? -15.625 -15.789 -23.344 1 93.75 88 LYS B O 1
ATOM 3155 N N . THR B 1 89 ? -15.008 -16.781 -21.547 1 95.62 89 THR B N 1
ATOM 3156 C CA . THR B 1 89 ? -14.984 -15.625 -20.656 1 95.62 89 THR B CA 1
ATOM 3157 C C . THR B 1 89 ? -13.617 -15.492 -19.984 1 95.62 89 THR B C 1
ATOM 3159 O O . THR B 1 89 ? -13.039 -16.484 -19.547 1 95.62 89 THR B O 1
ATOM 3162 N N . ARG B 1 90 ? -13.086 -14.273 -19.938 1 95.19 90 ARG B N 1
ATOM 3163 C CA . ARG B 1 90 ? -11.789 -14.023 -19.328 1 95.19 90 ARG B CA 1
ATOM 3164 C C . ARG B 1 90 ? -11.93 -13.227 -18.031 1 95.19 90 ARG B C 1
ATOM 3166 O O . ARG B 1 90 ? -12.672 -12.25 -17.984 1 95.19 90 ARG B O 1
ATOM 3173 N N . PHE B 1 91 ? -11.188 -13.68 -17.016 1 95.75 91 PHE B N 1
ATOM 3174 C CA . PHE B 1 91 ? -11.32 -13.094 -15.68 1 95.75 91 PHE B CA 1
ATOM 3175 C C . PHE B 1 91 ? -9.961 -12.695 -15.133 1 95.75 91 PHE B C 1
ATOM 3177 O O . PHE B 1 91 ? -8.922 -13.18 -15.594 1 95.75 91 PHE B O 1
ATOM 3184 N N . ILE B 1 92 ? -9.938 -11.742 -14.242 1 96.44 92 ILE B N 1
ATOM 3185 C CA . ILE B 1 92 ? -8.914 -11.609 -13.203 1 96.44 92 ILE B CA 1
ATOM 3186 C C . ILE B 1 92 ? -9.5 -12.008 -11.852 1 96.44 92 ILE B C 1
ATOM 3188 O O . ILE B 1 92 ? -10.547 -11.5 -11.453 1 96.44 92 ILE B O 1
ATOM 3192 N N . GLY B 1 93 ? -8.938 -12.945 -11.203 1 96.19 93 GLY B N 1
ATOM 3193 C CA . GLY B 1 93 ? -9.281 -13.312 -9.844 1 96.19 93 GLY B CA 1
ATOM 3194 C C . GLY B 1 93 ? -8.203 -12.977 -8.828 1 96.19 93 GLY B C 1
ATOM 3195 O O . GLY B 1 93 ? -7.035 -13.312 -9.031 1 96.19 93 GLY B O 1
ATOM 3196 N N . ILE B 1 94 ? -8.547 -12.297 -7.789 1 97.12 94 ILE B N 1
ATOM 3197 C CA . ILE B 1 94 ? -7.613 -11.93 -6.727 1 97.12 94 ILE B CA 1
ATOM 3198 C C . ILE B 1 94 ? -8.164 -12.383 -5.379 1 97.12 94 ILE B C 1
ATOM 3200 O O . ILE B 1 94 ? -9.234 -11.938 -4.961 1 97.12 94 ILE B O 1
ATOM 3204 N N . HIS B 1 95 ? -7.477 -13.273 -4.652 1 96.38 95 HIS B N 1
ATOM 3205 C CA . HIS B 1 95 ? -7.828 -13.75 -3.322 1 96.38 95 HIS B CA 1
ATOM 3206 C C . HIS B 1 95 ? -7.02 -13.039 -2.246 1 96.38 95 HIS B C 1
ATOM 3208 O O . HIS B 1 95 ? -5.801 -12.898 -2.371 1 96.38 95 HIS B O 1
ATOM 3214 N N . PHE B 1 96 ? -7.668 -12.609 -1.223 1 97.44 96 PHE B N 1
ATOM 3215 C CA . PHE B 1 96 ? -6.98 -11.812 -0.212 1 97.44 96 PHE B CA 1
ATOM 3216 C C . PHE B 1 96 ? -7.719 -11.875 1.119 1 97.44 96 PHE B C 1
ATOM 3218 O O . PHE B 1 96 ? -8.836 -12.398 1.194 1 97.44 96 PHE B O 1
ATOM 3225 N N . ASP B 1 97 ? -7.129 -11.453 2.164 1 98.06 97 ASP B N 1
ATOM 3226 C CA . ASP B 1 97 ? -7.77 -11.133 3.436 1 98.06 97 ASP B CA 1
ATOM 3227 C C . ASP B 1 97 ? -7.465 -9.703 3.859 1 98.06 97 ASP B C 1
ATOM 3229 O O . ASP B 1 97 ? -6.758 -8.977 3.156 1 98.06 97 ASP B O 1
ATOM 3233 N N . PHE B 1 98 ? -8.055 -9.25 4.945 1 98.25 98 PHE B N 1
ATOM 3234 C CA . PHE B 1 98 ? -7.945 -7.84 5.301 1 98.25 98 PHE B CA 1
ATOM 3235 C C . PHE B 1 98 ? -6.867 -7.625 6.355 1 98.25 98 PHE B C 1
ATOM 3237 O O . PHE B 1 98 ? -6.375 -6.512 6.531 1 98.25 98 PHE B O 1
ATOM 3244 N N . PHE B 1 99 ? -6.441 -8.688 7.086 1 97.38 99 PHE B N 1
ATOM 3245 C CA . PHE B 1 99 ? -5.664 -8.438 8.289 1 97.38 99 PHE B CA 1
ATOM 3246 C C . PHE B 1 99 ? -4.496 -9.414 8.391 1 97.38 99 PHE B C 1
ATOM 3248 O O . PHE B 1 99 ? -3.988 -9.664 9.484 1 97.38 99 PHE B O 1
ATOM 3255 N N . ASN B 1 100 ? -4.062 -10.008 7.273 1 95.75 100 ASN B N 1
ATOM 3256 C CA . ASN B 1 100 ? -3 -11.008 7.309 1 95.75 100 ASN B CA 1
ATOM 3257 C C . ASN B 1 100 ? -3.334 -12.148 8.266 1 95.75 100 ASN B C 1
ATOM 3259 O O . ASN B 1 100 ? -2.498 -12.547 9.07 1 95.75 100 ASN B O 1
ATOM 3263 N N . GLU B 1 101 ? -4.523 -12.672 8.18 1 93.38 101 GLU B N 1
ATOM 3264 C CA . GLU B 1 101 ? -4.992 -13.609 9.195 1 93.38 101 GLU B CA 1
ATOM 3265 C C . GLU B 1 101 ? -4.875 -15.055 8.711 1 93.38 101 GLU B C 1
ATOM 3267 O O . GLU B 1 101 ? -4.984 -15.992 9.5 1 93.38 101 GLU B O 1
ATOM 3272 N N . LEU B 1 102 ? -4.66 -15.227 7.41 1 91.94 102 LEU B N 1
ATOM 3273 C CA . LEU B 1 102 ? -4.652 -16.578 6.871 1 91.94 102 LEU B CA 1
ATOM 3274 C C . LEU B 1 102 ? -3.271 -16.953 6.34 1 91.94 102 LEU B C 1
ATOM 3276 O O . LEU B 1 102 ? -2.596 -16.125 5.727 1 91.94 102 LEU B O 1
ATOM 3280 N N . THR B 1 103 ? -2.865 -18.094 6.625 1 84.06 103 THR B N 1
ATOM 3281 C CA . THR B 1 103 ? -1.702 -18.703 5.996 1 84.06 103 THR B CA 1
ATOM 3282 C C . THR B 1 103 ? -2.133 -19.75 4.961 1 84.06 103 THR B C 1
ATOM 3284 O O . THR B 1 103 ? -2.775 -20.734 5.305 1 84.06 103 THR B O 1
ATOM 3287 N N . ILE B 1 104 ? -1.84 -19.438 3.732 1 80.44 104 ILE B N 1
ATOM 3288 C CA . ILE B 1 104 ? -2.285 -20.312 2.65 1 80.44 104 ILE B CA 1
ATOM 3289 C C . ILE B 1 104 ? -1.142 -21.219 2.221 1 80.44 104 ILE B C 1
ATOM 3291 O O . ILE B 1 104 ? -0.091 -20.75 1.78 1 80.44 104 ILE B O 1
ATOM 3295 N N . GLN B 1 105 ? -1.317 -22.453 2.396 1 71.25 105 GLN B N 1
ATOM 3296 C CA . GLN B 1 105 ? -0.34 -23.453 1.95 1 71.25 105 GLN B CA 1
ATOM 3297 C C . GLN B 1 105 ? -0.882 -24.266 0.785 1 71.25 105 GLN B C 1
ATOM 3299 O O . GLN B 1 105 ? -0.134 -24.641 -0.124 1 71.25 105 GLN B O 1
ATOM 3304 N N . THR B 1 106 ? -2.184 -24.562 0.832 1 69.62 106 THR B N 1
ATOM 3305 C CA . THR B 1 106 ? -2.857 -25.344 -0.193 1 69.62 106 THR B CA 1
ATOM 3306 C C . THR B 1 106 ? -4.211 -24.734 -0.545 1 69.62 106 THR B C 1
ATOM 3308 O O . THR B 1 106 ? -4.641 -23.766 0.084 1 69.62 106 THR B O 1
ATOM 3311 N N . GLU B 1 107 ? -4.82 -25.297 -1.587 1 71.19 107 GLU B N 1
ATOM 3312 C CA . GLU B 1 107 ? -6.168 -24.875 -1.964 1 71.19 107 GLU B CA 1
ATOM 3313 C C . GLU B 1 107 ? -7.141 -25.031 -0.8 1 71.19 107 GLU B C 1
ATOM 3315 O O . GLU B 1 107 ? -8.094 -24.266 -0.674 1 71.19 107 GLU B O 1
ATOM 3320 N N . ALA B 1 108 ? -6.844 -26.031 -0.035 1 72.12 108 ALA B N 1
ATOM 3321 C CA . ALA B 1 108 ? -7.734 -26.328 1.083 1 72.12 108 ALA B CA 1
ATOM 3322 C C . ALA B 1 108 ? -7.707 -25.219 2.123 1 72.12 108 ALA B C 1
ATOM 3324 O O . ALA B 1 108 ? -8.586 -25.141 2.984 1 72.12 108 ALA B O 1
ATOM 3325 N N . ASP B 1 109 ? -6.742 -24.375 1.974 1 82.38 109 ASP B N 1
ATOM 3326 C CA . ASP B 1 109 ? -6.641 -23.266 2.912 1 82.38 109 ASP B CA 1
ATOM 3327 C C . ASP B 1 109 ? -7.473 -22.078 2.439 1 82.38 109 ASP B C 1
ATOM 3329 O O . ASP B 1 109 ? -7.711 -21.141 3.203 1 82.38 109 ASP B O 1
ATOM 3333 N N . MET B 1 110 ? -7.938 -22.156 1.243 1 87.88 110 MET B N 1
ATOM 3334 C CA . MET B 1 110 ? -8.695 -21.031 0.689 1 87.88 110 MET B CA 1
ATOM 3335 C C . MET B 1 110 ? -10.141 -21.438 0.421 1 87.88 110 MET B C 1
ATOM 3337 O O . MET B 1 110 ? -11.07 -20.703 0.758 1 87.88 110 MET B O 1
ATOM 3341 N N . VAL B 1 111 ? -10.281 -22.625 -0.172 1 90.56 111 VAL B N 1
ATOM 3342 C CA . VAL B 1 111 ? -11.609 -23.141 -0.499 1 90.56 111 VAL B CA 1
ATOM 3343 C C . VAL B 1 111 ? -12.094 -24.062 0.616 1 90.56 111 VAL B C 1
ATOM 3345 O O . VAL B 1 111 ? -11.391 -25 1.004 1 90.56 111 VAL B O 1
ATOM 3348 N N . VAL B 1 112 ? -13.281 -23.891 1.044 1 92.62 112 VAL B N 1
ATOM 3349 C CA . VAL B 1 112 ? -13.82 -24.625 2.186 1 92.62 112 VAL B CA 1
ATOM 3350 C C . VAL B 1 112 ? -14.164 -26.062 1.771 1 92.62 112 VAL B C 1
ATOM 3352 O O . VAL B 1 112 ? -14.875 -26.266 0.783 1 92.62 112 VAL B O 1
ATOM 3355 N N . ASN B 1 113 ? -13.586 -27 2.473 1 89.31 113 ASN B N 1
ATOM 3356 C CA . ASN B 1 113 ? -14.07 -28.375 2.418 1 89.31 113 ASN B CA 1
ATOM 3357 C C . ASN B 1 113 ? -15.289 -28.562 3.314 1 89.31 113 ASN B C 1
ATOM 3359 O O . ASN B 1 113 ? -15.164 -28.609 4.539 1 89.31 113 ASN B O 1
ATOM 3363 N N . GLU B 1 114 ? -16.406 -28.781 2.73 1 91.81 114 GLU B N 1
ATOM 3364 C CA . GLU B 1 114 ? -17.672 -28.781 3.457 1 91.81 114 GLU B CA 1
ATOM 3365 C C . GLU B 1 114 ? -17.75 -29.938 4.441 1 91.81 114 GLU B C 1
ATOM 3367 O O . GLU B 1 114 ? -18.5 -29.891 5.414 1 91.81 114 GLU B O 1
ATOM 3372 N N . ASP B 1 115 ? -16.984 -30.969 4.215 1 91.75 115 ASP B N 1
ATOM 3373 C CA . ASP B 1 115 ? -16.953 -32.125 5.121 1 91.75 115 ASP B CA 1
ATOM 3374 C C . ASP B 1 115 ? -16.109 -31.812 6.359 1 91.75 115 ASP B C 1
ATOM 3376 O O . ASP B 1 115 ? -16.219 -32.5 7.371 1 91.75 115 ASP B O 1
ATOM 3380 N N . HIS B 1 116 ? -15.234 -30.828 6.234 1 91.56 116 HIS B N 1
ATOM 3381 C CA . HIS B 1 116 ? -14.336 -30.469 7.328 1 91.56 116 HIS B CA 1
ATOM 3382 C C . HIS B 1 116 ? -14.188 -28.953 7.457 1 91.56 116 HIS B C 1
ATOM 3384 O O . HIS B 1 116 ? -13.078 -28.422 7.363 1 91.56 116 HIS B O 1
ATOM 3390 N N . VAL B 1 117 ? -15.281 -28.344 7.816 1 92.81 117 VAL B N 1
ATOM 3391 C CA . VAL B 1 117 ? -15.297 -26.891 7.902 1 92.81 117 VAL B CA 1
ATOM 3392 C C . VAL B 1 117 ? -14.508 -26.438 9.125 1 92.81 117 VAL B C 1
ATOM 3394 O O . VAL B 1 117 ? -14.703 -26.953 10.227 1 92.81 117 VAL B O 1
ATOM 3397 N N . GLN B 1 118 ? -13.602 -25.578 8.953 1 92.88 118 GLN B N 1
ATOM 3398 C CA . GLN B 1 118 ? -12.867 -24.938 10.047 1 92.88 118 GLN B CA 1
ATOM 3399 C C . GLN B 1 118 ? -13.375 -23.516 10.289 1 92.88 118 GLN B C 1
ATOM 3401 O O . GLN B 1 118 ? -12.891 -22.562 9.672 1 92.88 118 GLN B O 1
ATOM 3406 N N . LEU B 1 119 ? -14.234 -23.344 11.227 1 92.31 119 LEU B N 1
ATOM 3407 C CA . LEU B 1 119 ? -14.984 -22.109 11.438 1 92.31 119 LEU B CA 1
ATOM 3408 C C . LEU B 1 119 ? -14.047 -20.953 11.781 1 92.31 119 LEU B C 1
ATOM 3410 O O . LEU B 1 119 ? -14.297 -19.812 11.398 1 92.31 119 LEU B O 1
ATOM 3414 N N . HIS B 1 120 ? -12.938 -21.234 12.422 1 91.75 120 HIS B N 1
ATOM 3415 C CA . HIS B 1 120 ? -12.031 -20.203 12.922 1 91.75 120 HIS B CA 1
ATOM 3416 C C . HIS B 1 120 ? -11.18 -19.625 11.789 1 91.75 120 HIS B C 1
ATOM 3418 O O . HIS B 1 120 ? -10.516 -18.594 11.961 1 91.75 120 HIS B O 1
ATOM 3424 N N . LYS B 1 121 ? -11.289 -20.188 10.609 1 94.12 121 LYS B N 1
ATOM 3425 C CA . LYS B 1 121 ? -10.414 -19.797 9.5 1 94.12 121 LYS B CA 1
ATOM 3426 C C . LYS B 1 121 ? -11.078 -18.75 8.617 1 94.12 121 LYS B C 1
ATOM 3428 O O . LYS B 1 121 ? -10.422 -18.125 7.777 1 94.12 121 LYS B O 1
ATOM 3433 N N . PHE B 1 122 ? -12.359 -18.5 8.875 1 96.69 122 PHE B N 1
ATOM 3434 C CA . PHE B 1 122 ? -13.016 -17.5 8.031 1 96.69 122 PHE B CA 1
ATOM 3435 C C . PHE B 1 122 ? -12.484 -16.109 8.312 1 96.69 122 PHE B C 1
ATOM 3437 O O . PHE B 1 122 ? -12.578 -15.617 9.445 1 96.69 122 PHE B O 1
ATOM 3444 N N . ALA B 1 123 ? -11.938 -15.492 7.301 1 97.75 123 ALA B N 1
ATOM 3445 C CA . ALA B 1 123 ? -11.375 -14.156 7.434 1 97.75 123 ALA B CA 1
ATOM 3446 C C . ALA B 1 123 ? -12.469 -13.125 7.688 1 97.75 123 ALA B C 1
ATOM 3448 O O . ALA B 1 123 ? -13.609 -13.297 7.254 1 97.75 123 ALA B O 1
ATOM 3449 N N . ALA B 1 124 ? -12.156 -12.055 8.367 1 97.75 124 ALA B N 1
ATOM 3450 C CA . ALA B 1 124 ? -13.102 -10.992 8.68 1 97.75 124 ALA B CA 1
ATOM 3451 C C . ALA B 1 124 ? -13.023 -9.859 7.656 1 97.75 124 ALA B C 1
ATOM 3453 O O . ALA B 1 124 ? -11.93 -9.516 7.191 1 97.75 124 ALA B O 1
ATOM 3454 N N . GLU B 1 125 ? -14.156 -9.367 7.336 1 97.88 125 GLU B N 1
ATOM 3455 C CA . GLU B 1 125 ? -14.18 -8.148 6.535 1 97.88 125 GLU B CA 1
ATOM 3456 C C . GLU B 1 125 ? -13.875 -6.918 7.391 1 97.88 125 GLU B C 1
ATOM 3458 O O . GLU B 1 125 ? -14.492 -6.719 8.445 1 97.88 125 GLU B O 1
ATOM 3463 N N . ALA B 1 126 ? -12.906 -6.141 6.914 1 97.44 126 ALA B N 1
ATOM 3464 C CA . ALA B 1 126 ? -12.617 -4.887 7.605 1 97.44 126 ALA B CA 1
ATOM 3465 C C . ALA B 1 126 ? -13.719 -3.857 7.367 1 97.44 126 ALA B C 1
ATOM 3467 O O . ALA B 1 126 ? -14.055 -3.561 6.219 1 97.44 126 ALA B O 1
ATOM 3468 N N . CYS B 1 127 ? -14.242 -3.324 8.414 1 93.88 127 CYS B N 1
ATOM 3469 C CA . CYS B 1 127 ? -15.273 -2.297 8.352 1 93.88 127 CYS B CA 1
ATOM 3470 C C . CYS B 1 127 ? -14.836 -1.037 9.086 1 93.88 127 CYS B C 1
ATOM 3472 O O . CYS B 1 127 ? -14.664 -1.054 10.305 1 93.88 127 CYS B O 1
ATOM 3474 N N . ALA B 1 128 ? -14.641 0.003 8.312 1 87.81 128 ALA B N 1
ATOM 3475 C CA . ALA B 1 128 ? -14.328 1.282 8.945 1 87.81 128 ALA B CA 1
ATOM 3476 C C . ALA B 1 128 ? -15.586 1.936 9.516 1 87.81 128 ALA B C 1
ATOM 3478 O O . ALA B 1 128 ? -16.672 1.789 8.953 1 87.81 128 ALA B O 1
ATOM 3479 N N . GLU B 1 129 ? -15.375 2.635 10.562 1 82.38 129 GLU B N 1
ATOM 3480 C CA . GLU B 1 129 ? -16.516 3.299 11.188 1 82.38 129 GLU B CA 1
ATOM 3481 C C . GLU B 1 129 ? -17.188 4.273 10.227 1 82.38 129 GLU B C 1
ATOM 3483 O O . GLU B 1 129 ? -16.516 5.062 9.562 1 82.38 129 GLU B O 1
ATOM 3488 N N . GLY B 1 130 ? -18.453 4.102 10.164 1 75.56 130 GLY B N 1
ATOM 3489 C CA . GLY B 1 130 ? -19.25 5.035 9.375 1 75.56 130 GLY B CA 1
ATOM 3490 C C . GLY B 1 130 ? -19.266 4.691 7.895 1 75.56 130 GLY B C 1
ATOM 3491 O O . GLY B 1 130 ? -19.828 5.43 7.09 1 75.56 130 GLY B O 1
ATOM 3492 N N . MET B 1 131 ? -18.703 3.67 7.551 1 80.12 131 MET B N 1
ATOM 3493 C CA . MET B 1 131 ? -18.656 3.312 6.133 1 80.12 131 MET B CA 1
ATOM 3494 C C . MET B 1 131 ? -19.406 2.012 5.879 1 80.12 131 MET B C 1
ATOM 3496 O O . MET B 1 131 ? -19.438 1.126 6.738 1 80.12 131 MET B O 1
ATOM 3500 N N . THR B 1 132 ? -20.016 1.946 4.746 1 83.31 132 THR B N 1
ATOM 3501 C CA . THR B 1 132 ? -20.672 0.718 4.316 1 83.31 132 THR B CA 1
ATOM 3502 C C . THR B 1 132 ? -19.641 -0.352 3.961 1 83.31 132 THR B C 1
ATOM 3504 O O . THR B 1 132 ? -18.672 -0.075 3.262 1 83.31 132 THR B O 1
ATOM 3507 N N . PRO B 1 133 ? -19.859 -1.555 4.441 1 91.06 133 PRO B N 1
ATOM 3508 C CA . PRO B 1 133 ? -18.938 -2.629 4.066 1 91.06 133 PRO B CA 1
ATOM 3509 C C . PRO B 1 133 ? -18.875 -2.859 2.557 1 91.06 133 PRO B C 1
ATOM 3511 O O . PRO B 1 133 ? -19.891 -2.674 1.865 1 91.06 133 PRO B O 1
ATOM 3514 N N . LEU B 1 134 ? -17.797 -3.277 2.088 1 91.94 134 LEU B N 1
ATOM 3515 C CA . LEU B 1 134 ? -17.594 -3.465 0.655 1 91.94 134 LEU B CA 1
ATOM 3516 C C . LEU B 1 134 ? -18.5 -4.57 0.122 1 91.94 134 LEU B C 1
ATOM 3518 O O . LEU B 1 134 ? -18.938 -4.516 -1.031 1 91.94 134 LEU B O 1
ATOM 3522 N N . SER B 1 135 ? -18.812 -5.539 0.968 1 93.38 135 SER B N 1
ATOM 3523 C CA . SER B 1 135 ? -19.609 -6.695 0.544 1 93.38 135 SER B CA 1
ATOM 3524 C C . SER B 1 135 ? -21.094 -6.352 0.453 1 93.38 135 SER B C 1
ATOM 3526 O O . SER B 1 135 ? -21.875 -7.129 -0.084 1 93.38 135 SER B O 1
ATOM 3528 N N . ALA B 1 136 ? -21.484 -5.188 0.979 1 89 136 ALA B N 1
ATOM 3529 C CA . ALA B 1 136 ? -22.891 -4.805 0.998 1 89 136 ALA B CA 1
ATOM 3530 C C . ALA B 1 136 ? -23.438 -4.652 -0.419 1 89 136 ALA B C 1
ATOM 3532 O O . ALA B 1 136 ? -24.578 -5.062 -0.705 1 89 136 ALA B O 1
ATOM 3533 N N . ASN B 1 137 ? -22.75 -4.027 -1.33 1 87.38 137 ASN B N 1
ATOM 3534 C CA . ASN B 1 137 ? -23 -3.938 -2.766 1 87.38 137 ASN B CA 1
ATOM 3535 C C . ASN B 1 137 ? -21.859 -4.559 -3.572 1 87.38 137 ASN B C 1
ATOM 3537 O O . ASN B 1 137 ? -20.953 -3.855 -4.012 1 87.38 137 ASN B O 1
ATOM 3541 N N . PRO B 1 138 ? -22.016 -5.809 -3.832 1 93.38 138 PRO B N 1
ATOM 3542 C CA . PRO B 1 138 ? -20.828 -6.574 -4.195 1 93.38 138 PRO B CA 1
ATOM 3543 C C . PRO B 1 138 ? -20.391 -6.336 -5.637 1 93.38 138 PRO B C 1
ATOM 3545 O O . PRO B 1 138 ? -19.297 -6.77 -6.035 1 93.38 138 PRO B O 1
ATOM 3548 N N . VAL B 1 139 ? -21.203 -5.66 -6.48 1 95.31 139 VAL B N 1
ATOM 3549 C CA . VAL B 1 139 ? -20.828 -5.461 -7.879 1 95.31 139 VAL B CA 1
ATOM 3550 C C . VAL B 1 139 ? -20.312 -4.039 -8.078 1 95.31 139 VAL B C 1
ATOM 3552 O O . VAL B 1 139 ? -20.938 -3.074 -7.633 1 95.31 139 VAL B O 1
ATOM 3555 N N . TYR B 1 140 ? -19.188 -3.9 -8.766 1 92.94 140 TYR B N 1
ATOM 3556 C CA . TYR B 1 140 ? -18.531 -2.629 -9.039 1 92.94 140 TYR B CA 1
ATOM 3557 C C . TYR B 1 140 ? -18.188 -2.492 -10.523 1 92.94 140 TYR B C 1
ATOM 3559 O O . TYR B 1 140 ? -18.141 -3.49 -11.242 1 92.94 140 TYR B O 1
ATOM 3567 N N . THR B 1 141 ? -18.094 -1.26 -10.961 1 92.44 141 THR B N 1
ATOM 3568 C CA . THR B 1 141 ? -17.516 -0.929 -12.266 1 92.44 141 THR B CA 1
ATOM 3569 C C . THR B 1 141 ? -16.25 -0.111 -12.102 1 92.44 141 THR B C 1
ATOM 3571 O O . THR B 1 141 ? -16.281 1.121 -12.07 1 92.44 141 THR B O 1
ATOM 3574 N N . PRO B 1 142 ? -15.156 -0.817 -11.992 1 92.25 142 PRO B N 1
ATOM 3575 C CA . PRO B 1 142 ? -13.906 -0.101 -11.727 1 92.25 142 PRO B CA 1
ATOM 3576 C C . PRO B 1 142 ? -13.469 0.775 -12.898 1 92.25 142 PRO B C 1
ATOM 3578 O O . PRO B 1 142 ? -13.781 0.469 -14.055 1 92.25 142 PRO B O 1
ATOM 3581 N N . SER B 1 143 ? -12.797 1.836 -12.586 1 87.62 143 SER B N 1
ATOM 3582 C CA . SER B 1 143 ? -12.172 2.682 -13.594 1 87.62 143 SER B CA 1
ATOM 3583 C C . SER B 1 143 ? -10.992 1.975 -14.258 1 87.62 143 SER B C 1
ATOM 3585 O O . SER B 1 143 ? -10.555 0.92 -13.789 1 87.62 143 SER B O 1
ATOM 3587 N N . SER B 1 144 ? -10.477 2.6 -15.312 1 90.62 144 SER B N 1
ATOM 3588 C CA . SER B 1 144 ? -9.297 2.068 -15.984 1 90.62 144 SER B CA 1
ATOM 3589 C C . SER B 1 144 ? -8.094 2.023 -15.039 1 90.62 144 SER B C 1
ATOM 3591 O O . SER B 1 144 ? -7.289 1.094 -15.094 1 90.62 144 SER B O 1
ATOM 3593 N N . ALA B 1 145 ? -8.016 2.975 -14.195 1 89 145 ALA B N 1
ATOM 3594 C CA . ALA B 1 145 ? -6.918 3.029 -13.227 1 89 145 ALA B CA 1
ATOM 3595 C C . ALA B 1 145 ? -6.977 1.848 -12.266 1 89 145 ALA B C 1
ATOM 3597 O O . ALA B 1 145 ? -5.953 1.238 -11.953 1 89 145 ALA B O 1
ATOM 3598 N N . ALA B 1 146 ? -8.18 1.564 -11.812 1 93.81 146 ALA B N 1
ATOM 3599 C CA . ALA B 1 146 ? -8.344 0.429 -10.914 1 93.81 146 ALA B CA 1
ATOM 3600 C C . ALA B 1 146 ? -8.031 -0.886 -11.617 1 93.81 146 ALA B C 1
ATOM 3602 O O . ALA B 1 146 ? -7.438 -1.789 -11.031 1 93.81 146 ALA B O 1
ATOM 3603 N N . VAL B 1 147 ? -8.406 -0.986 -12.867 1 95.94 147 VAL B N 1
ATOM 3604 C CA . VAL B 1 147 ? -8.109 -2.178 -13.648 1 95.94 147 VAL B CA 1
ATOM 3605 C C . VAL B 1 147 ? -6.602 -2.334 -13.805 1 95.94 147 VAL B C 1
ATOM 3607 O O . VAL B 1 147 ? -6.07 -3.443 -13.703 1 95.94 147 VAL B O 1
ATOM 3610 N N . GLN B 1 148 ? -5.93 -1.259 -14.031 1 95.31 148 GLN B N 1
ATOM 3611 C CA . GLN B 1 148 ? -4.477 -1.292 -14.148 1 95.31 148 GLN B CA 1
ATOM 3612 C C . GLN B 1 148 ? -3.832 -1.776 -12.852 1 95.31 148 GLN B C 1
ATOM 3614 O O . GLN B 1 148 ? -2.834 -2.5 -12.883 1 95.31 148 GLN B O 1
ATOM 3619 N N . LEU B 1 149 ? -4.367 -1.352 -11.734 1 97.44 149 LEU B N 1
ATOM 3620 C CA . LEU B 1 149 ? -3.871 -1.842 -10.453 1 97.44 149 LEU B CA 1
ATOM 3621 C C . LEU B 1 149 ? -3.996 -3.359 -10.367 1 97.44 149 LEU B C 1
ATOM 3623 O O . LEU B 1 149 ? -3.076 -4.035 -9.906 1 97.44 149 LEU B O 1
ATOM 3627 N N . MET B 1 150 ? -5.145 -3.887 -10.805 1 98.12 150 MET B N 1
ATOM 3628 C CA . MET B 1 150 ? -5.359 -5.332 -10.773 1 98.12 150 MET B CA 1
ATOM 3629 C C . MET B 1 150 ? -4.355 -6.055 -11.656 1 98.12 150 MET B C 1
ATOM 3631 O O . MET B 1 150 ? -3.795 -7.078 -11.266 1 98.12 150 MET B O 1
ATOM 3635 N N . GLU B 1 151 ? -4.141 -5.539 -12.82 1 96.56 151 GLU B N 1
ATOM 3636 C CA . GLU B 1 151 ? -3.189 -6.145 -13.75 1 96.56 151 GLU B CA 1
ATOM 3637 C C . GLU B 1 151 ? -1.772 -6.121 -13.188 1 96.56 151 GLU B C 1
ATOM 3639 O O . GLU B 1 151 ? -1.037 -7.102 -13.297 1 96.56 151 GLU B O 1
ATOM 3644 N N . GLN B 1 152 ? -1.382 -5.008 -12.625 1 96.56 152 GLN B N 1
ATOM 3645 C CA . GLN B 1 152 ? -0.075 -4.898 -11.984 1 96.56 152 GLN B CA 1
ATOM 3646 C C . GLN B 1 152 ? 0.063 -5.902 -10.844 1 96.56 152 GLN B C 1
ATOM 3648 O O . GLN B 1 152 ? 1.131 -6.488 -10.648 1 96.56 152 GLN B O 1
ATOM 3653 N N . LEU B 1 153 ? -1 -6.035 -10.086 1 97.88 153 LEU B N 1
ATOM 3654 C CA . LEU B 1 153 ? -1.003 -6.973 -8.969 1 97.88 153 LEU B CA 1
ATOM 3655 C C . LEU B 1 153 ? -0.771 -8.398 -9.461 1 97.88 153 LEU B C 1
ATOM 3657 O O . LEU B 1 153 ? 0.058 -9.125 -8.906 1 97.88 153 LEU B O 1
ATOM 3661 N N . VAL B 1 154 ? -1.478 -8.789 -10.555 1 93.44 154 VAL B N 1
ATOM 3662 C CA . VAL B 1 154 ? -1.302 -10.117 -11.125 1 93.44 154 VAL B CA 1
ATOM 3663 C C . VAL B 1 154 ? 0.141 -10.289 -11.602 1 93.44 154 VAL B C 1
ATOM 3665 O O . VAL B 1 154 ? 0.765 -11.32 -11.344 1 93.44 154 VAL B O 1
ATOM 3668 N N . HIS B 1 155 ? 0.641 -9.281 -12.219 1 91.81 155 HIS B N 1
ATOM 3669 C CA . HIS B 1 155 ? 2.012 -9.336 -12.711 1 91.81 155 HIS B CA 1
ATOM 3670 C C . HIS B 1 155 ? 3.006 -9.5 -11.57 1 91.81 155 HIS B C 1
ATOM 3672 O O . HIS B 1 155 ? 3.867 -10.383 -11.609 1 91.81 155 HIS B O 1
ATOM 3678 N N . GLU B 1 156 ? 2.92 -8.648 -10.562 1 92.94 156 GLU B N 1
ATOM 3679 C CA . GLU B 1 156 ? 3.807 -8.703 -9.406 1 92.94 156 GLU B CA 1
ATOM 3680 C C . GLU B 1 156 ? 3.742 -10.07 -8.719 1 92.94 156 GLU B C 1
ATOM 3682 O O . GLU B 1 156 ? 4.773 -10.648 -8.375 1 92.94 156 GLU B O 1
ATOM 3687 N N . PHE B 1 157 ? 2.572 -10.578 -8.562 1 91.69 157 PHE B N 1
ATOM 3688 C CA . PHE B 1 157 ? 2.352 -11.852 -7.887 1 91.69 157 PHE B CA 1
ATOM 3689 C C . PHE B 1 157 ? 2.945 -13.008 -8.688 1 91.69 157 PHE B C 1
ATOM 3691 O O . PHE B 1 157 ? 3.426 -13.984 -8.117 1 91.69 157 PHE B O 1
ATOM 3698 N N . THR B 1 158 ? 2.854 -12.891 -9.984 1 86.25 158 THR B N 1
ATOM 3699 C CA . THR B 1 158 ? 3.367 -13.93 -10.875 1 86.25 158 THR B CA 1
ATOM 3700 C C . THR B 1 158 ? 4.895 -13.914 -10.898 1 86.25 158 THR B C 1
ATOM 3702 O O . THR B 1 158 ? 5.531 -14.961 -10.766 1 86.25 158 THR B O 1
ATOM 3705 N N . MET B 1 159 ? 5.457 -12.719 -10.961 1 82.94 159 MET B N 1
ATOM 3706 C CA . MET B 1 159 ? 6.895 -12.578 -11.148 1 82.94 159 MET B CA 1
ATOM 3707 C C . MET B 1 159 ? 7.637 -12.719 -9.828 1 82.94 159 MET B C 1
ATOM 3709 O O . MET B 1 159 ? 8.766 -13.211 -9.789 1 82.94 159 MET B O 1
ATOM 3713 N N . ARG B 1 160 ? 7.129 -12.141 -8.766 1 88.31 160 ARG B N 1
ATOM 3714 C CA . ARG B 1 160 ? 7.574 -12.227 -7.375 1 88.31 160 ARG B CA 1
ATOM 3715 C C . ARG B 1 160 ? 9.008 -11.719 -7.227 1 88.31 160 ARG B C 1
ATOM 3717 O O . ARG B 1 160 ? 9.852 -12.398 -6.637 1 88.31 160 ARG B O 1
ATOM 3724 N N . PRO B 1 161 ? 9.352 -10.594 -7.773 1 82.69 161 PRO B N 1
ATOM 3725 C CA . PRO B 1 161 ? 10.641 -9.984 -7.434 1 82.69 161 PRO B CA 1
ATOM 3726 C C . PRO B 1 161 ? 10.797 -9.727 -5.938 1 82.69 161 PRO B C 1
ATOM 3728 O O . PRO B 1 161 ? 9.828 -9.836 -5.184 1 82.69 161 PRO B O 1
ATOM 3731 N N . PRO B 1 162 ? 11.969 -9.477 -5.434 1 82.5 162 PRO B N 1
ATOM 3732 C CA . PRO B 1 162 ? 12.172 -9.25 -4 1 82.5 162 PRO B CA 1
ATOM 3733 C C . PRO B 1 162 ? 11.203 -8.203 -3.43 1 82.5 162 PRO B C 1
ATOM 3735 O O . PRO B 1 162 ? 11.102 -7.098 -3.965 1 82.5 162 PRO B O 1
ATOM 3738 N N . GLY B 1 163 ? 10.531 -8.594 -2.404 1 90.62 163 GLY B N 1
ATOM 3739 C CA . GLY B 1 163 ? 9.594 -7.684 -1.767 1 90.62 163 GLY B CA 1
ATOM 3740 C C . GLY B 1 163 ? 8.234 -7.652 -2.445 1 90.62 163 GLY B C 1
ATOM 3741 O O . GLY B 1 163 ? 7.434 -6.75 -2.201 1 90.62 163 GLY B O 1
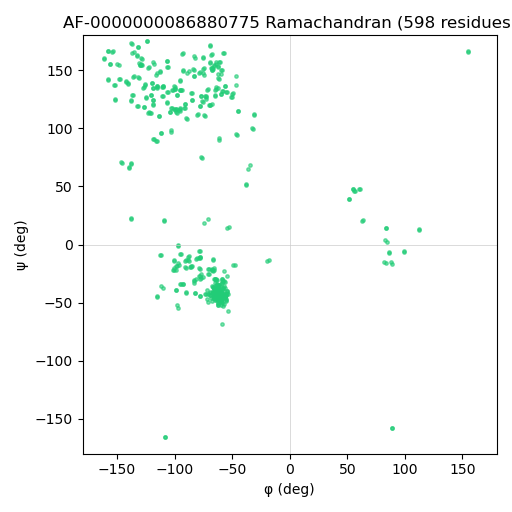ATOM 3742 N N . TYR B 1 164 ? 7.938 -8.594 -3.309 1 92.44 164 TYR B N 1
ATOM 3743 C CA . TYR B 1 164 ? 6.699 -8.562 -4.078 1 92.44 164 TYR B CA 1
ATOM 3744 C C . TYR B 1 164 ? 5.484 -8.539 -3.16 1 92.44 164 TYR B C 1
ATOM 3746 O O . TYR B 1 164 ? 4.449 -7.961 -3.5 1 92.44 164 TYR B O 1
ATOM 3754 N N . GLU B 1 165 ? 5.617 -9.148 -1.972 1 95.81 165 GLU B N 1
ATOM 3755 C CA . GLU B 1 165 ? 4.5 -9.172 -1.032 1 95.81 165 GLU B CA 1
ATOM 3756 C C . GLU B 1 165 ? 4.117 -7.762 -0.598 1 95.81 165 GLU B C 1
ATOM 3758 O O . GLU B 1 165 ? 2.936 -7.469 -0.403 1 95.81 165 GLU B O 1
ATOM 3763 N N . LEU B 1 166 ? 5.113 -6.883 -0.448 1 97.81 166 LEU B N 1
ATOM 3764 C CA . LEU B 1 166 ? 4.863 -5.492 -0.081 1 97.81 166 LEU B CA 1
ATOM 3765 C C . LEU B 1 166 ? 4.109 -4.766 -1.189 1 97.81 166 LEU B C 1
ATOM 3767 O O . LEU B 1 166 ? 3.168 -4.02 -0.919 1 97.81 166 LEU B O 1
ATOM 3771 N N . ILE B 1 167 ? 4.535 -5.02 -2.404 1 97.81 167 ILE B N 1
ATOM 3772 C CA . ILE B 1 167 ? 3.895 -4.363 -3.537 1 97.81 167 ILE B CA 1
ATOM 3773 C C . ILE B 1 167 ? 2.477 -4.902 -3.711 1 97.81 167 ILE B C 1
ATOM 3775 O O . ILE B 1 167 ? 1.541 -4.141 -3.965 1 97.81 167 ILE B O 1
ATOM 3779 N N . CYS B 1 168 ? 2.324 -6.195 -3.6 1 98.25 168 CYS B N 1
ATOM 3780 C CA . CYS B 1 168 ? 0.981 -6.758 -3.676 1 98.25 168 CYS B CA 1
ATOM 3781 C C . CYS B 1 168 ? 0.078 -6.164 -2.602 1 98.25 168 CYS B C 1
ATOM 3783 O O . CYS B 1 168 ? -1.075 -5.824 -2.871 1 98.25 168 CYS B O 1
ATOM 3785 N N . LYS B 1 169 ? 0.565 -6.059 -1.387 1 98.69 169 LYS B N 1
ATOM 3786 C CA . LYS B 1 169 ? -0.18 -5.422 -0.304 1 98.69 169 LYS B CA 1
ATOM 3787 C C . LYS B 1 169 ? -0.541 -3.98 -0.658 1 98.69 169 LYS B C 1
ATOM 3789 O O . LYS B 1 169 ? -1.682 -3.555 -0.464 1 98.69 169 LYS B O 1
ATOM 3794 N N . ALA B 1 170 ? 0.436 -3.264 -1.172 1 98.75 170 ALA B N 1
ATOM 3795 C CA . ALA B 1 170 ? 0.231 -1.867 -1.55 1 98.75 170 ALA B CA 1
ATOM 3796 C C . ALA B 1 170 ? -0.858 -1.74 -2.611 1 98.75 170 ALA B C 1
ATOM 3798 O O . ALA B 1 170 ? -1.772 -0.924 -2.475 1 98.75 170 ALA B O 1
ATOM 3799 N N . LEU B 1 171 ? -0.76 -2.557 -3.629 1 98.69 171 LEU B N 1
ATOM 3800 C CA . LEU B 1 171 ? -1.729 -2.523 -4.719 1 98.69 171 LEU B CA 1
ATOM 3801 C C . LEU B 1 171 ? -3.115 -2.928 -4.227 1 98.69 171 LEU B C 1
ATOM 3803 O O . LEU B 1 171 ? -4.121 -2.35 -4.645 1 98.69 171 LEU B O 1
ATOM 3807 N N . MET B 1 172 ? -3.182 -3.848 -3.35 1 98.75 172 MET B N 1
ATOM 3808 C CA . MET B 1 172 ? -4.457 -4.27 -2.773 1 98.75 172 MET B CA 1
ATOM 3809 C C . MET B 1 172 ? -5.086 -3.141 -1.965 1 98.75 172 MET B C 1
ATOM 3811 O O . MET B 1 172 ? -6.293 -2.904 -2.059 1 98.75 172 MET B O 1
ATOM 3815 N N . LEU B 1 173 ? -4.293 -2.461 -1.179 1 98.69 173 LEU B N 1
ATOM 3816 C CA . LEU B 1 173 ? -4.793 -1.335 -0.395 1 98.69 173 LEU B CA 1
ATOM 3817 C C . LEU B 1 173 ? -5.348 -0.244 -1.302 1 98.69 173 LEU B C 1
ATOM 3819 O O . LEU B 1 173 ? -6.391 0.344 -1.005 1 98.69 173 LEU B O 1
ATOM 3823 N N . GLN B 1 174 ? -4.66 0.029 -2.369 1 97.81 174 GLN B N 1
ATOM 3824 C CA . GLN B 1 174 ? -5.156 1.012 -3.328 1 97.81 174 GLN B CA 1
ATOM 3825 C C . GLN B 1 174 ? -6.484 0.567 -3.936 1 97.81 174 GLN B C 1
ATOM 3827 O O . GLN B 1 174 ? -7.41 1.368 -4.07 1 97.81 174 GLN B O 1
ATOM 3832 N N . LEU B 1 175 ? -6.582 -0.686 -4.246 1 97.56 175 LEU B N 1
ATOM 3833 C CA . LEU B 1 175 ? -7.805 -1.225 -4.832 1 97.56 175 LEU B CA 1
ATOM 3834 C C . LEU B 1 175 ? -8.969 -1.129 -3.846 1 97.56 175 LEU B C 1
ATOM 3836 O O . LEU B 1 175 ? -10.062 -0.691 -4.211 1 97.56 175 LEU B O 1
ATOM 3840 N N . LEU B 1 176 ? -8.742 -1.539 -2.646 1 97.19 176 LEU B N 1
ATOM 3841 C CA . LEU B 1 176 ? -9.781 -1.486 -1.626 1 97.19 176 LEU B CA 1
ATOM 3842 C C . LEU B 1 176 ? -10.25 -0.052 -1.398 1 97.19 176 LEU B C 1
ATOM 3844 O O . LEU B 1 176 ? -11.445 0.198 -1.223 1 97.19 176 LEU B O 1
ATOM 3848 N N . THR B 1 177 ? -9.312 0.865 -1.39 1 94.75 177 THR B N 1
ATOM 3849 C CA . THR B 1 177 ? -9.664 2.268 -1.215 1 94.75 177 THR B CA 1
ATOM 3850 C C . THR B 1 177 ? -10.508 2.762 -2.391 1 94.75 177 THR B C 1
ATOM 3852 O O . THR B 1 177 ? -11.477 3.5 -2.201 1 94.75 177 THR B O 1
ATOM 3855 N N . TYR B 1 178 ? -10.078 2.354 -3.576 1 90.81 178 TYR B N 1
ATOM 3856 C CA . TYR B 1 178 ? -10.867 2.699 -4.758 1 90.81 178 TYR B CA 1
ATOM 3857 C C . TYR B 1 178 ? -12.305 2.221 -4.613 1 90.81 178 TYR B C 1
ATOM 3859 O O . TYR B 1 178 ? -13.25 2.977 -4.871 1 90.81 178 TYR B O 1
ATOM 3867 N N . LEU B 1 179 ? -12.492 1.013 -4.215 1 91.62 179 LEU B N 1
ATOM 3868 C CA . LEU B 1 179 ? -13.828 0.443 -4.055 1 91.62 179 LEU B CA 1
ATOM 3869 C C . LEU B 1 179 ? -14.602 1.169 -2.959 1 91.62 179 LEU B C 1
ATOM 3871 O O . LEU B 1 179 ? -15.797 1.428 -3.105 1 91.62 179 LEU B O 1
ATOM 3875 N N . LEU B 1 180 ? -13.883 1.474 -1.941 1 88.75 180 LEU B N 1
ATOM 3876 C CA . LEU B 1 180 ? -14.508 2.193 -0.836 1 88.75 180 LEU B CA 1
ATOM 3877 C C . LEU B 1 180 ? -15.016 3.557 -1.293 1 88.75 180 LEU B C 1
ATOM 3879 O O . LEU B 1 180 ? -16.062 4.016 -0.836 1 88.75 180 LEU B O 1
ATOM 3883 N N . ARG B 1 181 ? -14.203 4.145 -2.207 1 82.5 181 ARG B N 1
ATOM 3884 C CA . ARG B 1 181 ? -14.523 5.496 -2.664 1 82.5 181 ARG B CA 1
ATOM 3885 C C . ARG B 1 181 ? -15.523 5.465 -3.809 1 82.5 181 ARG B C 1
ATOM 3887 O O . ARG B 1 181 ? -16.125 6.488 -4.141 1 82.5 181 ARG B O 1
ATOM 3894 N N . SER B 1 182 ? -15.703 4.258 -4.527 1 78.38 182 SER B N 1
ATOM 3895 C CA . SER B 1 182 ? -16.453 4.117 -5.777 1 78.38 182 SER B CA 1
ATOM 3896 C C . SER B 1 182 ? -17.891 4.602 -5.617 1 78.38 182 SER B C 1
ATOM 3898 O O . SER B 1 182 ? -18.422 5.266 -6.508 1 78.38 182 SER B O 1
ATOM 3900 N N . PRO B 1 183 ? -18.547 4.082 -4.559 1 63.31 183 PRO B N 1
ATOM 3901 C CA . PRO B 1 183 ? -19.906 4.637 -4.473 1 63.31 183 PRO B CA 1
ATOM 3902 C C . PRO B 1 183 ? -19.922 6.156 -4.609 1 63.31 183 PRO B C 1
ATOM 3904 O O . PRO B 1 183 ? -20.953 6.727 -5.008 1 63.31 183 PRO B O 1
ATOM 3907 N N . TYR B 1 184 ? -18.734 6.555 -4.383 1 58.72 184 TYR B N 1
ATOM 3908 C CA . TYR B 1 184 ? -18.625 8.008 -4.43 1 58.72 184 TYR B CA 1
ATOM 3909 C C . TYR B 1 184 ? -18.281 8.484 -5.836 1 58.72 184 TYR B C 1
ATOM 3911 O O . TYR B 1 184 ? -18.547 9.641 -6.191 1 58.72 184 TYR B O 1
ATOM 3919 N N . LEU B 1 185 ? -17.734 7.461 -6.648 1 53.62 185 LEU B N 1
ATOM 3920 C CA . LEU B 1 185 ? -17.266 7.789 -7.988 1 53.62 185 LEU B CA 1
ATOM 3921 C C . LEU B 1 185 ? -18.312 7.453 -9.031 1 53.62 185 LEU B C 1
ATOM 3923 O O . LEU B 1 185 ? -18.375 8.086 -10.086 1 53.62 185 LEU B O 1
ATOM 3927 N N . SER B 1 186 ? -18.922 6.203 -9.125 1 49.78 186 SER B N 1
ATOM 3928 C CA . SER B 1 186 ? -19.781 5.609 -10.125 1 49.78 186 SER B CA 1
ATOM 3929 C C . SER B 1 186 ? -21 6.484 -10.391 1 49.78 186 SER B C 1
ATOM 3931 O O . SER B 1 186 ? -21.797 6.215 -11.305 1 49.78 186 SER B O 1
ATOM 3933 N N . SER B 1 187 ? -21.422 7.203 -9.547 1 45.03 187 SER B N 1
ATOM 3934 C CA . SER B 1 187 ? -22.688 7.789 -9.992 1 45.03 187 SER B CA 1
ATOM 3935 C C . SER B 1 187 ? -22.531 8.492 -11.336 1 45.03 187 SER B C 1
ATOM 3937 O O . SER B 1 187 ? -23.391 9.273 -11.742 1 45.03 187 SER B O 1
ATOM 3939 N N . SER B 1 188 ? -21.516 8.211 -11.891 1 40.12 188 SER B N 1
ATOM 3940 C CA . SER B 1 188 ? -21.312 8.914 -13.156 1 40.12 188 SER B CA 1
ATOM 3941 C C . SER B 1 188 ? -22.266 8.391 -14.227 1 40.12 188 SER B C 1
ATOM 3943 O O . SER B 1 188 ? -22.422 9.008 -15.281 1 40.12 188 SER B O 1
ATOM 3945 N N . ARG B 1 189 ? -22.531 7.086 -14.297 1 41 189 ARG B N 1
ATOM 3946 C CA . ARG B 1 189 ? -23.359 6.801 -15.453 1 41 189 ARG B CA 1
ATOM 3947 C C . ARG B 1 189 ? -24.609 7.676 -15.445 1 41 189 ARG B C 1
ATOM 3949 O O . ARG B 1 189 ? -25.172 7.977 -16.5 1 41 189 ARG B O 1
ATOM 3956 N N . HIS B 1 190 ? -25.312 7.578 -14.453 1 38.66 190 HIS B N 1
ATOM 3957 C CA . HIS B 1 190 ? -26.344 8.602 -14.516 1 38.66 190 HIS B CA 1
ATOM 3958 C C . HIS B 1 190 ? -25.781 9.977 -14.195 1 38.66 190 HIS B C 1
ATOM 3960 O O . HIS B 1 190 ? -26.125 10.57 -13.172 1 38.66 190 HIS B O 1
ATOM 3966 N N . VAL B 1 191 ? -24.438 10.039 -14.32 1 46.72 191 VAL B N 1
ATOM 3967 C CA . VAL B 1 191 ? -24.047 11.438 -14.367 1 46.72 191 VAL B CA 1
ATOM 3968 C C . VAL B 1 191 ? -25.094 12.25 -15.125 1 46.72 191 VAL B C 1
ATOM 3970 O O . VAL B 1 191 ? -25.156 12.188 -16.359 1 46.72 191 VAL B O 1
ATOM 3973 N N . SER B 1 192 ? -26.078 12.266 -14.586 1 52.94 192 SER B N 1
ATOM 3974 C CA . SER B 1 192 ? -27.094 13.242 -14.953 1 52.94 192 SER B CA 1
ATOM 3975 C C . SER B 1 192 ? -26.516 14.641 -15.078 1 52.94 192 SER B C 1
ATOM 3977 O O . SER B 1 192 ? -25.375 14.883 -14.656 1 52.94 192 SER B O 1
ATOM 3979 N N . VAL B 1 193 ? -26.906 15.32 -15.836 1 62.41 193 VAL B N 1
ATOM 3980 C CA . VAL B 1 193 ? -26.672 16.766 -15.883 1 62.41 193 VAL B CA 1
ATOM 3981 C C . VAL B 1 193 ? -26.234 17.25 -14.508 1 62.41 193 VAL B C 1
ATOM 3983 O O . VAL B 1 193 ? -25.328 18.094 -14.398 1 62.41 193 VAL B O 1
ATOM 3986 N N . HIS B 1 194 ? -26.438 16.375 -13.562 1 72.75 194 HIS B N 1
ATOM 3987 C CA . HIS B 1 194 ? -26.172 16.844 -12.211 1 72.75 194 HIS B CA 1
ATOM 3988 C C . HIS B 1 194 ? -24.828 16.359 -11.711 1 72.75 194 HIS B C 1
ATOM 3990 O O . HIS B 1 194 ? -24.203 17 -10.867 1 72.75 194 HIS B O 1
ATOM 3996 N N . GLY B 1 195 ? -24.312 15.312 -12.32 1 72.06 195 GLY B N 1
ATOM 3997 C CA . GLY B 1 195 ? -23 14.82 -11.93 1 72.06 195 GLY B CA 1
ATOM 3998 C C . GLY B 1 195 ? -21.859 15.734 -12.352 1 72.06 195 GLY B C 1
ATOM 3999 O O . GLY B 1 195 ? -20.969 16.031 -11.555 1 72.06 195 GLY B O 1
ATOM 4000 N N . ASP B 1 196 ? -21.906 16.078 -13.547 1 74.69 196 ASP B N 1
ATOM 4001 C CA . ASP B 1 196 ? -20.906 17 -14.062 1 74.69 196 ASP B CA 1
ATOM 4002 C C . ASP B 1 196 ? -20.938 18.328 -13.312 1 74.69 196 ASP B C 1
ATOM 4004 O O . ASP B 1 196 ? -19.891 18.906 -13.008 1 74.69 196 ASP B O 1
ATOM 4008 N N . LYS B 1 197 ? -22.141 18.781 -13.078 1 81.44 197 LYS B N 1
ATOM 4009 C CA . LYS B 1 197 ? -22.281 20.031 -12.336 1 81.44 197 LYS B CA 1
ATOM 4010 C C . LYS B 1 197 ? -21.719 19.906 -10.922 1 81.44 197 LYS B C 1
ATOM 4012 O O . LYS B 1 197 ? -21.094 20.828 -10.414 1 81.44 197 LYS B O 1
ATOM 4017 N N . LEU B 1 198 ? -21.938 18.797 -10.414 1 82.62 198 LEU B N 1
ATOM 4018 C CA . LEU B 1 198 ? -21.453 18.578 -9.055 1 82.62 198 LEU B CA 1
ATOM 4019 C C . LEU B 1 198 ? -19.922 18.516 -9.039 1 82.62 198 LEU B C 1
ATOM 4021 O O . LEU B 1 198 ? -19.297 19.078 -8.141 1 82.62 198 LEU B O 1
ATOM 4025 N N . ARG B 1 199 ? -19.328 17.875 -9.984 1 77 199 ARG B N 1
ATOM 4026 C CA . ARG B 1 199 ? -17.875 17.828 -10.086 1 77 199 ARG B CA 1
ATOM 4027 C C . ARG B 1 199 ? -17.297 19.219 -10.242 1 77 199 ARG B C 1
ATOM 4029 O O . ARG B 1 199 ? -16.266 19.547 -9.641 1 77 199 ARG B O 1
ATOM 4036 N N . GLU B 1 200 ? -17.906 19.938 -11.062 1 83.69 200 GLU B N 1
ATOM 4037 C CA . GLU B 1 200 ? -17.484 21.328 -11.227 1 83.69 200 GLU B CA 1
ATOM 4038 C C . GLU B 1 200 ? -17.609 22.094 -9.914 1 83.69 200 GLU B C 1
ATOM 4040 O O . GLU B 1 200 ? -16.734 22.906 -9.586 1 83.69 200 GLU B O 1
ATOM 4045 N N . LEU B 1 201 ? -18.703 21.859 -9.258 1 87.44 201 LEU B N 1
ATOM 4046 C CA . LEU B 1 201 ? -18.906 22.531 -7.977 1 87.44 201 LEU B CA 1
ATOM 4047 C C . LEU B 1 201 ? -17.844 22.125 -6.969 1 87.44 201 LEU B C 1
ATOM 4049 O O . LEU B 1 201 ? -17.359 22.953 -6.203 1 87.44 201 LEU B O 1
ATOM 4053 N N . MET B 1 202 ? -17.5 20.953 -6.957 1 86.75 202 MET B N 1
ATOM 4054 C CA . MET B 1 202 ? -16.453 20.469 -6.059 1 86.75 202 MET B CA 1
ATOM 4055 C C . MET B 1 202 ? -15.133 21.172 -6.324 1 86.75 202 MET B C 1
ATOM 4057 O O . MET B 1 202 ? -14.43 21.562 -5.391 1 86.75 202 MET B O 1
ATOM 4061 N N . LYS B 1 203 ? -14.828 21.328 -7.523 1 85.94 203 LYS B N 1
ATOM 4062 C CA . LYS B 1 203 ? -13.633 22.062 -7.891 1 85.94 203 LYS B CA 1
ATOM 4063 C C . LYS B 1 203 ? -13.695 23.5 -7.379 1 85.94 203 LYS B C 1
ATOM 4065 O O . LYS B 1 203 ? -12.688 24.062 -6.93 1 85.94 203 LYS B O 1
ATOM 4070 N N . GLN B 1 204 ? -14.828 24.031 -7.496 1 90 204 GLN B N 1
ATOM 4071 C CA . GLN B 1 204 ? -15.023 25.391 -7.008 1 90 204 GLN B CA 1
ATOM 4072 C C . GLN B 1 204 ? -14.828 25.469 -5.5 1 90 204 GLN B C 1
ATOM 4074 O O . GLN B 1 204 ? -14.219 26.422 -4.992 1 90 204 GLN B O 1
ATOM 4079 N N . ILE B 1 205 ? -15.352 24.562 -4.828 1 90.12 205 ILE B N 1
ATOM 4080 C CA . ILE B 1 205 ? -15.227 24.516 -3.375 1 90.12 205 ILE B CA 1
ATOM 4081 C C . ILE B 1 205 ? -13.758 24.375 -2.99 1 90.12 205 ILE B C 1
ATOM 4083 O O . ILE B 1 205 ? -13.273 25.078 -2.094 1 90.12 205 ILE B O 1
ATOM 4087 N N . GLU B 1 206 ? -13.055 23.531 -3.678 1 87.62 206 GLU B N 1
ATOM 4088 C CA . GLU B 1 206 ? -11.633 23.297 -3.424 1 87.62 206 GLU B CA 1
ATOM 4089 C C . GLU B 1 206 ? -10.82 24.562 -3.695 1 87.62 206 GLU B C 1
ATOM 4091 O O . GLU B 1 206 ? -9.852 24.844 -2.984 1 87.62 206 GLU B O 1
ATOM 4096 N N . ALA B 1 207 ? -11.234 25.297 -4.66 1 90.31 207 ALA B N 1
ATOM 4097 C CA . ALA B 1 207 ? -10.516 26.5 -5.07 1 90.31 207 ALA B CA 1
ATOM 4098 C C . ALA B 1 207 ? -10.812 27.656 -4.129 1 90.31 207 ALA B C 1
ATOM 4100 O O . ALA B 1 207 ? -10.008 28.594 -4.016 1 90.31 207 ALA B O 1
ATOM 4101 N N . ALA B 1 208 ? -11.984 27.609 -3.521 1 93.5 208 ALA B N 1
ATOM 4102 C CA . ALA B 1 208 ? -12.398 28.719 -2.664 1 93.5 208 ALA B CA 1
ATOM 4103 C C . ALA B 1 208 ? -13.055 28.203 -1.386 1 93.5 208 ALA B C 1
ATOM 4105 O O . ALA B 1 208 ? -14.227 28.469 -1.128 1 93.5 208 ALA B O 1
ATOM 4106 N N . PRO B 1 209 ? -12.289 27.625 -0.562 1 92.56 209 PRO B N 1
ATOM 4107 C CA . PRO B 1 209 ? -12.867 26.984 0.626 1 92.56 209 PRO B CA 1
ATOM 4108 C C . PRO B 1 209 ? -13.469 28 1.603 1 92.56 209 PRO B C 1
ATOM 4110 O O . PRO B 1 209 ? -14.32 27.641 2.414 1 92.56 209 PRO B O 1
ATOM 4113 N N . SER B 1 210 ? -13.031 29.219 1.526 1 94 210 SER B N 1
ATOM 4114 C CA . SER B 1 210 ? -13.461 30.234 2.486 1 94 210 SER B CA 1
ATOM 4115 C C . SER B 1 210 ? -14.828 30.797 2.127 1 94 210 SER B C 1
ATOM 4117 O O . SER B 1 210 ? -15.453 31.484 2.936 1 94 210 SER B O 1
ATOM 4119 N N . GLU B 1 211 ? -15.305 30.5 0.944 1 93.06 211 GLU B N 1
ATOM 4120 C CA . GLU B 1 211 ? -16.625 30.984 0.55 1 93.06 211 GLU B CA 1
ATOM 4121 C C . GLU B 1 211 ? -17.719 30.344 1.405 1 93.06 211 GLU B C 1
ATOM 4123 O O . GLU B 1 211 ? -17.516 29.281 1.979 1 93.06 211 GLU B O 1
ATOM 4128 N N . PRO B 1 212 ? -18.812 31.047 1.532 1 91.56 212 PRO B N 1
ATOM 4129 C CA . PRO B 1 212 ? -19.891 30.516 2.371 1 91.56 212 PRO B CA 1
ATOM 4130 C C . PRO B 1 212 ? -20.672 29.391 1.687 1 91.56 212 PRO B C 1
ATOM 4132 O O . PRO B 1 212 ? -21.828 29.594 1.3 1 91.56 212 PRO B O 1
ATOM 4135 N N . TRP B 1 213 ? -20.109 28.297 1.605 1 92.69 213 TRP B N 1
ATOM 4136 C CA . TRP B 1 213 ? -20.75 27.109 1.021 1 92.69 213 TRP B CA 1
ATOM 4137 C C . TRP B 1 213 ? -21.797 26.547 1.964 1 92.69 213 TRP B C 1
ATOM 4139 O O . TRP B 1 213 ? -21.469 26.109 3.074 1 92.69 213 TRP B O 1
ATOM 4149 N N . THR B 1 214 ? -23.047 26.672 1.589 1 90.69 214 THR B N 1
ATOM 4150 C CA . THR B 1 214 ? -24.156 26.125 2.357 1 90.69 214 THR B CA 1
ATOM 4151 C C . THR B 1 214 ? -24.922 25.078 1.541 1 90.69 214 THR B C 1
ATOM 4153 O O . THR B 1 214 ? -24.828 25.062 0.312 1 90.69 214 THR B O 1
ATOM 4156 N N . ASN B 1 215 ? -25.578 24.203 2.301 1 90.88 215 ASN B N 1
ATOM 4157 C CA . ASN B 1 215 ? -26.391 23.219 1.601 1 90.88 215 ASN B CA 1
ATOM 4158 C C . ASN B 1 215 ? -27.375 23.875 0.633 1 90.88 215 ASN B C 1
ATOM 4160 O O . ASN B 1 215 ? -27.547 23.406 -0.496 1 90.88 215 ASN B O 1
ATOM 4164 N N . SER B 1 216 ? -27.984 24.969 1.133 1 92.31 216 SER B N 1
ATOM 4165 C CA . SER B 1 216 ? -28.922 25.688 0.291 1 92.31 216 SER B CA 1
ATOM 4166 C C . SER B 1 216 ? -28.234 26.297 -0.924 1 92.31 216 SER B C 1
ATOM 4168 O O . SER B 1 216 ? -28.766 26.266 -2.033 1 92.31 216 SER B O 1
ATOM 4170 N N . GLY B 1 217 ? -27.141 26.891 -0.72 1 91.81 217 GLY B N 1
ATOM 4171 C CA . GLY B 1 217 ? -26.359 27.469 -1.809 1 91.81 217 GLY B CA 1
ATOM 4172 C C . GLY B 1 217 ? -25.922 26.453 -2.838 1 91.81 217 GLY B C 1
ATOM 4173 O O . GLY B 1 217 ? -26.031 26.688 -4.043 1 91.81 217 GLY B O 1
ATOM 4174 N N . ILE B 1 218 ? -25.453 25.328 -2.365 1 90.81 218 ILE B N 1
ATOM 4175 C CA . ILE B 1 218 ? -25 24.25 -3.236 1 90.81 218 ILE B CA 1
ATOM 4176 C C . ILE B 1 218 ? -26.172 23.688 -4.031 1 90.81 218 ILE B C 1
ATOM 4178 O O . ILE B 1 218 ? -26.062 23.453 -5.234 1 90.81 218 ILE B O 1
ATOM 4182 N N . ALA B 1 219 ? -27.25 23.5 -3.354 1 92.12 219 ALA B N 1
ATOM 4183 C CA . ALA B 1 219 ? -28.453 23.031 -4.012 1 92.12 219 ALA B CA 1
ATOM 4184 C C . ALA B 1 219 ? -28.891 23.984 -5.125 1 92.12 219 ALA B C 1
ATOM 4186 O O . ALA B 1 219 ? -29.25 23.547 -6.219 1 92.12 219 ALA B O 1
ATOM 4187 N N . LYS B 1 220 ? -28.875 25.234 -4.828 1 92.12 220 LYS B N 1
ATOM 4188 C CA . LYS B 1 220 ? -29.25 26.25 -5.809 1 92.12 220 LYS B CA 1
ATOM 4189 C C . LYS B 1 220 ? -28.328 26.203 -7.027 1 92.12 220 LYS B C 1
ATOM 4191 O O . LYS B 1 220 ? -28.781 26.328 -8.164 1 92.12 220 LYS B O 1
ATOM 4196 N N . HIS B 1 221 ? -27.078 26.047 -6.758 1 88.44 221 HIS B N 1
ATOM 4197 C CA . HIS B 1 221 ? -26.094 25.969 -7.832 1 88.44 221 HIS B CA 1
ATOM 4198 C C . HIS B 1 221 ? -26.406 24.797 -8.758 1 88.44 221 HIS B C 1
ATOM 4200 O O . HIS B 1 221 ? -26.125 24.859 -9.961 1 88.44 221 HIS B O 1
ATOM 4206 N N . LEU B 1 222 ? -26.938 23.719 -8.211 1 87.94 222 LEU B N 1
ATOM 4207 C CA . LEU B 1 222 ? -27.203 22.516 -8.977 1 87.94 222 LEU B CA 1
ATOM 4208 C C . LEU B 1 222 ? -28.656 22.469 -9.438 1 87.94 222 LEU B C 1
ATOM 4210 O O . LEU B 1 222 ? -29.078 21.516 -10.102 1 87.94 222 LEU B O 1
ATOM 4214 N N . ASN B 1 223 ? -29.375 23.531 -9.047 1 89 223 ASN B N 1
ATOM 4215 C CA . ASN B 1 223 ? -30.797 23.609 -9.352 1 89 223 ASN B CA 1
ATOM 4216 C C . ASN B 1 223 ? -31.562 22.391 -8.812 1 89 223 ASN B C 1
ATOM 4218 O O . ASN B 1 223 ? -32.312 21.766 -9.531 1 89 223 ASN B O 1
ATOM 4222 N N . LEU B 1 224 ? -31.281 22.078 -7.617 1 90.62 224 LEU B N 1
ATOM 4223 C CA . LEU B 1 224 ? -31.922 20.969 -6.922 1 90.62 224 LEU B CA 1
ATOM 4224 C C . LEU B 1 224 ? -32.469 21.406 -5.562 1 90.62 224 LEU B C 1
ATOM 4226 O O . LEU B 1 224 ? -32.094 22.484 -5.074 1 90.62 224 LEU B O 1
ATOM 4230 N N . SER B 1 225 ? -33.406 20.594 -5.043 1 92.56 225 SER B N 1
ATOM 4231 C CA . SER B 1 225 ? -33.75 20.781 -3.639 1 92.56 225 SER B CA 1
ATOM 4232 C C . SER B 1 225 ? -32.625 20.359 -2.727 1 92.56 225 SER B C 1
ATOM 4234 O O . SER B 1 225 ? -31.719 19.609 -3.139 1 92.56 225 SER B O 1
ATOM 4236 N N . VAL B 1 226 ? -32.625 20.922 -1.519 1 92.06 226 VAL B N 1
ATOM 4237 C CA . VAL B 1 226 ? -31.562 20.609 -0.552 1 92.06 226 VAL B CA 1
ATOM 4238 C C . VAL B 1 226 ? -31.516 19.109 -0.286 1 92.06 226 VAL B C 1
ATOM 4240 O O . VAL B 1 226 ? -30.438 18.516 -0.227 1 92.06 226 VAL B O 1
ATOM 4243 N N . ASP B 1 227 ? -32.656 18.547 -0.244 1 89.25 227 ASP B N 1
ATOM 4244 C CA . ASP B 1 227 ? -32.75 17.109 0.037 1 89.25 227 ASP B CA 1
ATOM 4245 C C . ASP B 1 227 ? -32.156 16.297 -1.109 1 89.25 227 ASP B C 1
ATOM 4247 O O . ASP B 1 227 ? -31.391 15.359 -0.881 1 89.25 227 ASP B O 1
ATOM 4251 N N . HIS B 1 228 ? -32.562 16.641 -2.283 1 86.69 228 HIS B N 1
ATOM 4252 C CA . HIS B 1 228 ? -32.062 15.93 -3.455 1 86.69 228 HIS B CA 1
ATOM 4253 C C . HIS B 1 228 ? -30.562 16.125 -3.633 1 86.69 228 HIS B C 1
ATOM 4255 O O . HIS B 1 228 ? -29.844 15.203 -4.008 1 86.69 228 HIS B O 1
ATOM 4261 N N . MET B 1 229 ? -30.156 17.344 -3.367 1 86.75 229 MET B N 1
ATOM 4262 C CA . MET B 1 229 ? -28.719 17.641 -3.451 1 86.75 229 MET B CA 1
ATOM 4263 C C . MET B 1 229 ? -27.938 16.812 -2.447 1 86.75 229 MET B C 1
ATOM 4265 O O . MET B 1 229 ? -26.922 16.219 -2.795 1 86.75 229 MET B O 1
ATOM 4269 N N . ALA B 1 230 ? -28.422 16.781 -1.217 1 85.69 230 ALA B N 1
ATOM 4270 C CA . ALA B 1 230 ? -27.734 16.047 -0.164 1 85.69 230 ALA B CA 1
ATOM 4271 C C . ALA B 1 230 ? -27.625 14.57 -0.516 1 85.69 230 ALA B C 1
ATOM 4273 O O . ALA B 1 230 ? -26.578 13.953 -0.327 1 85.69 230 ALA B O 1
ATOM 4274 N N . LYS B 1 231 ? -28.688 14.078 -1.052 1 77 231 LYS B N 1
ATOM 4275 C CA . LYS B 1 231 ? -28.719 12.68 -1.468 1 77 231 LYS B CA 1
ATOM 4276 C C . LYS B 1 231 ? -27.734 12.43 -2.609 1 77 231 LYS B C 1
ATOM 4278 O O . LYS B 1 231 ? -26.969 11.461 -2.576 1 77 231 LYS B O 1
ATOM 4283 N N . LEU B 1 232 ? -27.844 13.367 -3.506 1 75.5 232 LEU B N 1
ATOM 4284 C CA . LEU B 1 232 ? -26.953 13.266 -4.66 1 75.5 232 LEU B CA 1
ATOM 4285 C C . LEU B 1 232 ? -25.5 13.352 -4.234 1 75.5 232 LEU B C 1
ATOM 4287 O O . LEU B 1 232 ? -24.656 12.578 -4.711 1 75.5 232 LEU B O 1
ATOM 4291 N N . PHE B 1 233 ? -25.234 14.289 -3.395 1 79.44 233 PHE B N 1
ATOM 4292 C CA . PHE B 1 233 ? -23.875 14.492 -2.906 1 79.44 233 PHE B CA 1
ATOM 4293 C C . PHE B 1 233 ? -23.359 13.25 -2.184 1 79.44 233 PHE B C 1
ATOM 4295 O O . PHE B 1 233 ? -22.25 12.797 -2.441 1 79.44 233 PHE B O 1
ATOM 4302 N N . LYS B 1 234 ? -24.188 12.781 -1.339 1 72.69 234 LYS B N 1
ATOM 4303 C CA . LYS B 1 234 ? -23.812 11.586 -0.583 1 72.69 234 LYS B CA 1
ATOM 4304 C C . LYS B 1 234 ? -23.578 10.398 -1.512 1 72.69 234 LYS B C 1
ATOM 4306 O O . LYS B 1 234 ? -22.641 9.625 -1.318 1 72.69 234 LYS B O 1
ATOM 4311 N N . GLN B 1 235 ? -24.453 10.383 -2.412 1 66.94 235 GLN B N 1
ATOM 4312 C CA . GLN B 1 235 ? -24.359 9.297 -3.379 1 66.94 235 GLN B CA 1
ATOM 4313 C C . GLN B 1 235 ? -23.078 9.414 -4.207 1 66.94 235 GLN B C 1
ATOM 4315 O O . GLN B 1 235 ? -22.422 8.406 -4.496 1 66.94 235 GLN B O 1
ATOM 4320 N N . MET B 1 236 ? -22.719 10.609 -4.512 1 67.56 236 MET B N 1
ATOM 4321 C CA . MET B 1 236 ? -21.609 10.836 -5.434 1 67.56 236 MET B CA 1
ATOM 4322 C C . MET B 1 236 ? -20.281 10.922 -4.684 1 67.56 236 MET B C 1
ATOM 4324 O O . MET B 1 236 ? -19.266 10.453 -5.172 1 67.56 236 MET B O 1
ATOM 4328 N N . VAL B 1 237 ? -20.359 11.578 -3.59 1 69.56 237 VAL B N 1
ATOM 4329 C CA . VAL B 1 237 ? -19.109 11.898 -2.9 1 69.56 237 VAL B CA 1
ATOM 4330 C C . VAL B 1 237 ? -18.891 10.93 -1.743 1 69.56 237 VAL B C 1
ATOM 4332 O O . VAL B 1 237 ? -17.766 10.711 -1.312 1 69.56 237 VAL B O 1
ATOM 4335 N N . GLY B 1 238 ? -20 10.328 -1.288 1 66.25 238 GLY B N 1
ATOM 4336 C CA . GLY B 1 238 ? -19.922 9.352 -0.216 1 66.25 238 GLY B CA 1
ATOM 4337 C C . GLY B 1 238 ? -20.031 9.969 1.165 1 66.25 238 GLY B C 1
ATOM 4338 O O . GLY B 1 238 ? -20.141 9.258 2.164 1 66.25 238 GLY B O 1
ATOM 4339 N N . ILE B 1 239 ? -19.844 11.211 1.199 1 73.44 239 ILE B N 1
ATOM 4340 C CA . ILE B 1 239 ? -20 11.922 2.463 1 73.44 239 ILE B CA 1
ATOM 4341 C C . ILE B 1 239 ? -20.938 13.125 2.266 1 73.44 239 ILE B C 1
ATOM 4343 O O . ILE B 1 239 ? -21.094 13.609 1.146 1 73.44 239 ILE B O 1
ATOM 4347 N N . PRO B 1 240 ? -21.547 13.555 3.285 1 81.19 240 PRO B N 1
ATOM 4348 C CA . PRO B 1 240 ? -22.422 14.727 3.168 1 81.19 240 PRO B CA 1
ATOM 4349 C C . PRO B 1 240 ? -21.656 15.984 2.742 1 81.19 240 PRO B C 1
ATOM 4351 O O . PRO B 1 240 ? -20.469 16.109 3.033 1 81.19 240 PRO B O 1
ATOM 4354 N N . PRO B 1 241 ? -22.359 16.922 2.08 1 85.12 241 PRO B N 1
ATOM 4355 C CA . PRO B 1 241 ? -21.703 18.141 1.597 1 85.12 241 PRO B CA 1
ATOM 4356 C C . PRO B 1 241 ? -20.969 18.891 2.701 1 85.12 241 PRO B C 1
ATOM 4358 O O . PRO B 1 241 ? -19.859 19.375 2.488 1 85.12 241 PRO B O 1
ATOM 4361 N N . ASN B 1 242 ? -21.562 18.938 3.812 1 87.56 242 ASN B N 1
ATOM 4362 C CA . ASN B 1 242 ? -20.953 19.672 4.906 1 87.56 242 ASN B CA 1
ATOM 4363 C C . ASN B 1 242 ? -19.641 19.031 5.352 1 87.56 242 ASN B C 1
ATOM 4365 O O . ASN B 1 242 ? -18.672 19.734 5.66 1 87.56 242 ASN B O 1
ATOM 4369 N N . GLU B 1 243 ? -19.625 17.766 5.406 1 86.56 243 GLU B N 1
ATOM 4370 C CA . GLU B 1 243 ? -18.406 17.047 5.777 1 86.56 243 GLU B CA 1
ATOM 4371 C C . GLU B 1 243 ? -17.312 17.25 4.73 1 86.56 243 GLU B C 1
ATOM 4373 O O . GLU B 1 243 ? -16.141 17.375 5.074 1 86.56 243 GLU B O 1
ATOM 4378 N N . TYR B 1 244 ? -17.797 17.219 3.557 1 86.44 244 TYR B N 1
ATOM 4379 C CA . TYR B 1 244 ? -16.859 17.438 2.461 1 86.44 244 TYR B CA 1
ATOM 4380 C C . TYR B 1 244 ? -16.234 18.828 2.545 1 86.44 244 TYR B C 1
ATOM 4382 O O . TYR B 1 244 ? -15.016 18.969 2.463 1 86.44 244 TYR B O 1
ATOM 4390 N N . ILE B 1 245 ? -17.031 19.812 2.691 1 90.81 245 ILE B N 1
ATOM 4391 C CA . ILE B 1 245 ? -16.562 21.203 2.807 1 90.81 245 ILE B CA 1
ATOM 4392 C C . ILE B 1 245 ? -15.602 21.328 3.982 1 90.81 245 ILE B C 1
ATOM 4394 O O . ILE B 1 245 ? -14.547 21.953 3.863 1 90.81 245 ILE B O 1
ATOM 4398 N N . GLN B 1 246 ? -15.938 20.719 5.023 1 90.62 246 GLN B N 1
ATOM 4399 C CA . GLN B 1 246 ? -15.086 20.75 6.211 1 90.62 246 GLN B CA 1
ATOM 4400 C C . GLN B 1 246 ? -13.719 20.141 5.926 1 90.62 246 GLN B C 1
ATOM 4402 O O . GLN B 1 246 ? -12.695 20.672 6.344 1 90.62 246 GLN B O 1
ATOM 4407 N N . SER B 1 247 ? -13.734 19.094 5.254 1 89.19 247 SER B N 1
ATOM 4408 C CA . SER B 1 247 ? -12.469 18.438 4.918 1 89.19 247 SER B CA 1
ATOM 4409 C C . SER B 1 247 ? -11.578 19.344 4.078 1 89.19 247 SER B C 1
ATOM 4411 O O . SER B 1 247 ? -10.367 19.406 4.297 1 89.19 247 SER B O 1
ATOM 4413 N N . ILE B 1 248 ? -12.148 19.984 3.148 1 91.31 248 ILE B N 1
ATOM 4414 C CA . ILE B 1 248 ? -11.414 20.906 2.281 1 91.31 248 ILE B CA 1
ATOM 4415 C C . ILE B 1 248 ? -10.867 22.062 3.102 1 91.31 248 ILE B C 1
ATOM 4417 O O . ILE B 1 248 ? -9.719 22.469 2.926 1 91.31 248 ILE B O 1
ATOM 4421 N N . ARG B 1 249 ? -11.711 22.547 3.92 1 94.12 249 ARG B N 1
ATOM 4422 C CA . ARG B 1 249 ? -11.305 23.672 4.758 1 94.12 249 ARG B CA 1
ATOM 4423 C C . ARG B 1 249 ? -10.156 23.266 5.684 1 94.12 249 ARG B C 1
ATOM 4425 O O . ARG B 1 249 ? -9.195 24.016 5.848 1 94.12 249 ARG B O 1
ATOM 4432 N N . LEU B 1 250 ? -10.258 22.141 6.219 1 93.25 250 LEU B N 1
ATOM 4433 C CA . LEU B 1 250 ? -9.195 21.656 7.094 1 93.25 250 LEU B CA 1
ATOM 4434 C C . LEU B 1 250 ? -7.914 21.406 6.309 1 93.25 250 LEU B C 1
ATOM 4436 O O . LEU B 1 250 ? -6.816 21.672 6.812 1 93.25 250 LEU B O 1
ATOM 4440 N N . SER B 1 251 ? -8.07 20.938 5.133 1 92.06 251 SER B N 1
ATOM 4441 C CA . SER B 1 251 ? -6.898 20.766 4.273 1 92.06 251 SER B CA 1
ATOM 4442 C C . SER B 1 251 ? -6.207 22.094 3.99 1 92.06 251 SER B C 1
ATOM 4444 O O . SER B 1 251 ? -4.98 22.172 4.031 1 92.06 251 SER B O 1
ATOM 4446 N N . GLU B 1 252 ? -6.957 23.047 3.732 1 93 252 GLU B N 1
ATOM 4447 C CA . GLU B 1 252 ? -6.418 24.375 3.514 1 93 252 GLU B CA 1
ATOM 4448 C C . GLU B 1 252 ? -5.723 24.906 4.766 1 93 252 GLU B C 1
ATOM 4450 O O . GLU B 1 252 ? -4.652 25.516 4.68 1 93 252 GLU B O 1
ATOM 4455 N N . ALA B 1 253 ? -6.348 24.672 5.801 1 94.25 253 ALA B N 1
ATOM 4456 C CA . ALA B 1 253 ? -5.758 25.094 7.066 1 94.25 253 ALA B CA 1
ATOM 4457 C C . ALA B 1 253 ? -4.402 24.438 7.293 1 94.25 253 ALA B C 1
ATOM 4459 O O . ALA B 1 253 ? -3.432 25.094 7.664 1 94.25 253 ALA B O 1
ATOM 4460 N N . ARG B 1 254 ? -4.352 23.141 7.105 1 90.88 254 ARG B N 1
ATOM 4461 C CA . ARG B 1 254 ? -3.102 22.406 7.254 1 90.88 254 ARG B CA 1
ATOM 4462 C C . ARG B 1 254 ? -2.018 22.984 6.352 1 90.88 254 ARG B C 1
ATOM 4464 O O . ARG B 1 254 ? -0.887 23.203 6.789 1 90.88 254 ARG B O 1
ATOM 4471 N N . LYS B 1 255 ? -2.387 23.25 5.16 1 89.06 255 LYS B N 1
ATOM 4472 C CA . LYS B 1 255 ? -1.455 23.812 4.188 1 89.06 255 LYS B CA 1
ATOM 4473 C C . LYS B 1 255 ? -0.928 25.156 4.648 1 89.06 255 LYS B C 1
ATOM 4475 O O . LYS B 1 255 ? 0.283 25.391 4.652 1 89.06 255 LYS B O 1
ATOM 4480 N N . LEU B 1 256 ? -1.813 26 5.055 1 92.12 256 LEU B N 1
ATOM 4481 C CA . LEU B 1 256 ? -1.447 27.359 5.477 1 92.12 256 LEU B CA 1
ATOM 4482 C C . LEU B 1 256 ? -0.581 27.312 6.734 1 92.12 256 LEU B C 1
ATOM 4484 O O . LEU B 1 256 ? 0.384 28.078 6.852 1 92.12 256 LEU B O 1
ATOM 4488 N N . LEU B 1 257 ? -0.936 26.438 7.621 1 90.5 257 LEU B N 1
ATOM 4489 C CA . LEU B 1 257 ? -0.18 26.328 8.867 1 90.5 257 LEU B CA 1
ATOM 4490 C C . LEU B 1 257 ? 1.246 25.859 8.594 1 90.5 257 LEU B C 1
ATOM 4492 O O . LEU B 1 257 ? 2.182 26.266 9.281 1 90.5 257 LEU B O 1
ATOM 4496 N N . ARG B 1 258 ? 1.354 25.062 7.602 1 83.75 258 ARG B N 1
ATOM 4497 C CA . ARG B 1 258 ? 2.652 24.484 7.273 1 83.75 258 ARG B CA 1
ATOM 4498 C C . ARG B 1 258 ? 3.484 25.438 6.43 1 83.75 258 ARG B C 1
ATOM 4500 O O . ARG B 1 258 ? 4.711 25.484 6.551 1 83.75 258 ARG B O 1
ATOM 4507 N N . GLU B 1 259 ? 2.822 26.219 5.633 1 83.25 259 GLU B N 1
ATOM 4508 C CA . GLU B 1 259 ? 3.545 26.875 4.547 1 83.25 259 GLU B CA 1
ATOM 4509 C C . GLU B 1 259 ? 3.604 28.391 4.754 1 83.25 259 GLU B C 1
ATOM 4511 O O . GLU B 1 259 ? 4.312 29.094 4.031 1 83.25 259 GLU B O 1
ATOM 4516 N N . THR B 1 260 ? 2.883 28.906 5.711 1 88.31 260 THR B N 1
ATOM 4517 C CA . THR B 1 260 ? 2.844 30.344 5.91 1 88.31 260 THR B CA 1
ATOM 4518 C C . THR B 1 260 ? 3.062 30.688 7.379 1 88.31 260 THR B C 1
ATOM 4520 O O . THR B 1 260 ? 3.078 29.812 8.234 1 88.31 260 THR B O 1
ATOM 4523 N N . ASP B 1 261 ? 3.242 31.984 7.609 1 89.62 261 ASP B N 1
ATOM 4524 C CA . ASP B 1 261 ? 3.367 32.5 8.969 1 89.62 261 ASP B CA 1
ATOM 4525 C C . ASP B 1 261 ? 2.131 33.312 9.367 1 89.62 261 ASP B C 1
ATOM 4527 O O . ASP B 1 261 ? 2.189 34.125 10.281 1 89.62 261 ASP B O 1
ATOM 4531 N N . CYS B 1 262 ? 1.086 33.062 8.68 1 93.75 262 CYS B N 1
ATOM 4532 C CA . CYS B 1 262 ? -0.155 33.781 9.016 1 93.75 262 CYS B CA 1
ATOM 4533 C C . CYS B 1 262 ? -0.591 33.438 10.438 1 93.75 262 CYS B C 1
ATOM 4535 O O . CYS B 1 262 ? -0.337 32.344 10.938 1 93.75 262 CYS B O 1
ATOM 4537 N N . SER B 1 263 ? -1.181 34.469 11.023 1 95.75 263 SER B N 1
ATOM 4538 C CA . SER B 1 263 ? -1.727 34.188 12.352 1 95.75 263 SER B CA 1
ATOM 4539 C C . SER B 1 263 ? -2.785 33.094 12.297 1 95.75 263 SER B C 1
ATOM 4541 O O . SER B 1 263 ? -3.383 32.844 11.242 1 95.75 263 SER B O 1
ATOM 4543 N N . ILE B 1 264 ? -2.98 32.469 13.406 1 95.81 264 ILE B N 1
ATOM 4544 C CA . ILE B 1 264 ? -3.971 31.406 13.484 1 95.81 264 ILE B CA 1
ATOM 4545 C C . ILE B 1 264 ? -5.336 31.938 13.055 1 95.81 264 ILE B C 1
ATOM 4547 O O . ILE B 1 264 ? -6.113 31.219 12.406 1 95.81 264 ILE B O 1
ATOM 4551 N N . GLU B 1 265 ? -5.578 33.156 13.445 1 95.44 265 GLU B N 1
ATOM 4552 C CA . GLU B 1 265 ? -6.836 33.812 13.07 1 95.44 265 GLU B CA 1
ATOM 4553 C C . GLU B 1 265 ? -6.969 33.938 11.555 1 95.44 265 GLU B C 1
ATOM 4555 O O . GLU B 1 265 ? -8.023 33.625 10.992 1 95.44 265 GLU B O 1
ATOM 4560 N N . VAL B 1 266 ? -5.969 34.344 10.938 1 96.12 266 VAL B N 1
ATOM 4561 C CA . VAL B 1 266 ? -5.973 34.531 9.484 1 96.12 266 VAL B CA 1
ATOM 4562 C C . VAL B 1 266 ? -6.105 33.188 8.797 1 96.12 266 VAL B C 1
ATOM 4564 O O . VAL B 1 266 ? -6.812 33.062 7.797 1 96.12 266 VAL B O 1
ATOM 4567 N N . VAL B 1 267 ? -5.398 32.156 9.297 1 96.56 267 VAL B N 1
ATOM 4568 C CA . VAL B 1 267 ? -5.504 30.797 8.766 1 96.56 267 VAL B CA 1
ATOM 4569 C C . VAL B 1 267 ? -6.957 30.328 8.812 1 96.56 267 VAL B C 1
ATOM 4571 O O . VAL B 1 267 ? -7.477 29.781 7.836 1 96.56 267 VAL B O 1
ATOM 4574 N N . GLY B 1 268 ? -7.582 30.594 9.953 1 96.19 268 GLY B N 1
ATOM 4575 C CA . GLY B 1 268 ? -8.984 30.25 10.094 1 96.19 268 GLY B CA 1
ATOM 4576 C C . GLY B 1 268 ? -9.875 30.922 9.055 1 96.19 268 GLY B C 1
ATOM 4577 O O . GLY B 1 268 ? -10.633 30.25 8.352 1 96.19 268 GLY B O 1
ATOM 4578 N N . ILE B 1 269 ? -9.711 32.188 8.93 1 94.88 269 ILE B N 1
ATOM 4579 C CA . ILE B 1 269 ? -10.531 32.969 8.023 1 94.88 269 ILE B CA 1
ATOM 4580 C C . ILE B 1 269 ? -10.312 32.531 6.586 1 94.88 269 ILE B C 1
ATOM 4582 O O . ILE B 1 269 ? -11.273 32.281 5.852 1 94.88 269 ILE B O 1
ATOM 4586 N N . ARG B 1 270 ? -9.109 32.312 6.215 1 94.94 270 ARG B N 1
ATOM 4587 C CA . ARG B 1 270 ? -8.766 31.922 4.848 1 94.94 270 ARG B CA 1
ATOM 4588 C C . ARG B 1 270 ? -9.234 30.5 4.539 1 94.94 270 ARG B C 1
ATOM 4590 O O . ARG B 1 270 ? -9.445 30.156 3.377 1 94.94 270 ARG B O 1
ATOM 4597 N N . SER B 1 271 ? -9.344 29.734 5.578 1 95.38 271 SER B N 1
ATOM 4598 C CA . SER B 1 271 ? -9.789 28.359 5.398 1 95.38 271 SER B CA 1
ATOM 4599 C C . SER B 1 271 ? -11.312 28.266 5.445 1 95.38 271 SER B C 1
ATOM 4601 O O . SER B 1 271 ? -11.883 27.219 5.113 1 95.38 271 SER B O 1
ATOM 4603 N N . GLY B 1 272 ? -11.984 29.359 5.922 1 94.5 272 GLY B N 1
ATOM 4604 C CA . GLY B 1 272 ? -13.438 29.359 5.906 1 94.5 272 GLY B CA 1
ATOM 4605 C C . GLY B 1 272 ? -14.055 29.328 7.293 1 94.5 272 GLY B C 1
ATOM 4606 O O . GLY B 1 272 ? -15.234 29.016 7.449 1 94.5 272 GLY B O 1
ATOM 4607 N N . TYR B 1 273 ? -13.258 29.562 8.273 1 94.12 273 TYR B N 1
ATOM 4608 C CA . TYR B 1 273 ? -13.734 29.625 9.648 1 94.12 273 TYR B CA 1
ATOM 4609 C C . TYR B 1 273 ? -13.633 31.047 10.195 1 94.12 273 TYR B C 1
ATOM 4611 O O . TYR B 1 273 ? -12.609 31.422 10.766 1 94.12 273 TYR B O 1
ATOM 4619 N N . PRO B 1 274 ? -14.703 31.734 10.125 1 86.19 274 PRO B N 1
ATOM 4620 C CA . PRO B 1 274 ? -14.617 33.125 10.57 1 86.19 274 PRO B CA 1
ATOM 4621 C C . PRO B 1 274 ? -14.461 33.25 12.086 1 86.19 274 PRO B C 1
ATOM 4623 O O . PRO B 1 274 ? -14.008 34.312 12.57 1 86.19 274 PRO B O 1
ATOM 4626 N N . ASP B 1 275 ? -14.812 32.281 12.758 1 92.81 275 ASP B N 1
ATOM 4627 C CA . ASP B 1 275 ? -14.672 32.281 14.211 1 92.81 275 ASP B CA 1
ATOM 4628 C C . ASP B 1 275 ? -13.469 31.438 14.648 1 92.81 275 ASP B C 1
ATOM 4630 O O . ASP B 1 275 ? -13.438 30.234 14.414 1 92.81 275 ASP B O 1
ATOM 4634 N N . ILE B 1 276 ? -12.531 32.156 15.289 1 93.31 276 ILE B N 1
ATOM 4635 C CA . ILE B 1 276 ? -11.258 31.516 15.648 1 93.31 276 ILE B CA 1
ATOM 4636 C C . ILE B 1 276 ? -11.508 30.391 16.641 1 93.31 276 ILE B C 1
ATOM 4638 O O . ILE B 1 276 ? -10.82 29.375 16.625 1 93.31 276 ILE B O 1
ATOM 4642 N N . HIS B 1 277 ? -12.445 30.609 17.562 1 94.62 277 HIS B N 1
ATOM 4643 C CA . HIS B 1 277 ? -12.734 29.578 18.547 1 94.62 277 HIS B CA 1
ATOM 4644 C C . HIS B 1 277 ? -13.328 28.344 17.906 1 94.62 277 HIS B C 1
ATOM 4646 O O . HIS B 1 277 ? -12.977 27.219 18.266 1 94.62 277 HIS B O 1
ATOM 4652 N N . TYR B 1 278 ? -14.219 28.656 16.984 1 94.25 278 TYR B N 1
ATOM 4653 C CA . TYR B 1 278 ? -14.812 27.547 16.25 1 94.25 278 TYR B CA 1
ATOM 4654 C C . TYR B 1 278 ? -13.758 26.828 15.414 1 94.25 278 TYR B C 1
ATOM 4656 O O . TYR B 1 278 ? -13.734 25.594 15.359 1 94.25 278 TYR B O 1
ATOM 4664 N N . PHE B 1 279 ? -12.93 27.578 14.805 1 95.81 279 PHE B N 1
ATOM 4665 C CA . PHE B 1 279 ? -11.844 27 14.008 1 95.81 279 PHE B CA 1
ATOM 4666 C C . PHE B 1 279 ? -10.945 26.125 14.875 1 95.81 279 PHE B C 1
ATOM 4668 O O . PHE B 1 279 ? -10.703 24.969 14.539 1 95.81 279 PHE B O 1
ATOM 4675 N N . SER B 1 280 ? -10.492 26.625 15.922 1 95.56 280 SER B N 1
ATOM 4676 C CA . SER B 1 280 ? -9.555 25.922 16.797 1 95.56 280 SER B CA 1
ATOM 4677 C C . SER B 1 280 ? -10.164 24.625 17.328 1 95.56 280 SER B C 1
ATOM 4679 O O . SER B 1 280 ? -9.492 23.578 17.359 1 95.56 280 SER B O 1
ATOM 4681 N N . ARG B 1 281 ? -11.422 24.688 17.703 1 94.19 281 ARG B N 1
ATOM 4682 C CA . ARG B 1 281 ? -12.117 23.516 18.219 1 94.19 281 ARG B CA 1
ATOM 4683 C C . ARG B 1 281 ? -12.266 22.453 17.141 1 94.19 281 ARG B C 1
ATOM 4685 O O . ARG B 1 281 ? -12.039 21.266 17.391 1 94.19 281 ARG B O 1
ATOM 4692 N N . THR B 1 282 ? -12.641 22.922 16 1 93.5 282 THR B N 1
ATOM 4693 C CA . THR B 1 282 ? -12.859 22 14.891 1 93.5 282 THR B CA 1
ATOM 4694 C C . THR B 1 282 ? -11.547 21.359 14.461 1 93.5 282 THR B C 1
ATOM 4696 O O . THR B 1 282 ? -11.492 20.141 14.242 1 93.5 282 THR B O 1
ATOM 4699 N N . PHE B 1 283 ? -10.555 22.172 14.336 1 93.75 283 PHE B N 1
ATOM 4700 C CA . PHE B 1 283 ? -9.242 21.656 13.938 1 93.75 283 PHE B CA 1
ATOM 4701 C C . PHE B 1 283 ? -8.742 20.625 14.93 1 93.75 283 PHE B C 1
ATOM 4703 O O . PHE B 1 283 ? -8.305 19.547 14.539 1 93.75 283 PHE B O 1
ATOM 4710 N N . ARG B 1 284 ? -8.922 20.906 16.172 1 90.44 284 ARG B N 1
ATOM 4711 C CA . ARG B 1 284 ? -8.477 19.984 17.219 1 90.44 284 ARG B CA 1
ATOM 4712 C C . ARG B 1 284 ? -9.273 18.688 17.188 1 90.44 284 ARG B C 1
ATOM 4714 O O . ARG B 1 284 ? -8.719 17.609 17.406 1 90.44 284 ARG B O 1
ATOM 4721 N N . LYS B 1 285 ? -10.477 18.828 16.984 1 88.81 285 LYS B N 1
ATOM 4722 C CA . LYS B 1 285 ? -11.336 17.656 16.906 1 88.81 285 LYS B CA 1
ATOM 4723 C C . LYS B 1 285 ? -10.875 16.703 15.812 1 88.81 285 LYS B C 1
ATOM 4725 O O . LYS B 1 285 ? -10.875 15.477 16 1 88.81 285 LYS B O 1
ATOM 4730 N N . HIS B 1 286 ? -10.445 17.219 14.789 1 85.31 286 HIS B N 1
ATOM 4731 C CA . HIS B 1 286 ? -10.125 16.406 13.625 1 85.31 286 HIS B CA 1
ATOM 4732 C C . HIS B 1 286 ? -8.648 15.992 13.633 1 85.31 286 HIS B C 1
ATOM 4734 O O . HIS B 1 286 ? -8.305 14.898 13.18 1 85.31 286 HIS B O 1
ATOM 4740 N N . GLU B 1 287 ? -7.777 16.891 14.148 1 83.44 287 GLU B N 1
ATOM 4741 C CA . GLU B 1 287 ? -6.336 16.641 14.102 1 83.44 287 GLU B CA 1
ATOM 4742 C C . GLU B 1 287 ? -5.828 16.062 15.406 1 83.44 287 GLU B C 1
ATOM 4744 O O . GLU B 1 287 ? -4.711 15.539 15.469 1 83.44 287 GLU B O 1
ATOM 4749 N N . GLY B 1 288 ? -6.656 16.188 16.438 1 81.75 288 GLY B N 1
ATOM 4750 C CA . GLY B 1 288 ? -6.23 15.766 17.766 1 81.75 288 GLY B CA 1
ATOM 4751 C C . GLY B 1 288 ? -5.379 16.797 18.484 1 81.75 288 GLY B C 1
ATOM 4752 O O . GLY B 1 288 ? -5.16 16.688 19.688 1 81.75 288 GLY B O 1
ATOM 4753 N N . ILE B 1 289 ? -4.875 17.781 17.766 1 84.31 289 ILE B N 1
ATOM 4754 C CA . ILE B 1 289 ? -4.059 18.844 18.328 1 84.31 289 ILE B CA 1
ATOM 4755 C C . ILE B 1 289 ? -4.543 20.188 17.828 1 84.31 289 ILE B C 1
ATOM 4757 O O . ILE B 1 289 ? -5.242 20.266 16.812 1 84.31 289 ILE B O 1
ATOM 4761 N N . SER B 1 290 ? -4.133 21.234 18.516 1 91.19 290 SER B N 1
ATOM 4762 C CA . SER B 1 290 ? -4.551 22.594 18.141 1 91.19 290 SER B CA 1
ATOM 4763 C C . SER B 1 290 ? -3.801 23.078 16.906 1 91.19 290 SER B C 1
ATOM 4765 O O . SER B 1 290 ? -2.748 22.531 16.562 1 91.19 290 SER B O 1
ATOM 4767 N N . PRO B 1 291 ? -4.387 24.109 16.234 1 93.38 291 PRO B N 1
ATOM 4768 C CA . PRO B 1 291 ? -3.664 24.703 15.109 1 93.38 291 PRO B CA 1
ATOM 4769 C C . PRO B 1 291 ? -2.258 25.172 15.484 1 93.38 291 PRO B C 1
ATOM 4771 O O . PRO B 1 291 ? -1.312 24.953 14.719 1 93.38 291 PRO B O 1
ATOM 4774 N N . ARG B 1 292 ? -2.133 25.766 16.609 1 90.31 292 ARG B N 1
ATOM 4775 C CA . ARG B 1 292 ? -0.832 26.25 17.062 1 90.31 292 ARG B CA 1
ATOM 4776 C C . ARG B 1 292 ? 0.148 25.094 17.234 1 90.31 292 ARG B C 1
ATOM 4778 O O . ARG B 1 292 ? 1.299 25.172 16.797 1 90.31 292 ARG B O 1
ATOM 4785 N N . GLU B 1 293 ? -0.321 24.078 17.875 1 84.75 293 GLU B N 1
ATOM 4786 C CA . GLU B 1 293 ? 0.511 22.891 18.078 1 84.75 293 GLU B CA 1
ATOM 4787 C C . GLU B 1 293 ? 0.888 22.25 16.75 1 84.75 293 GLU B C 1
ATOM 4789 O O . GLU B 1 293 ? 2.014 21.781 16.578 1 84.75 293 GLU B O 1
ATOM 4794 N N . TYR B 1 294 ? -0.063 22.297 15.844 1 87.38 294 TYR B N 1
ATOM 4795 C CA . TYR B 1 294 ? 0.183 21.719 14.523 1 87.38 294 TYR B CA 1
ATOM 4796 C C . TYR B 1 294 ? 1.281 22.5 13.797 1 87.38 294 TYR B C 1
ATOM 4798 O O . TYR B 1 294 ? 2.168 21.891 13.18 1 87.38 294 TYR B O 1
ATOM 4806 N N . ARG B 1 295 ? 1.207 23.719 13.859 1 87 295 ARG B N 1
ATOM 4807 C CA . ARG B 1 295 ? 2.236 24.562 13.25 1 87 295 ARG B CA 1
ATOM 4808 C C . ARG B 1 295 ? 3.602 24.281 13.867 1 87 295 ARG B C 1
ATOM 4810 O O . ARG B 1 295 ? 4.605 24.188 13.156 1 87 295 ARG B O 1
ATOM 4817 N N . LYS B 1 296 ? 3.656 24.234 15.156 1 82 296 LYS B N 1
ATOM 4818 C CA . LYS B 1 296 ? 4.914 23.953 15.836 1 82 296 LYS B CA 1
ATOM 4819 C C . LYS B 1 296 ? 5.516 22.641 15.359 1 82 296 LYS B C 1
ATOM 4821 O O . LYS B 1 296 ? 6.719 22.547 15.117 1 82 296 LYS B O 1
ATOM 4826 N N . LEU B 1 297 ? 4.66 21.719 15.25 1 77.19 297 LEU B N 1
ATOM 4827 C CA . LEU B 1 297 ? 5.086 20.406 14.773 1 77.19 297 LEU B CA 1
ATOM 4828 C C . LEU B 1 297 ? 5.656 20.5 13.359 1 77.19 297 LEU B C 1
ATOM 4830 O O . LEU B 1 297 ? 6.711 19.922 13.07 1 77.19 297 LEU B O 1
ATOM 4834 N N . SER B 1 298 ? 4.977 21.203 12.539 1 77.56 298 SER B N 1
ATOM 4835 C CA . SER B 1 298 ? 5.379 21.328 11.141 1 77.56 298 SER B CA 1
ATOM 4836 C C . SER B 1 298 ? 6.73 22.031 11.016 1 77.56 298 SER B C 1
ATOM 4838 O O . SER B 1 298 ? 7.516 21.719 10.117 1 77.56 298 SER B O 1
ATOM 4840 N N . ARG B 1 299 ? 6.977 22.922 11.969 1 76.94 299 ARG B N 1
ATOM 4841 C CA . ARG B 1 299 ? 8.211 23.703 11.922 1 76.94 299 ARG B CA 1
ATOM 4842 C C . ARG B 1 299 ? 9.383 22.906 12.492 1 76.94 299 ARG B C 1
ATOM 4844 O O . ARG B 1 299 ? 10.539 23.156 12.148 1 76.94 299 ARG B O 1
ATOM 4851 N N . MET B 1 300 ? 9.016 22.047 13.406 1 72.44 300 MET B N 1
ATOM 4852 C CA . MET B 1 300 ? 10.062 21.25 14.023 1 72.44 300 MET B CA 1
ATOM 4853 C C . MET B 1 300 ? 10.508 20.125 13.094 1 72.44 300 MET B C 1
ATOM 4855 O O . MET B 1 300 ? 11.641 19.641 13.195 1 72.44 300 MET B O 1
ATOM 4859 N N . LEU B 1 301 ? 9.625 19.766 12.266 1 74.06 301 LEU B N 1
ATOM 4860 C CA . LEU B 1 301 ? 9.922 18.625 11.406 1 74.06 301 LEU B CA 1
ATOM 4861 C C . LEU B 1 301 ? 10.562 19.078 10.094 1 74.06 301 LEU B C 1
ATOM 4863 O O . LEU B 1 301 ? 11.477 18.422 9.594 1 74.06 301 LEU B O 1
#

InterPro domains:
  IPR009057 Homedomain-like superfamily [SSF46689] (196-246)
  IPR009057 Homedomain-like superfamily [SSF46689] (248-297)
  IPR013096 Cupin 2, conserved barrel [PF07883] (29-91)
  IPR014710 RmlC-like jelly roll fold [G3DSA:2.60.120.10] (26-152)
  IPR018060 AraC-like, DNA binding HTH domain [PF12833] (218-296)
  IPR018060 AraC-like, DNA binding HTH domain [PS01124] (199-297)
  IPR018060 AraC-like, DNA binding HTH domain [SM00342] (212-295)
  IPR018062 HTH domain AraC-type, conserved site [PS00041] (249-291)
  IPR037923 Transcription regulator HTH-like [SSF51215] (28-181)

Organism: NCBI:txid248903

pLDDT: mean 88.64, std 12.57, range [25.88, 98.75]